Protein AF-0000000066908718 (afdb_homodimer)

pLDDT: mean 76.43, std 30.38, range [14.49, 98.94]

Secondary structure (DSSP, 8-state):
---------------------------TTGGGGGGGGGG-TTTHHHHHHHHHHTT--S-STT----HHHHHHHHHHHHHHH------SS-----SEEEEEEE---BHHHH-TTHHHHHB-TTS-B--SSTTS-S-----TT-GGGGGSSPPBPHHHHHHHHHHHHHHHHTT--EEEEEE-SSHHHHHHHHHHHTTSS-TTPPEEE-GGGSPPGGG-SS---PPPHHHHHHTT--B-TT---SS-HHHHHTTTT--HHHHHHHHHHHHHHHHHH--SSEEEEEEE-HHHHHHHHHHHTTPPP----HHHHHTHHHHS-TT-EEEEEE-TTS-EEEETTSS---EETTEE----HHHHT-/---------------------------TTSGGGGGGGGG-TTTTTTHHHHHHHTS--S-GGG----HHHHHHHHHHHHHHH------SS-----SEEEEEEE---BHHHH-TTHHHHHB-TTS-B--SSTTS-S-----TT-GGGGGSSPPBPHHHHHHHHHHHHHHHHTT--EEEEEE-SSHHHHHHHHHHHTTSS-TTPPEEE-GGGSPPGGG-SS---PPPHHHHHHTT--B-TT---SS-HHHHHTTTT--HHHHHHHHHHHHHHHHHH--SSEEEEEEE-HHHHHHHHHHHTTPPP----HHHHHTHHHHS-TT-EEEEEE-TTS-EEEETTSS---EETTEE----HHHHT-

InterPro domains:
  IPR013078 Histidine phosphatase superfamily, clade-1 [PF00300] (143-311)
  IPR029033 Histidine phosphatase superfamily [G3DSA:3.40.50.1240] (93-336)
  IPR029033 Histidine phosphatase superfamily [SSF53254] (96-311)
  IPR051710 Phosphatase and SH3 domain-containing protein [PTHR16469] (79-355)

Organism: Trichuris trichiura (NCBI:txid36087)

Sequence (716 aa):
MSKNPKSKAGSSANPKSLSQKSNVSSAGGGDAASLSAMTDPAGYSVMYSAAESQYYTGSVNQAGPSIAQNLEDQIVSKMSQAKIQPTQDKANLSGRRVFLMRNAERLDRIFPEWLDMSINEQGKFRPYDLNQPVSLPKRTGGYQCYRNDTPISELGNVTGMMIGRGMKMNRQEPYKIYVSPAFRCIQTCHSLQKTLEKQNIKMCVEPSFFEWMGWYENLPVWLTIDELLAFSYKVDSTYKPLLSADDVRQRRGETPVAFYQRCADAMKKILDKEIENGNMLFVVHSLTVDALSRFLQGKPAKDVPRHEMDQMGRQYPYCTVVGFEELTNKTWRLVPNALPPVTYLEFSNRPNTDFLTRMSKNPKSKAGSSANPKSLSQKSNVSSAGGGDAASLSAMTDPAGYSVMYSAAESQYYTGSVNQAGPSIAQNLEDQIVSKMSQAKIQPTQDKANLSGRRVFLMRNAERLDRIFPEWLDMSINEQGKFRPYDLNQPVSLPKRTGGYQCYRNDTPISELGNVTGMMIGRGMKMNRQEPYKIYVSPAFRCIQTCHSLQKTLEKQNIKMCVEPSFFEWMGWYENLPVWLTIDELLAFSYKVDSTYKPLLSADDVRQRRGETPVAFYQRCADAMKKILDKEIENGNMLFVVHSLTVDALSRFLQGKPAKDVPRHEMDQMGRQYPYCTVVGFEELTNKTWRLVPNALPPVTYLEFSNRPNTDFLTR

Radius of gyration: 35.01 Å; Cα contacts (8 Å, |Δi|>4): 1203; chains: 2; bounding box: 70×132×139 Å

Foldseek 3Di:
DDDPDDPPPDCPPPPDPPPPPPPPPPPVPDDPPPPVVVPPPVVVVPVVVVVLVPPPPDDQPVLDAWPLVVVLVVLQVVLQVPPLPPPVVPCCLVFAKEKEWEFFAFPCVVPVCQLVSQQDPVRHGHGPDPFAISHDDAAVVHSVLCNQLTAHTNVSLVVLCVVLLQCQNVVADFQAEEEELRNRLLSSPQSSLSNHNPNQHAYEHANLQADDLQVDPFDRDGGDPVRCVVVVRRHDPPHDYPDDPVRVRVCHNPAQLNSLVSLLVRVVVVCVVPRHGHYYYYYHHLSSSLSNLCSLQVHHRDRDDPVCSVCSCVQAPHGAMWMWTADPVRHIDTDPCPGPWDDDDPDIRYGNVVSSND/DDDDDDDDDDDDDCPVPCPVPVPPPPPPPDDPPPVVVPPPPVVVPPVCPPVLVPPPPDAQPPLDAWLLVVVLVVLLVVLVVPPLPDPVVPCVLVFAKEKEWEFFAFPCVVPVCQLVSQQDPVRHGHGPDSFATSHDDAADVGSVLCNQLTAHTSVSLVVLCVVLLQCQNLVADFQAEEEELRNRLLSSPQSSLSNHPPNQHAYEHANLQADDLQVDPFDRDGGDPVRCVVVVRRHDPPHDYPDDPVRVRVCHNPAQLNSLVSLLVRVVVVCVVPRHGHYYYYYHHLSSSLSNLCSLQVHHRDRDDPVCSVCSCVQAPHGAMWMWTADPVRHIDTDPCPGPWDDDDPDIRYGNVVSSND

Solvent-accessible surface area (backbone atoms only — not comparable to full-atom values): 39810 Å² total; per-residue (Å²): 141,80,84,82,74,79,80,77,80,77,81,75,75,71,79,75,74,78,66,78,72,76,78,75,78,78,75,77,70,68,82,71,63,72,69,64,64,75,69,45,77,76,58,61,58,57,63,56,46,61,70,56,58,67,63,72,72,65,82,47,76,72,57,36,64,28,63,63,56,11,26,35,52,11,31,28,52,37,49,69,63,32,67,68,71,74,62,77,75,55,69,66,64,76,37,39,32,43,35,36,26,24,27,34,43,49,37,51,78,67,34,76,59,43,70,73,68,19,37,46,97,85,70,31,69,44,62,76,37,59,28,42,49,56,58,76,84,88,48,93,80,42,77,70,36,36,74,69,32,37,48,41,19,44,60,16,34,49,53,21,25,43,50,19,37,47,25,43,78,65,74,53,58,55,79,45,37,39,24,15,50,47,43,24,19,46,48,20,49,52,29,15,42,41,30,33,82,71,69,78,66,41,32,32,61,27,46,51,40,42,78,65,38,57,81,38,95,63,74,56,64,62,78,48,72,67,53,38,48,73,69,70,44,61,58,41,84,80,59,77,50,90,35,49,69,66,60,57,51,70,35,59,70,39,47,55,35,56,45,27,42,45,32,33,53,48,50,50,54,47,54,71,65,58,76,65,66,38,32,32,34,36,31,27,35,38,60,45,45,51,30,42,49,34,41,50,63,72,42,74,66,50,79,60,54,67,72,56,60,75,46,26,51,76,42,30,20,56,52,12,69,47,29,32,36,48,46,94,88,72,46,48,40,79,38,81,76,69,54,66,43,47,55,53,86,94,46,52,18,60,55,40,61,71,67,68,70,102,142,75,91,80,94,88,74,92,74,88,88,76,90,75,73,77,72,76,73,73,72,76,72,75,75,78,73,79,72,68,79,70,66,67,70,62,67,75,69,50,76,76,60,63,58,58,66,56,47,63,72,55,63,71,45,82,76,62,80,41,78,64,49,35,62,26,69,45,58,8,29,32,51,6,32,34,51,32,52,70,64,30,66,71,70,74,63,76,75,53,70,65,63,76,38,40,31,43,35,36,26,24,26,34,43,49,36,53,80,68,34,74,61,42,70,72,69,19,38,47,96,86,70,32,64,43,62,76,36,60,29,40,49,48,62,74,84,89,46,92,81,41,77,69,38,36,74,69,32,38,48,42,19,34,60,17,26,47,53,21,24,42,50,20,36,47,26,43,77,65,74,53,57,56,80,44,37,38,24,15,50,47,44,25,19,46,48,19,49,51,29,16,43,41,32,33,82,71,68,78,65,41,32,32,60,26,46,50,41,41,75,64,39,57,82,38,93,62,73,56,64,61,79,47,72,66,54,38,48,74,69,70,43,60,58,39,86,81,60,76,51,90,34,49,69,66,59,57,50,70,36,59,69,38,47,55,36,56,44,26,41,45,33,31,53,49,50,52,55,48,55,70,67,56,76,66,66,39,31,33,34,35,30,27,36,38,60,45,44,51,30,43,50,35,40,52,63,72,43,75,68,51,78,62,54,66,73,56,62,74,46,26,50,78,42,30,20,58,52,12,69,47,30,32,35,48,45,95,87,72,44,47,41,80,38,79,76,70,53,67,44,47,56,53,84,96,48,53,18,60,56,40,61,72,67,68,69,102

Structure (mmCIF, N/CA/C/O backbone):
data_AF-0000000066908718-model_v1
#
loop_
_entity.id
_entity.type
_entity.pdbx_description
1 polymer 'His Phos 1 domain containing protein'
#
loop_
_atom_site.group_PDB
_atom_site.id
_atom_site.type_symbol
_atom_site.label_atom_id
_atom_site.label_alt_id
_atom_site.label_comp_id
_atom_site.label_asym_id
_atom_site.label_entity_id
_atom_site.label_seq_id
_atom_site.pdbx_PDB_ins_code
_atom_site.Cartn_x
_atom_site.Cartn_y
_atom_site.Cartn_z
_atom_site.occupancy
_atom_site.B_iso_or_equiv
_atom_site.auth_seq_id
_atom_site.auth_comp_id
_atom_site.auth_asym_id
_atom_site.auth_atom_id
_atom_site.pdbx_PDB_model_num
ATOM 1 N N . MET A 1 1 ? -18.828 -19.109 -111.438 1 23.53 1 MET A N 1
ATOM 2 C CA . MET A 1 1 ? -19.734 -20.172 -111 1 23.53 1 MET A CA 1
ATOM 3 C C . MET A 1 1 ? -19.562 -20.484 -109.5 1 23.53 1 MET A C 1
ATOM 5 O O . MET A 1 1 ? -20.172 -21.422 -109 1 23.53 1 MET A O 1
ATOM 9 N N . SER A 1 2 ? -18.484 -19.906 -108.875 1 20.02 2 SER A N 1
ATOM 10 C CA . SER A 1 2 ? -17.5 -20.312 -107.875 1 20.02 2 SER A CA 1
ATOM 11 C C . SER A 1 2 ? -18.125 -20.375 -106.5 1 20.02 2 SER A C 1
ATOM 13 O O . SER A 1 2 ? -19.141 -19.719 -106.25 1 20.02 2 SER A O 1
ATOM 15 N N . LYS A 1 3 ? -17.375 -20.781 -105.438 1 19.31 3 LYS A N 1
ATOM 16 C CA . LYS A 1 3 ? -17.047 -21.781 -104.375 1 19.31 3 LYS A CA 1
ATOM 17 C C . LYS A 1 3 ? -17.391 -21.266 -103 1 19.31 3 LYS A C 1
ATOM 19 O O . LYS A 1 3 ? -16.484 -20.922 -102.25 1 19.31 3 LYS A O 1
ATOM 24 N N . ASN A 1 4 ? -18.547 -20.391 -102.875 1 20.72 4 ASN A N 1
ATOM 25 C CA . ASN A 1 4 ? -18.75 -19.422 -101.75 1 20.72 4 ASN A CA 1
ATOM 26 C C . ASN A 1 4 ? -19.031 -20.094 -100.438 1 20.72 4 ASN A C 1
ATOM 28 O O . ASN A 1 4 ? -20.141 -20.609 -100.25 1 20.72 4 ASN A O 1
ATOM 32 N N . PRO A 1 5 ? -18.031 -20.672 -99.812 1 19.45 5 PRO A N 1
ATOM 33 C CA . PRO A 1 5 ? -18.109 -21.75 -98.812 1 19.45 5 PRO A CA 1
ATOM 34 C C . PRO A 1 5 ? -18.938 -21.391 -97.562 1 19.45 5 PRO A C 1
ATOM 36 O O . PRO A 1 5 ? -19.281 -20.219 -97.375 1 19.45 5 PRO A O 1
ATOM 39 N N . LYS A 1 6 ? -18.641 -21.922 -96.375 1 18.33 6 LYS A N 1
ATOM 40 C CA . LYS A 1 6 ? -19.156 -22.875 -95.375 1 18.33 6 LYS A CA 1
ATOM 41 C C . LYS A 1 6 ? -19.469 -22.203 -94.062 1 18.33 6 LYS A C 1
ATOM 43 O O . LYS A 1 6 ? -19.672 -22.859 -93.062 1 18.33 6 LYS A O 1
ATOM 48 N N . SER A 1 7 ? -19.609 -20.75 -94 1 19.84 7 SER A N 1
ATOM 49 C CA . SER A 1 7 ? -19.234 -20.125 -92.75 1 19.84 7 SER A CA 1
ATOM 50 C C . SER A 1 7 ? -20.172 -20.578 -91.625 1 19.84 7 SER A C 1
ATOM 52 O O . SER A 1 7 ? -21.391 -20.5 -91.75 1 19.84 7 SER A O 1
ATOM 54 N N . LYS A 1 8 ? -19.703 -21.391 -90.688 1 19.39 8 LYS A N 1
ATOM 55 C CA . LYS A 1 8 ? -20.172 -22.328 -89.688 1 19.39 8 LYS A CA 1
ATOM 56 C C . LYS A 1 8 ? -20.875 -21.609 -88.5 1 19.39 8 LYS A C 1
ATOM 58 O O . LYS A 1 8 ? -20.234 -20.984 -87.688 1 19.39 8 LYS A O 1
ATOM 63 N N . ALA A 1 9 ? -22 -20.859 -88.875 1 18.41 9 ALA A N 1
ATOM 64 C CA . ALA A 1 9 ? -22.672 -19.844 -88.062 1 18.41 9 ALA A CA 1
ATOM 65 C C . ALA A 1 9 ? -23.188 -20.438 -86.75 1 18.41 9 ALA A C 1
ATOM 67 O O . ALA A 1 9 ? -24.016 -21.359 -86.75 1 18.41 9 ALA A O 1
ATOM 68 N N . GLY A 1 10 ? -22.266 -20.453 -85.688 1 19.34 10 GLY A N 1
ATOM 69 C CA . GLY A 1 10 ? -22.203 -21.031 -84.375 1 19.34 10 GLY A CA 1
ATOM 70 C C . GLY A 1 10 ? -23.422 -20.703 -83.5 1 19.34 10 GLY A C 1
ATOM 71 O O . GLY A 1 10 ? -23.969 -19.609 -83.562 1 19.34 10 GLY A O 1
ATOM 72 N N . SER A 1 11 ? -24.25 -21.688 -83.188 1 18.16 11 SER A N 1
ATOM 73 C CA . SER A 1 11 ? -25.578 -21.953 -82.688 1 18.16 11 SER A CA 1
ATOM 74 C C . SER A 1 11 ? -25.766 -21.344 -81.312 1 18.16 11 SER A C 1
ATOM 76 O O . SER A 1 11 ? -24.984 -21.641 -80.375 1 18.16 11 SER A O 1
ATOM 78 N N . SER A 1 12 ? -26.25 -20.047 -81.25 1 20.03 12 SER A N 1
ATOM 79 C CA . SER A 1 12 ? -26.547 -19.062 -80.188 1 20.03 12 SER A CA 1
ATOM 80 C C . SER A 1 12 ? -27.547 -19.594 -79.188 1 20.03 12 SER A C 1
ATOM 82 O O . SER A 1 12 ? -28.422 -18.875 -78.688 1 20.03 12 SER A O 1
ATOM 84 N N . ALA A 1 13 ? -27.266 -20.922 -78.75 1 17.67 13 ALA A N 1
ATOM 85 C CA . ALA A 1 13 ? -28.328 -21.594 -78 1 17.67 13 ALA A CA 1
ATOM 86 C C . ALA A 1 13 ? -28.781 -20.719 -76.812 1 17.67 13 ALA A C 1
ATOM 88 O O . ALA A 1 13 ? -27.969 -20.078 -76.188 1 17.67 13 ALA A O 1
ATOM 89 N N . ASN A 1 14 ? -30.016 -20.312 -76.812 1 18.91 14 ASN A N 1
ATOM 90 C CA . ASN A 1 14 ? -30.969 -19.406 -76.188 1 18.91 14 ASN A CA 1
ATOM 91 C C . ASN A 1 14 ? -31.188 -19.734 -74.688 1 18.91 14 ASN A C 1
ATOM 93 O O . ASN A 1 14 ? -32.219 -19.422 -74.125 1 18.91 14 ASN A O 1
ATOM 97 N N . PRO A 1 15 ? -30.031 -20.25 -74 1 18.62 15 PRO A N 1
ATOM 98 C CA . PRO A 1 15 ? -30.531 -21 -72.875 1 18.62 15 PRO A CA 1
ATOM 99 C C . PRO A 1 15 ? -31.438 -20.156 -71.938 1 18.62 15 PRO A C 1
ATOM 101 O O . PRO A 1 15 ? -31.297 -18.938 -71.875 1 18.62 15 PRO A O 1
ATOM 104 N N . LYS A 1 16 ? -32.594 -20.625 -71.75 1 18.28 16 LYS A N 1
ATOM 105 C CA . LYS A 1 16 ? -33.844 -20.359 -71.062 1 18.28 16 LYS A CA 1
ATOM 106 C C . LYS A 1 16 ? -33.625 -19.875 -69.625 1 18.28 16 LYS A C 1
ATOM 108 O O . LYS A 1 16 ? -32.844 -20.453 -68.875 1 18.28 16 LYS A O 1
ATOM 113 N N . SER A 1 17 ? -33.844 -18.594 -69.312 1 18.94 17 SER A N 1
ATOM 114 C CA . SER A 1 17 ? -33.688 -17.641 -68.25 1 18.94 17 SER A CA 1
ATOM 115 C C . SER A 1 17 ? -34.469 -18.062 -67 1 18.94 17 SER A C 1
ATOM 117 O O . SER A 1 17 ? -34.781 -17.234 -66.125 1 18.94 17 SER A O 1
ATOM 119 N N . LEU A 1 18 ? -34.469 -19.391 -66.75 1 18.03 18 LEU A N 1
ATOM 120 C CA . LEU A 1 18 ? -35.469 -19.828 -65.75 1 18.03 18 LEU A CA 1
ATOM 121 C C . LEU A 1 18 ? -35.375 -19 -64.5 1 18.03 18 LEU A C 1
ATOM 123 O O . LEU A 1 18 ? -34.312 -18.922 -63.875 1 18.03 18 LEU A O 1
ATOM 127 N N . SER A 1 19 ? -36.156 -18.016 -64.375 1 18.61 19 SER A N 1
ATOM 128 C CA . SER A 1 19 ? -36.375 -16.922 -63.438 1 18.61 19 SER A CA 1
ATOM 129 C C . SER A 1 19 ? -36.656 -17.453 -62.031 1 18.61 19 SER A C 1
ATOM 131 O O . SER A 1 19 ? -36.969 -16.672 -61.125 1 18.61 19 SER A O 1
ATOM 133 N N . GLN A 1 20 ? -36.5 -18.781 -61.844 1 18.28 20 GLN A N 1
ATOM 134 C CA . GLN A 1 20 ? -37.344 -19.188 -60.719 1 18.28 20 GLN A CA 1
ATOM 135 C C . GLN A 1 20 ? -37 -18.391 -59.469 1 18.28 20 GLN A C 1
ATOM 137 O O . GLN A 1 20 ? -35.844 -18.297 -59.062 1 18.28 20 GLN A O 1
ATOM 142 N N . LYS A 1 21 ? -37.875 -17.484 -59.125 1 18.91 21 LYS A N 1
ATOM 143 C CA . LYS A 1 21 ? -38 -16.5 -58.062 1 18.91 21 LYS A CA 1
ATOM 144 C C . LYS A 1 21 ? -37.938 -17.156 -56.688 1 18.91 21 LYS A C 1
ATOM 146 O O . LYS A 1 21 ? -38.844 -17.859 -56.25 1 18.91 21 LYS A O 1
ATOM 151 N N . SER A 1 22 ? -37 -18.078 -56.406 1 18.38 22 SER A N 1
ATOM 152 C CA . SER A 1 22 ? -37.219 -18.781 -55.156 1 18.38 22 SER A CA 1
ATOM 153 C C . SER A 1 22 ? -37.375 -17.797 -54 1 18.38 22 SER A C 1
ATOM 155 O O . SER A 1 22 ? -36.594 -16.828 -53.906 1 18.38 22 SER A O 1
ATOM 157 N N . ASN A 1 23 ? -38.531 -17.625 -53.406 1 19.78 23 ASN A N 1
ATOM 158 C CA . ASN A 1 23 ? -39.125 -16.844 -52.344 1 19.78 23 ASN A CA 1
ATOM 159 C C . ASN A 1 23 ? -38.375 -17.016 -51.031 1 19.78 23 ASN A C 1
ATOM 161 O O . ASN A 1 23 ? -38.594 -17.969 -50.281 1 19.78 23 ASN A O 1
ATOM 165 N N . VAL A 1 24 ? -37.125 -17.078 -51.031 1 19.39 24 VAL A N 1
ATOM 166 C CA . VAL A 1 24 ? -36.5 -17.516 -49.781 1 19.39 24 VAL A CA 1
ATOM 167 C C . VAL A 1 24 ? -36.875 -16.562 -48.656 1 19.39 24 VAL A C 1
ATOM 169 O O . VAL A 1 24 ? -36.625 -15.352 -48.75 1 19.39 24 VAL A O 1
ATOM 172 N N . SER A 1 25 ? -37.938 -16.812 -47.875 1 20.14 25 SER A N 1
ATOM 173 C CA . SER A 1 25 ? -38.5 -16.125 -46.719 1 20.14 25 SER A CA 1
ATOM 174 C C . SER A 1 25 ? -37.406 -15.828 -45.688 1 20.14 25 SER A C 1
ATOM 176 O O . SER A 1 25 ? -36.625 -16.703 -45.344 1 20.14 25 SER A O 1
ATOM 178 N N . SER A 1 26 ? -36.875 -14.648 -45.594 1 19.59 26 SER A N 1
ATOM 179 C CA . SER A 1 26 ? -35.812 -14.094 -44.781 1 19.59 26 SER A CA 1
ATOM 180 C C . SER A 1 26 ? -36.156 -14.219 -43.281 1 19.59 26 SER A C 1
ATOM 182 O O . SER A 1 26 ? -36.75 -13.305 -42.719 1 19.59 26 SER A O 1
ATOM 184 N N . ALA A 1 27 ? -36.531 -15.352 -42.781 1 20.08 27 ALA A N 1
ATOM 185 C CA . ALA A 1 27 ? -37 -15.461 -41.375 1 20.08 27 ALA A CA 1
ATOM 186 C C . ALA A 1 27 ? -35.969 -14.922 -40.406 1 20.08 27 ALA A C 1
ATOM 188 O O . ALA A 1 27 ? -35.75 -15.484 -39.344 1 20.08 27 ALA A O 1
ATOM 189 N N . GLY A 1 28 ? -35.125 -14.125 -40.844 1 21 28 GLY A N 1
ATOM 190 C CA . GLY A 1 28 ? -33.938 -13.891 -40 1 21 28 GLY A CA 1
ATOM 191 C C . GLY A 1 28 ? -34.281 -13.219 -38.688 1 21 28 GLY A C 1
ATOM 192 O O . GLY A 1 28 ? -33.375 -12.703 -38 1 21 28 GLY A O 1
ATOM 193 N N . GLY A 1 29 ? -35.531 -12.891 -38.438 1 21.12 29 GLY A N 1
ATOM 194 C CA . GLY A 1 29 ? -35.812 -11.828 -37.469 1 21.12 29 GLY A CA 1
ATOM 195 C C . GLY A 1 29 ? -35.312 -12.141 -36.062 1 21.12 29 GLY A C 1
ATOM 196 O O . GLY A 1 29 ? -35.406 -11.297 -35.188 1 21.12 29 GLY A O 1
ATOM 197 N N . GLY A 1 30 ? -35.469 -13.344 -35.625 1 18.98 30 GLY A N 1
ATOM 198 C CA . GLY A 1 30 ? -35.875 -13.453 -34.25 1 18.98 30 GLY A CA 1
ATOM 199 C C . GLY A 1 30 ? -34.875 -12.906 -33.281 1 18.98 30 GLY A C 1
ATOM 200 O O . GLY A 1 30 ? -35.219 -12.141 -32.375 1 18.98 30 GLY A O 1
ATOM 201 N N . ASP A 1 31 ? -33.688 -13.586 -33.062 1 19.73 31 ASP A N 1
ATOM 202 C CA . ASP A 1 31 ? -33.188 -13.797 -31.703 1 19.73 31 ASP A CA 1
ATOM 203 C C . ASP A 1 31 ? -32.406 -12.594 -31.203 1 19.73 31 ASP A C 1
ATOM 205 O O . ASP A 1 31 ? -31.594 -12.703 -30.281 1 19.73 31 ASP A O 1
ATOM 209 N N . ALA A 1 32 ? -32.438 -11.531 -31.828 1 21.23 32 ALA A N 1
ATOM 210 C CA . ALA A 1 32 ? -31.688 -10.336 -31.453 1 21.23 32 ALA A CA 1
ATOM 211 C C . ALA A 1 32 ? -32.062 -9.875 -30.047 1 21.23 32 ALA A C 1
ATOM 213 O O . ALA A 1 32 ? -31.578 -8.844 -29.578 1 21.23 32 ALA A O 1
ATOM 214 N N . ALA A 1 33 ? -33.188 -10.18 -29.609 1 22.72 33 ALA A N 1
ATOM 215 C CA . ALA A 1 33 ? -33.812 -9.5 -28.484 1 22.72 33 ALA A CA 1
ATOM 216 C C . ALA A 1 33 ? -32.938 -9.586 -27.234 1 22.72 33 ALA A C 1
ATOM 218 O O . ALA A 1 33 ? -32.938 -8.68 -26.406 1 22.72 33 ALA A O 1
ATOM 219 N N . SER A 1 34 ? -32.438 -10.734 -27.016 1 20.66 34 SER A N 1
ATOM 220 C CA . SER A 1 34 ? -32.188 -10.969 -25.594 1 20.66 34 SER A CA 1
ATOM 221 C C . SER A 1 34 ? -30.953 -10.195 -25.141 1 20.66 34 SER A C 1
ATOM 223 O O . SER A 1 34 ? -30.656 -10.156 -23.938 1 20.66 34 SER A O 1
ATOM 225 N N . LEU A 1 35 ? -30.125 -9.867 -26.141 1 20.89 35 LEU A N 1
ATOM 226 C CA . LEU A 1 35 ? -28.828 -9.445 -25.609 1 20.89 35 LEU A CA 1
ATOM 227 C C . LEU A 1 35 ? -28.891 -8.008 -25.094 1 20.89 35 LEU A C 1
ATOM 229 O O . LEU A 1 35 ? -27.891 -7.477 -24.594 1 20.89 35 LEU A O 1
ATOM 233 N N . SER A 1 36 ? -29.922 -7.266 -25.547 1 22.53 36 SER A N 1
ATOM 234 C CA . SER A 1 36 ? -30.031 -5.84 -25.25 1 22.53 36 SER A CA 1
ATOM 235 C C . SER A 1 36 ? -30.125 -5.605 -23.734 1 22.53 36 SER A C 1
ATOM 237 O O . SER A 1 36 ? -30.188 -4.457 -23.297 1 22.53 36 SER A O 1
ATOM 239 N N . ALA A 1 37 ? -30.703 -6.535 -23.078 1 24.22 37 ALA A N 1
ATOM 240 C CA . ALA A 1 37 ? -31.047 -6.277 -21.672 1 24.22 37 ALA A CA 1
ATOM 241 C C . ALA A 1 37 ? -29.812 -5.93 -20.859 1 24.22 37 ALA A C 1
ATOM 243 O O . ALA A 1 37 ? -29.922 -5.457 -19.734 1 24.22 37 ALA A O 1
ATOM 244 N N . MET A 1 38 ? -28.656 -6.352 -21.328 1 24.23 38 MET A N 1
ATOM 245 C CA . MET A 1 38 ? -27.547 -6.328 -20.375 1 24.23 38 MET A CA 1
ATOM 246 C C . MET A 1 38 ? -27 -4.918 -20.203 1 24.23 38 MET A C 1
ATOM 248 O O . MET A 1 38 ? -26.031 -4.703 -19.484 1 24.23 38 MET A O 1
ATOM 252 N N . THR A 1 39 ? -27.359 -3.955 -21.172 1 23.12 39 THR A N 1
ATOM 253 C CA . THR A 1 39 ? -26.719 -2.639 -21.156 1 23.12 39 THR A CA 1
ATOM 254 C C . THR A 1 39 ? -27.406 -1.732 -20.125 1 23.12 39 THR A C 1
ATOM 256 O O . THR A 1 39 ? -27.141 -0.528 -20.094 1 23.12 39 THR A O 1
ATOM 259 N N . ASP A 1 40 ? -28.641 -2.059 -19.797 1 23.44 40 ASP A N 1
ATOM 260 C CA . ASP A 1 40 ? -29.328 -1.04 -19.016 1 23.44 40 ASP A CA 1
ATOM 261 C C . ASP A 1 40 ? -28.594 -0.78 -17.703 1 23.44 40 ASP A C 1
ATOM 263 O O . ASP A 1 40 ? -28.312 -1.714 -16.938 1 23.44 40 ASP A O 1
ATOM 267 N N . PRO A 1 41 ? -28.078 0.417 -17.5 1 25.36 41 PRO A N 1
ATOM 268 C CA . PRO A 1 41 ? -27.344 0.878 -16.312 1 25.36 41 PRO A CA 1
ATOM 269 C C . PRO A 1 41 ? -28.031 0.504 -15.008 1 25.36 41 PRO A C 1
ATOM 271 O O . PRO A 1 41 ? -27.391 0.475 -13.953 1 25.36 41 PRO A O 1
ATOM 274 N N . ALA A 1 42 ? -29.391 0.572 -14.922 1 27.69 42 ALA A N 1
ATOM 275 C CA . ALA A 1 42 ? -30.219 0.246 -13.766 1 27.69 42 ALA A CA 1
ATOM 276 C C . ALA A 1 42 ? -30.047 -1.217 -13.367 1 27.69 42 ALA A C 1
ATOM 278 O O . ALA A 1 42 ? -30.406 -1.607 -12.25 1 27.69 42 ALA A O 1
ATOM 279 N N . GLY A 1 43 ? -29.812 -2.096 -14.312 1 25.61 43 GLY A N 1
ATOM 280 C CA . GLY A 1 43 ? -29.703 -3.535 -14.141 1 25.61 43 GLY A CA 1
ATOM 281 C C . GLY A 1 43 ? -28.453 -3.947 -13.375 1 25.61 43 GLY A C 1
ATOM 282 O O . GLY A 1 43 ? -28.266 -5.125 -13.062 1 25.61 43 GLY A O 1
ATOM 283 N N . TYR A 1 44 ? -27.422 -3.18 -13.547 1 24.67 44 TYR A N 1
ATOM 284 C CA . TYR A 1 44 ? -26.219 -3.492 -12.805 1 24.67 44 TYR A CA 1
ATOM 285 C C . TYR A 1 44 ? -26.438 -3.393 -11.305 1 24.67 44 TYR A C 1
ATOM 287 O O . TYR A 1 44 ? -25.594 -3.812 -10.508 1 24.67 44 TYR A O 1
ATOM 295 N N . SER A 1 45 ? -27.469 -2.646 -10.828 1 25.75 45 SER A N 1
ATOM 296 C CA . SER A 1 45 ? -27.75 -2.426 -9.414 1 25.75 45 SER A CA 1
ATOM 297 C C . SER A 1 45 ? -28.219 -3.711 -8.742 1 25.75 45 SER A C 1
ATOM 299 O O . SER A 1 45 ? -27.922 -3.949 -7.57 1 25.75 45 SER A O 1
ATOM 301 N N . VAL A 1 46 ? -29.125 -4.461 -9.414 1 27.11 46 VAL A N 1
ATOM 302 C CA . VAL A 1 46 ? -29.828 -5.551 -8.75 1 27.11 46 VAL A CA 1
ATOM 303 C C . VAL A 1 46 ? -28.875 -6.715 -8.5 1 27.11 46 VAL A C 1
ATOM 305 O O . VAL A 1 46 ? -28.906 -7.332 -7.434 1 27.11 46 VAL A O 1
ATOM 308 N N . MET A 1 47 ? -28.141 -7.09 -9.609 1 26.11 47 MET A N 1
ATOM 309 C CA . MET A 1 47 ? -27.391 -8.336 -9.469 1 26.11 47 MET A CA 1
ATOM 310 C 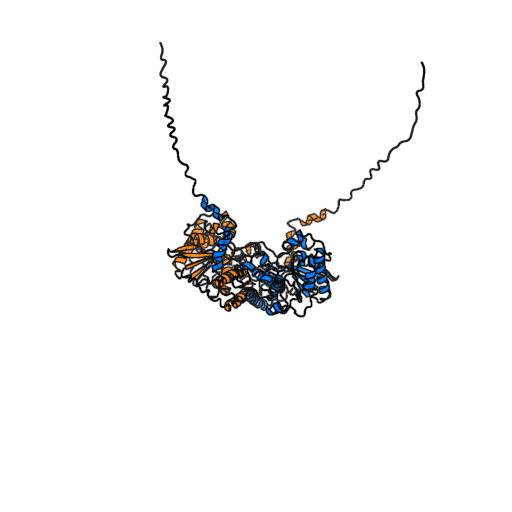C . MET A 1 47 ? -26.219 -8.156 -8.508 1 26.11 47 MET A C 1
ATOM 312 O O . MET A 1 47 ? -25.625 -9.141 -8.055 1 26.11 47 MET A O 1
ATOM 316 N N . TYR A 1 48 ? -25.672 -6.973 -8.383 1 26.17 48 TYR A N 1
ATOM 317 C CA . TYR A 1 48 ? -24.672 -6.758 -7.352 1 26.17 48 TYR A CA 1
ATOM 318 C C . TYR A 1 48 ? -25.25 -6.969 -5.961 1 26.17 48 TYR A C 1
ATOM 320 O O . TYR A 1 48 ? -24.516 -7.18 -4.992 1 26.17 48 TYR A O 1
ATOM 328 N N . SER A 1 49 ? -26.562 -6.781 -5.773 1 27.5 49 SER A N 1
ATOM 329 C CA . SER A 1 49 ? -27.203 -6.902 -4.465 1 27.5 49 SER A CA 1
ATOM 330 C C . SER A 1 49 ? -27.203 -8.352 -3.984 1 27.5 49 SER A C 1
ATOM 332 O O . SER A 1 49 ? -27.047 -8.609 -2.791 1 27.5 49 SER A O 1
ATOM 334 N N . ALA A 1 50 ? -27.609 -9.32 -4.852 1 27.38 50 ALA A N 1
ATOM 335 C CA . ALA A 1 50 ? -27.844 -10.68 -4.363 1 27.38 50 ALA A CA 1
ATOM 336 C C . ALA A 1 50 ? -26.547 -11.344 -3.926 1 27.38 50 ALA A C 1
ATOM 338 O O . ALA A 1 50 ? -26.516 -12.039 -2.908 1 27.38 50 ALA A O 1
ATOM 339 N N . ALA A 1 51 ? -25.516 -11.312 -4.781 1 26.86 51 ALA A N 1
ATOM 340 C CA . ALA A 1 51 ? -24.312 -12.023 -4.395 1 26.86 51 ALA A CA 1
ATOM 341 C C . ALA A 1 51 ? -23.609 -11.328 -3.234 1 26.86 51 ALA A C 1
ATOM 343 O O . ALA A 1 51 ? -22.953 -11.977 -2.414 1 26.86 51 ALA A O 1
ATOM 344 N N . GLU A 1 52 ? -23.734 -9.984 -3.057 1 28.12 52 GLU A N 1
ATOM 345 C CA . GLU A 1 52 ? -23.188 -9.227 -1.935 1 28.12 52 GLU A CA 1
ATOM 346 C C . GLU A 1 52 ? -23.844 -9.633 -0.621 1 28.12 52 GLU A C 1
ATOM 348 O O . GLU A 1 52 ? -23.234 -9.547 0.444 1 28.12 52 GLU A O 1
ATOM 353 N N . SER A 1 53 ? -25.141 -9.859 -0.652 1 27.61 53 SER A N 1
ATOM 354 C CA . SER A 1 53 ? -25.922 -10.062 0.561 1 27.61 53 SER A CA 1
ATOM 355 C C . SER A 1 53 ? -25.438 -11.297 1.321 1 27.61 53 SER A C 1
ATOM 357 O O . SER A 1 53 ? -25.781 -11.477 2.494 1 27.61 53 SER A O 1
ATOM 359 N N . GLN A 1 54 ? -25.062 -12.227 0.518 1 28.31 54 GLN A N 1
ATOM 360 C CA . GLN A 1 54 ? -24.844 -13.484 1.229 1 28.31 54 GLN A CA 1
ATOM 361 C C . GLN A 1 54 ? -23.578 -13.43 2.07 1 28.31 54 GLN A C 1
ATOM 363 O O . GLN A 1 54 ? -23.281 -14.359 2.816 1 28.31 54 GLN A O 1
ATOM 368 N N . TYR A 1 55 ? -22.812 -12.352 1.728 1 26.23 55 TYR A N 1
ATOM 369 C CA . TYR A 1 55 ? -21.594 -12.562 2.504 1 26.23 55 TYR A CA 1
ATOM 370 C C . TYR A 1 55 ? -21.859 -12.406 3.994 1 26.23 55 TYR A C 1
ATOM 372 O O . TYR A 1 55 ? -21.516 -13.273 4.793 1 26.23 55 TYR A O 1
ATOM 380 N N . TYR A 1 56 ? -21.906 -10.977 4.516 1 26.08 56 TYR A N 1
ATOM 381 C CA . TYR A 1 56 ? -21.547 -10.664 5.895 1 26.08 56 TYR A CA 1
ATOM 382 C C . TYR A 1 56 ? -22.766 -10.703 6.801 1 26.08 56 TYR A C 1
ATOM 384 O O . TYR A 1 56 ? -23.312 -9.656 7.16 1 26.08 56 TYR A O 1
ATOM 392 N N . THR A 1 57 ? -23.734 -11.477 6.555 1 25.72 57 THR A N 1
ATOM 393 C CA . THR A 1 57 ? -24.734 -11.297 7.605 1 25.72 57 THR A CA 1
ATOM 394 C C . THR A 1 57 ? -24.125 -11.539 8.977 1 25.72 57 THR A C 1
ATOM 396 O O . THR A 1 57 ? -24.828 -11.516 9.992 1 25.72 57 THR A O 1
ATOM 399 N N . GLY A 1 58 ? -22.953 -12.258 9.07 1 26.41 58 GLY A N 1
ATOM 400 C CA . GLY A 1 58 ? -22.688 -12.633 10.453 1 26.41 58 GLY A CA 1
ATOM 401 C C . GLY A 1 58 ? -22.297 -11.453 11.32 1 26.41 58 GLY A C 1
ATOM 402 O O . GLY A 1 58 ? -21.906 -10.398 10.805 1 26.41 58 GLY A O 1
ATOM 403 N N . SER A 1 59 ? -22.719 -11.469 12.648 1 24.64 59 SER A N 1
ATOM 404 C CA . SER A 1 59 ? -22.609 -10.469 13.703 1 24.64 59 SER A CA 1
ATOM 405 C C . SER A 1 59 ? -21.203 -9.859 13.75 1 24.64 59 SER A C 1
ATOM 407 O O . SER A 1 59 ? -20.203 -10.578 13.703 1 24.64 59 SER A O 1
ATOM 409 N N . VAL A 1 60 ? -21.047 -8.633 13.352 1 26.34 60 VAL A N 1
ATOM 410 C CA . VAL A 1 60 ? -20.047 -7.574 13.297 1 26.34 60 VAL A CA 1
ATOM 411 C C . VAL A 1 60 ? -19.297 -7.508 14.625 1 26.34 60 VAL A C 1
ATOM 413 O O . VAL A 1 60 ? -18.438 -6.637 14.812 1 26.34 60 VAL A O 1
ATOM 416 N N . ASN A 1 61 ? -19.859 -8.062 15.711 1 24.38 61 ASN A N 1
ATOM 417 C CA . ASN A 1 61 ? -19.281 -7.613 16.984 1 24.38 61 ASN A CA 1
ATOM 418 C C . ASN A 1 61 ? -17.781 -7.863 17.047 1 24.38 61 ASN A C 1
ATOM 420 O O . ASN A 1 61 ? -17.078 -7.215 17.828 1 24.38 61 ASN A O 1
ATOM 424 N N . GLN A 1 62 ? -17.422 -9.125 16.953 1 23.69 62 GLN A N 1
ATOM 425 C CA . GLN A 1 62 ? -16.078 -9.445 17.406 1 23.69 62 GLN A CA 1
ATOM 426 C C . GLN A 1 62 ? -15.039 -9.125 16.328 1 23.69 62 GLN A C 1
ATOM 428 O O . GLN A 1 62 ? -14.586 -10.016 15.609 1 23.69 62 GLN A O 1
ATOM 433 N N . ALA A 1 63 ? -15.25 -8.031 15.617 1 26.48 63 ALA A N 1
ATOM 434 C CA . ALA A 1 63 ? -14.383 -7.547 14.547 1 26.48 63 ALA A CA 1
ATOM 435 C C . ALA A 1 63 ? -12.93 -7.461 15.016 1 26.48 63 ALA A C 1
ATOM 437 O O . ALA A 1 63 ? -12.633 -6.824 16.031 1 26.48 63 ALA A O 1
ATOM 438 N N . GLY A 1 64 ? -12.188 -8.5 14.828 1 26.81 64 GLY A N 1
ATOM 439 C CA . GLY A 1 64 ? -10.773 -8.508 15.18 1 26.81 64 GLY A CA 1
ATOM 440 C C . GLY A 1 64 ? -10.055 -7.23 14.789 1 26.81 64 GLY A C 1
ATOM 441 O O . GLY A 1 64 ? -10.617 -6.383 14.094 1 26.81 64 GLY A O 1
ATOM 442 N N . PRO A 1 65 ? -9.008 -6.793 15.477 1 27.83 65 PRO A N 1
ATOM 443 C CA . PRO A 1 65 ? -8.352 -5.496 15.289 1 27.83 65 PRO A CA 1
ATOM 444 C C . PRO A 1 65 ? -8.016 -5.215 13.828 1 27.83 65 PRO A C 1
ATOM 446 O O . PRO A 1 65 ? -7.934 -6.145 13.016 1 27.83 6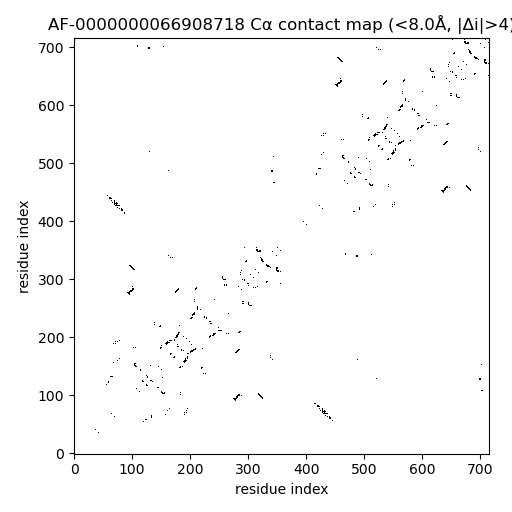5 PRO A O 1
ATOM 449 N N . SER A 1 66 ? -8.156 -4.105 13.5 1 31.03 66 SER A N 1
ATOM 450 C CA . SER A 1 66 ? -7.957 -3.535 12.172 1 31.03 66 SER A CA 1
ATOM 451 C C . SER A 1 66 ? -6.59 -3.912 11.617 1 31.03 66 SER A C 1
ATOM 453 O O . SER A 1 66 ? -5.66 -4.195 12.375 1 31.03 66 SER A O 1
ATOM 455 N N . ILE A 1 67 ? -6.469 -4.316 10.516 1 32.69 67 ILE A N 1
ATOM 456 C CA . ILE A 1 67 ? -5.242 -4.566 9.758 1 32.69 67 ILE A CA 1
ATOM 457 C C . ILE A 1 67 ? -4.195 -3.514 10.117 1 32.69 67 ILE A C 1
ATOM 459 O O . ILE A 1 67 ? -3.004 -3.822 10.203 1 32.69 67 ILE A O 1
ATOM 463 N N . ALA A 1 68 ? -4.664 -2.254 10.539 1 32.94 68 ALA A N 1
ATOM 464 C CA . ALA A 1 68 ? -3.793 -1.145 10.922 1 32.94 68 ALA A CA 1
ATOM 465 C C . ALA A 1 68 ? -3.014 -1.471 12.195 1 32.94 68 ALA A C 1
ATOM 467 O O . ALA A 1 68 ? -1.813 -1.202 12.281 1 32.94 68 ALA A O 1
ATOM 468 N N . GLN A 1 69 ? -3.705 -2.018 13.117 1 35.34 69 GLN A N 1
ATOM 469 C CA . GLN A 1 69 ? -3.061 -2.191 14.414 1 35.34 69 GLN A CA 1
ATOM 470 C C . GLN A 1 69 ? -2.025 -3.311 14.367 1 35.34 69 GLN A C 1
ATOM 472 O O . GLN A 1 69 ? -0.936 -3.18 14.93 1 35.34 69 GLN A O 1
ATOM 477 N N . ASN A 1 70 ? -2.314 -4.426 13.781 1 34.75 70 ASN A N 1
ATOM 478 C CA . ASN A 1 70 ? -1.371 -5.531 13.672 1 34.75 70 ASN A CA 1
ATOM 479 C C . ASN A 1 70 ? -0.191 -5.18 12.773 1 34.75 70 ASN A C 1
ATOM 481 O O . ASN A 1 70 ? 0.95 -5.543 13.07 1 34.75 70 ASN A O 1
ATOM 485 N N . LEU A 1 71 ? -0.308 -4.559 11.812 1 35.12 71 LEU A N 1
ATOM 486 C CA . LEU A 1 71 ? 0.703 -3.963 10.945 1 35.12 71 LEU A CA 1
ATOM 487 C C . LEU A 1 71 ? 1.57 -2.977 11.719 1 35.12 71 LEU A C 1
ATOM 489 O O . LEU A 1 71 ? 2.789 -2.941 11.539 1 35.12 71 LEU A O 1
ATOM 493 N N . GLU A 1 72 ? 0.95 -2.289 12.719 1 34.38 72 GLU A N 1
ATOM 494 C CA . GLU A 1 72 ? 1.616 -1.323 13.586 1 34.38 72 GLU A CA 1
ATOM 495 C C . GLU A 1 72 ? 2.688 -1.997 14.438 1 34.38 72 GLU A C 1
ATOM 497 O O . GLU A 1 72 ? 3.807 -1.494 14.547 1 34.38 72 GLU A O 1
ATOM 502 N N . ASP A 1 73 ? 2.309 -2.943 15.078 1 36.78 73 ASP A N 1
ATOM 503 C CA . ASP A 1 73 ? 3.244 -3.498 16.062 1 36.78 73 ASP A CA 1
ATOM 504 C C . ASP A 1 73 ? 4.469 -4.09 15.367 1 36.78 73 ASP A C 1
ATOM 506 O O . ASP A 1 73 ? 5.59 -3.965 15.867 1 36.78 73 ASP A O 1
ATOM 510 N N . GLN A 1 74 ? 4.328 -4.68 14.281 1 37.16 74 GLN A N 1
ATOM 511 C CA . GLN A 1 74 ? 5.43 -5.297 13.547 1 37.16 74 GLN A CA 1
ATOM 512 C C . GLN A 1 74 ? 6.344 -4.238 12.938 1 37.16 74 GLN A C 1
ATOM 514 O O . GLN A 1 74 ? 7.57 -4.379 12.977 1 37.16 74 GLN A O 1
ATOM 519 N N . ILE A 1 75 ? 5.867 -3.25 12.531 1 34.16 75 ILE A N 1
ATOM 520 C CA . ILE A 1 75 ? 6.594 -2.084 12.039 1 34.16 75 ILE A CA 1
ATOM 521 C C . ILE A 1 75 ? 7.406 -1.472 13.18 1 34.16 75 ILE A C 1
ATOM 523 O O . ILE A 1 75 ? 8.594 -1.17 13.008 1 34.16 75 ILE A O 1
ATOM 527 N N . VAL A 1 76 ? 6.75 -1.4 14.352 1 35.44 76 VAL A N 1
ATOM 528 C CA . VAL A 1 76 ? 7.391 -0.739 15.484 1 35.44 76 VAL A CA 1
ATOM 529 C C . VAL A 1 76 ? 8.516 -1.613 16.031 1 35.44 76 VAL A C 1
ATOM 531 O O . VAL A 1 76 ? 9.594 -1.11 16.375 1 35.44 76 VAL A O 1
ATOM 534 N N . SER A 1 77 ? 8.227 -2.801 16.125 1 33.12 77 SER A N 1
ATOM 535 C CA . SER A 1 77 ? 9.258 -3.604 16.766 1 33.12 77 SER A CA 1
ATOM 536 C C . SER A 1 77 ? 10.516 -3.676 15.906 1 33.12 77 SER A C 1
ATOM 538 O O . SER A 1 77 ? 11.633 -3.523 16.406 1 33.12 77 SER A O 1
ATOM 540 N N . LYS A 1 78 ? 10.391 -3.932 14.648 1 33.56 78 LYS A N 1
ATOM 541 C CA . LYS A 1 78 ? 11.578 -4.02 13.797 1 33.56 78 LYS A CA 1
ATOM 542 C C . LYS A 1 78 ? 12.258 -2.66 13.664 1 33.56 78 LYS A C 1
ATOM 544 O O . LYS A 1 78 ? 13.484 -2.582 13.547 1 33.56 78 LYS A O 1
ATOM 549 N N . MET A 1 79 ? 11.508 -1.655 13.766 1 30.86 79 MET A N 1
ATOM 550 C CA . MET A 1 79 ? 12.078 -0.309 13.773 1 30.86 79 MET A CA 1
ATOM 551 C C . MET A 1 79 ? 12.867 -0.054 15.047 1 30.86 79 MET A C 1
ATOM 553 O O . MET A 1 79 ? 13.852 0.685 15.039 1 30.86 79 MET A O 1
ATOM 557 N N . SER A 1 80 ? 12.375 -0.575 16.25 1 30.72 80 SER A N 1
ATOM 558 C CA . SER A 1 80 ? 13.117 -0.258 17.453 1 30.72 80 SER A CA 1
ATOM 559 C C . SER A 1 80 ? 14.508 -0.89 17.438 1 30.72 80 SER A C 1
ATOM 561 O O . SER A 1 80 ? 15.391 -0.482 18.188 1 30.72 80 SER A O 1
ATOM 563 N N . GLN A 1 81 ? 14.547 -1.969 16.797 1 31.45 81 GLN A N 1
ATOM 564 C CA . GLN A 1 81 ? 15.859 -2.598 16.938 1 31.45 81 GLN A CA 1
ATOM 565 C C . GLN A 1 81 ? 16.844 -2.053 15.914 1 31.45 81 GLN A C 1
ATOM 567 O O . GLN A 1 81 ? 18.031 -2.398 15.938 1 31.45 81 GLN A O 1
ATOM 572 N N . ALA A 1 82 ? 16.406 -1.442 14.906 1 32.12 82 ALA A N 1
ATOM 573 C CA . ALA A 1 82 ? 17.406 -0.938 13.977 1 32.12 82 ALA A CA 1
ATOM 574 C C . ALA A 1 82 ? 18.219 0.196 14.602 1 32.12 82 ALA A C 1
ATOM 576 O O . ALA A 1 82 ? 17.672 1.242 14.945 1 32.12 82 ALA A O 1
ATOM 577 N N . LYS A 1 83 ? 19.219 -0.224 15.258 1 29.27 83 LYS A N 1
ATOM 578 C CA . LYS A 1 83 ? 20.188 0.783 15.695 1 29.27 83 LYS A CA 1
ATOM 579 C C . LYS A 1 83 ? 20.719 1.581 14.508 1 29.27 83 LYS A C 1
ATOM 581 O O . LYS A 1 83 ? 21.469 1.057 13.688 1 29.27 83 LYS A O 1
ATOM 586 N N . ILE A 1 84 ? 19.938 2.34 13.898 1 30.33 84 ILE A N 1
ATOM 587 C CA . ILE A 1 84 ? 20.453 3.256 12.891 1 30.33 84 ILE A CA 1
ATOM 588 C C . ILE A 1 84 ? 21.625 4.062 13.477 1 30.33 84 ILE A C 1
ATOM 590 O O . ILE A 1 84 ? 21.469 4.715 14.516 1 30.33 84 ILE A O 1
ATOM 594 N N . GLN A 1 85 ? 22.781 3.682 13.273 1 29.03 85 GLN A N 1
ATOM 595 C CA . GLN A 1 85 ? 23.859 4.562 13.711 1 29.03 85 GLN A CA 1
ATOM 596 C C . GLN A 1 85 ? 23.641 5.988 13.211 1 29.03 85 GLN A C 1
ATOM 598 O O . GLN A 1 85 ? 23.297 6.195 12.047 1 29.03 85 GLN A O 1
ATOM 603 N N . PRO A 1 86 ? 23.656 6.91 13.984 1 30.58 86 PRO A N 1
ATOM 604 C CA . PRO A 1 86 ? 23.594 8.344 13.711 1 30.58 86 PRO A CA 1
ATOM 605 C C . PRO A 1 86 ? 24.562 8.773 12.609 1 30.58 86 PRO A C 1
ATOM 607 O O . PRO A 1 86 ? 25.719 8.32 12.578 1 30.58 86 PRO A O 1
ATOM 610 N N . THR A 1 87 ? 24.156 8.719 11.242 1 31.84 87 THR A N 1
ATOM 611 C CA . THR A 1 87 ? 25.062 9.43 10.352 1 31.84 87 THR A CA 1
ATOM 612 C C . THR A 1 87 ? 25.797 10.547 11.094 1 31.84 87 THR A C 1
ATOM 614 O O . THR A 1 87 ? 25.219 11.172 11.984 1 31.84 87 THR A O 1
ATOM 617 N N . GLN A 1 88 ? 27.031 10.391 11.07 1 32.34 88 GLN A N 1
ATOM 618 C CA . GLN A 1 88 ? 27.891 11.375 11.734 1 32.34 88 GLN A CA 1
ATOM 619 C C . GLN A 1 88 ? 27.438 12.797 11.414 1 32.34 88 GLN A C 1
ATOM 621 O O . GLN A 1 88 ? 27.828 13.75 12.086 1 32.34 88 GLN A O 1
ATOM 626 N N . ASP A 1 89 ? 27.266 13.062 10.023 1 32.06 89 ASP A N 1
ATOM 627 C CA . ASP A 1 89 ? 26.969 14.492 10.047 1 32.06 89 ASP A CA 1
ATOM 628 C C . ASP A 1 89 ? 25.672 14.766 10.812 1 32.06 89 ASP A C 1
ATOM 630 O O . ASP A 1 89 ? 24.578 14.469 10.328 1 32.06 89 ASP A O 1
ATOM 634 N N . LYS A 1 90 ? 25.594 14.453 11.883 1 36.53 90 LYS A N 1
ATOM 635 C CA . LYS A 1 90 ? 24.625 15.117 12.742 1 36.53 90 LYS A CA 1
ATOM 636 C C . LYS A 1 90 ? 24.188 16.453 12.148 1 36.53 90 LYS A C 1
ATOM 638 O O . LYS A 1 90 ? 24.969 17.422 12.148 1 36.53 90 LYS A O 1
ATOM 643 N N . ALA A 1 91 ? 23.609 16.297 10.852 1 35.56 91 ALA A N 1
ATOM 644 C CA . ALA A 1 91 ? 23.031 17.625 10.633 1 35.56 91 ALA A CA 1
ATOM 645 C C . ALA A 1 91 ? 22.703 18.312 11.953 1 35.56 91 ALA A C 1
ATOM 647 O O . ALA A 1 91 ? 21.844 17.844 12.703 1 35.56 91 ALA A O 1
ATOM 648 N N . ASN A 1 92 ? 23.562 18.516 12.586 1 42.75 92 ASN A N 1
ATOM 649 C CA . ASN A 1 92 ? 23.344 19.531 13.609 1 42.75 92 ASN A CA 1
ATOM 650 C C . ASN A 1 92 ? 22.219 20.484 13.211 1 42.75 92 ASN A C 1
ATOM 652 O O . ASN A 1 92 ? 22.484 21.547 12.641 1 42.75 92 ASN A O 1
ATOM 656 N N . LEU A 1 93 ? 21.203 19.844 12.523 1 52.09 93 LEU A N 1
ATOM 657 C CA . LEU A 1 93 ? 20.109 20.734 12.133 1 52.09 93 LEU A CA 1
ATOM 658 C C . LEU A 1 93 ? 19.75 21.672 13.273 1 52.09 93 LEU A C 1
ATOM 660 O O . LEU A 1 93 ? 18.953 21.312 14.148 1 52.09 93 LEU A O 1
ATOM 664 N N . SER A 1 94 ? 20.688 22.344 13.672 1 61.44 94 SER A N 1
ATOM 665 C CA . SER A 1 94 ? 20.688 23.281 14.781 1 61.44 94 SER A CA 1
ATOM 666 C C . SER A 1 94 ? 19.594 24.344 14.617 1 61.44 94 SER A C 1
ATOM 668 O O . SER A 1 94 ? 19.406 25.188 15.484 1 61.44 94 SER A O 1
ATOM 670 N N . GLY A 1 95 ? 18.625 24.109 13.672 1 85.94 95 GLY A N 1
ATOM 671 C CA . GLY A 1 95 ? 17.625 25.156 13.578 1 85.94 95 GLY A CA 1
ATOM 672 C C . GLY A 1 95 ? 16.203 24.625 13.633 1 85.94 95 GLY A C 1
ATOM 673 O O . GLY A 1 95 ? 15.977 23.484 14.031 1 85.94 95 GLY A O 1
ATOM 674 N N . ARG A 1 96 ? 15.289 25.547 13.562 1 94.56 96 ARG A N 1
ATOM 675 C CA . ARG A 1 96 ? 13.867 25.219 13.539 1 94.56 96 ARG A CA 1
ATOM 676 C C . ARG A 1 96 ? 13.438 24.75 12.148 1 94.56 96 ARG A C 1
ATOM 678 O O . ARG A 1 96 ? 13.758 25.406 11.148 1 94.56 96 ARG A O 1
ATOM 685 N N . ARG A 1 97 ? 12.758 23.578 12.109 1 95.75 97 ARG A N 1
ATOM 686 C CA . ARG A 1 97 ? 12.219 23.078 10.852 1 95.75 97 ARG A CA 1
ATOM 687 C C . ARG A 1 97 ? 10.727 22.781 10.977 1 95.75 97 ARG A C 1
ATOM 689 O O . ARG A 1 97 ? 10.234 22.453 12.062 1 95.75 97 ARG A O 1
ATOM 696 N N . VAL A 1 98 ? 10.125 22.969 9.867 1 97.75 98 VAL A N 1
ATOM 697 C CA . VAL A 1 98 ? 8.703 22.688 9.758 1 97.75 98 VAL A CA 1
ATOM 698 C C . VAL A 1 98 ? 8.461 21.688 8.625 1 97.75 98 VAL A C 1
ATOM 700 O O . VAL A 1 98 ? 8.945 21.875 7.508 1 97.75 98 VAL A O 1
ATOM 703 N N . PHE A 1 99 ? 7.805 20.625 8.961 1 98.44 99 PHE A N 1
ATOM 704 C CA . PHE A 1 99 ? 7.352 19.656 7.961 1 98.44 99 PHE A CA 1
ATOM 705 C C . PHE A 1 99 ? 5.836 19.719 7.805 1 98.44 99 PHE A C 1
ATOM 707 O O . PHE A 1 99 ? 5.102 19.547 8.781 1 98.44 99 PHE A O 1
ATOM 714 N N . LEU A 1 100 ? 5.379 20 6.609 1 98.75 100 LEU A N 1
ATOM 715 C CA . LEU A 1 100 ? 3.961 19.984 6.258 1 98.75 100 LEU A CA 1
ATOM 716 C C . LEU A 1 100 ? 3.604 18.703 5.516 1 98.75 100 LEU A C 1
ATOM 718 O O . LEU A 1 100 ? 4.211 18.375 4.492 1 98.75 100 LEU A O 1
ATOM 722 N N . MET A 1 101 ? 2.635 17.938 6.047 1 98.81 101 MET A N 1
ATOM 723 C CA . MET A 1 101 ? 2.26 16.656 5.457 1 98.81 101 MET A CA 1
ATOM 724 C C . MET A 1 101 ? 0.768 16.609 5.148 1 98.81 101 MET A C 1
ATOM 726 O O . MET A 1 101 ? -0.058 16.922 6.008 1 98.81 101 MET A O 1
ATOM 730 N N . ARG A 1 102 ? 0.442 16.281 3.957 1 98.81 102 ARG A N 1
ATOM 731 C CA . ARG A 1 102 ? -0.954 16.031 3.617 1 98.81 102 ARG A CA 1
ATOM 732 C C . ARG A 1 102 ? -1.406 14.664 4.133 1 98.81 102 ARG A C 1
ATOM 734 O O . ARG A 1 102 ? -0.614 13.727 4.188 1 98.81 102 ARG A O 1
ATOM 741 N N . ASN A 1 103 ? -2.639 14.547 4.414 1 98.81 103 ASN A N 1
ATOM 742 C CA . ASN A 1 103 ? -3.24 13.289 4.863 1 98.81 103 ASN A CA 1
ATOM 743 C C . ASN A 1 103 ? -3.07 12.188 3.824 1 98.81 103 ASN A C 1
ATOM 745 O O . ASN A 1 103 ? -2.826 12.461 2.648 1 98.81 103 ASN A O 1
ATOM 749 N N . ALA A 1 104 ? -3.215 10.969 4.289 1 98.69 104 ALA A N 1
ATOM 750 C CA . ALA A 1 104 ? -3.125 9.781 3.447 1 98.69 104 ALA A CA 1
ATOM 751 C C . ALA A 1 104 ? -4.422 9.547 2.68 1 98.69 104 ALA A C 1
ATOM 753 O O . ALA A 1 104 ? -5.336 10.383 2.725 1 98.69 104 ALA A O 1
ATOM 754 N N . GLU A 1 105 ? -4.508 8.484 1.921 1 97.81 105 GLU A N 1
ATOM 755 C CA . GLU A 1 105 ? -5.598 8.18 1.004 1 97.81 105 GLU A CA 1
ATOM 756 C C . GLU A 1 105 ? -6.934 8.102 1.74 1 97.81 105 GLU A C 1
ATOM 758 O O . GLU A 1 105 ? -7.074 7.344 2.705 1 97.81 105 GLU A O 1
ATOM 763 N N . ARG A 1 106 ? -7.871 8.875 1.232 1 96.88 106 ARG A N 1
ATOM 764 C CA . ARG A 1 106 ? -9.203 8.953 1.818 1 96.88 106 ARG A CA 1
ATOM 765 C C . ARG A 1 106 ? -10.086 7.809 1.324 1 96.88 106 ARG A C 1
ATOM 767 O O . ARG A 1 106 ? -10.086 7.488 0.133 1 96.88 106 ARG A O 1
ATOM 774 N N . LEU A 1 107 ? -10.836 7.281 2.207 1 96.44 107 LEU A N 1
ATOM 775 C CA . LEU A 1 107 ? -11.711 6.168 1.867 1 96.44 107 LEU A CA 1
ATOM 776 C C . LEU A 1 107 ? -12.82 6.625 0.922 1 96.44 107 LEU A C 1
ATOM 778 O O . LEU A 1 107 ? -13.172 5.91 -0.022 1 96.44 107 LEU A O 1
ATOM 782 N N . ASP A 1 108 ? -13.422 7.82 1.134 1 95.19 108 ASP A N 1
ATOM 783 C CA . ASP A 1 108 ? -14.594 8.281 0.399 1 95.19 108 ASP A CA 1
ATOM 784 C C . ASP A 1 108 ? -14.234 8.625 -1.044 1 95.19 108 ASP A C 1
ATOM 786 O O . ASP A 1 108 ? -15.109 8.672 -1.911 1 95.19 108 ASP A O 1
ATOM 790 N N . ARG A 1 109 ? -12.977 8.93 -1.285 1 93.81 109 ARG A N 1
ATOM 791 C CA . ARG A 1 109 ? -12.555 9.219 -2.65 1 93.81 109 ARG A CA 1
ATOM 792 C C . ARG A 1 109 ? -12.406 7.938 -3.465 1 93.81 109 ARG A C 1
ATOM 794 O O . ARG A 1 109 ? -12.695 7.918 -4.664 1 93.81 109 ARG A O 1
ATOM 801 N N . ILE A 1 110 ? -11.961 6.871 -2.822 1 94 110 ILE A N 1
ATOM 802 C CA . ILE A 1 110 ? -11.82 5.578 -3.484 1 94 110 ILE A CA 1
ATOM 803 C C . ILE A 1 110 ? -13.195 4.934 -3.654 1 94 110 ILE A C 1
ATOM 805 O O . ILE A 1 110 ? -13.492 4.359 -4.703 1 94 110 ILE A O 1
ATOM 809 N N . PHE A 1 111 ? -13.977 5.039 -2.529 1 93.12 111 PHE A N 1
ATOM 810 C CA . PHE A 1 111 ? -15.297 4.418 -2.469 1 93.12 111 PHE A CA 1
ATOM 811 C C . PHE A 1 111 ? -16.359 5.441 -2.104 1 93.12 111 PHE A C 1
ATOM 813 O O . PHE A 1 111 ? -16.75 5.555 -0.939 1 93.12 111 PHE A O 1
ATOM 820 N N . PRO A 1 112 ? -16.922 6.152 -2.992 1 91.5 112 PRO A N 1
ATOM 821 C CA . PRO A 1 112 ? -17.859 7.23 -2.682 1 91.5 112 PRO A CA 1
ATOM 822 C C . PRO A 1 112 ? -19.078 6.742 -1.903 1 91.5 112 PRO A C 1
ATOM 824 O O . PRO A 1 112 ? -19.641 7.484 -1.097 1 91.5 112 PRO A O 1
ATOM 827 N N . GLU A 1 113 ? -19.516 5.461 -2.074 1 91.88 113 GLU A N 1
ATOM 828 C CA . GLU A 1 113 ? -20.719 4.941 -1.41 1 91.88 113 GLU A CA 1
ATOM 829 C C . GLU A 1 113 ? -20.344 3.953 -0.307 1 91.88 113 GLU A C 1
ATOM 831 O O . GLU A 1 113 ? -21.156 3.105 0.071 1 91.88 113 GLU A O 1
ATOM 836 N N . TRP A 1 114 ? -19.125 4.113 0.202 1 93.19 114 TRP A N 1
ATOM 837 C CA . TRP A 1 114 ? -18.594 3.086 1.082 1 93.19 114 TRP A CA 1
ATOM 838 C C . TRP A 1 114 ? -19.438 2.943 2.342 1 93.19 114 TRP A C 1
ATOM 840 O O . TRP A 1 114 ? -19.656 1.833 2.828 1 93.19 114 TRP A O 1
ATOM 850 N N . LEU A 1 115 ? -19.859 4.086 2.928 1 92.19 115 LEU A N 1
ATOM 851 C CA . LEU A 1 115 ? -20.531 4.039 4.219 1 92.19 115 LEU A CA 1
ATOM 852 C C . LEU A 1 115 ? -21.859 3.291 4.113 1 92.19 115 LEU A C 1
ATOM 854 O O . LEU A 1 115 ? -22.141 2.404 4.922 1 92.19 115 LEU A O 1
ATOM 858 N N . ASP A 1 116 ? -22.625 3.564 3.127 1 90.69 116 ASP A N 1
ATOM 859 C CA . ASP A 1 116 ? -23.922 2.914 2.924 1 90.69 116 ASP A CA 1
ATOM 860 C C . ASP A 1 116 ? -23.75 1.438 2.57 1 90.69 116 ASP A C 1
ATOM 862 O O . ASP A 1 116 ? -24.531 0.594 2.988 1 90.69 116 ASP A O 1
ATOM 866 N N . MET A 1 117 ? -22.688 1.183 1.869 1 92.12 117 MET A N 1
ATOM 867 C CA . MET A 1 117 ? -22.469 -0.175 1.379 1 92.12 117 MET A CA 1
ATOM 868 C C . MET A 1 117 ? -21.812 -1.041 2.451 1 92.12 117 MET A C 1
ATOM 870 O O . MET A 1 117 ? -21.906 -2.27 2.408 1 92.12 117 MET A O 1
ATOM 874 N N . SER A 1 118 ? -21.172 -0.406 3.396 1 91.38 118 SER A N 1
ATOM 875 C CA . SER A 1 118 ? -20.375 -1.175 4.344 1 91.38 118 SER A CA 1
ATOM 876 C C . SER A 1 118 ? -21.109 -1.383 5.656 1 91.38 118 SER A C 1
ATOM 878 O O . SER A 1 118 ? -20.656 -2.131 6.527 1 91.38 118 SER A O 1
ATOM 880 N N . ILE A 1 119 ? -22.172 -0.672 5.848 1 88.12 119 ILE A N 1
ATOM 881 C CA . ILE A 1 119 ? -23 -0.894 7.035 1 88.12 119 ILE A CA 1
ATOM 882 C C . ILE A 1 119 ? -24.141 -1.847 6.703 1 88.12 119 ILE A C 1
ATOM 884 O O . ILE A 1 119 ? -24.969 -1.548 5.844 1 88.12 119 ILE A O 1
ATOM 888 N N . ASN A 1 120 ? -24.172 -2.92 7.371 1 83.44 120 ASN A N 1
ATOM 889 C CA . ASN A 1 120 ? -25.188 -3.918 7.051 1 83.44 120 ASN A CA 1
ATOM 890 C C . ASN A 1 120 ? -26.516 -3.592 7.723 1 83.44 120 ASN A C 1
ATOM 892 O O . ASN A 1 120 ? -26.641 -2.568 8.398 1 83.44 120 ASN A O 1
ATOM 896 N N . GLU A 1 121 ? -27.469 -4.43 7.629 1 81.88 121 GLU A N 1
ATOM 897 C CA . GLU A 1 121 ? -28.828 -4.219 8.133 1 81.88 121 GLU A CA 1
ATOM 898 C C . GLU A 1 121 ? -28.844 -4.176 9.656 1 81.88 121 GLU A C 1
ATOM 900 O O . GLU A 1 121 ? -29.703 -3.529 10.258 1 81.88 121 GLU A O 1
ATOM 905 N N . GLN A 1 122 ? -27.828 -4.758 10.273 1 85.25 122 GLN A N 1
ATOM 906 C CA . GLN A 1 122 ? -27.75 -4.82 11.734 1 85.25 122 GLN A CA 1
ATOM 907 C C . GLN A 1 122 ? -26.984 -3.625 12.289 1 85.25 122 GLN A C 1
ATOM 909 O O . GLN A 1 122 ? -26.766 -3.529 13.5 1 85.25 122 GLN A O 1
ATOM 914 N N . GLY A 1 123 ? -26.562 -2.816 11.398 1 84 123 GLY A N 1
ATOM 915 C CA . GLY A 1 123 ? -25.859 -1.622 11.82 1 84 123 GLY A CA 1
ATOM 916 C C . GLY A 1 123 ? -24.391 -1.873 12.109 1 84 123 GLY A C 1
ATOM 917 O O . GLY A 1 123 ? -23.75 -1.108 12.836 1 84 123 GLY A O 1
ATOM 918 N N . LYS A 1 124 ? -23.922 -2.973 11.555 1 87.38 124 LYS A N 1
ATOM 919 C CA . LYS A 1 124 ? -22.516 -3.324 11.773 1 87.38 124 LYS A CA 1
ATOM 920 C C . LYS A 1 124 ? -21.672 -3.004 10.539 1 87.38 124 LYS A C 1
ATOM 922 O O . LYS A 1 124 ? -22.109 -3.199 9.406 1 87.38 124 LYS A O 1
ATOM 927 N N . PHE A 1 125 ? -20.5 -2.57 10.797 1 91.38 125 PHE A N 1
ATOM 928 C CA . PHE A 1 125 ? -19.562 -2.25 9.719 1 91.38 125 PHE A CA 1
ATOM 929 C C . PHE A 1 125 ? -18.984 -3.52 9.109 1 91.38 125 PHE A C 1
ATOM 931 O O . PHE A 1 125 ? -18.453 -4.371 9.82 1 91.38 125 PHE A O 1
ATOM 938 N N . ARG A 1 126 ? -19.141 -3.709 7.801 1 87.38 126 ARG A N 1
ATOM 939 C CA . ARG A 1 126 ? -18.609 -4.832 7.035 1 87.38 126 ARG A CA 1
ATOM 940 C C . ARG A 1 126 ? -17.906 -4.352 5.77 1 87.38 126 ARG A C 1
ATOM 942 O O . ARG A 1 126 ? -18.562 -4.02 4.777 1 87.38 126 ARG A O 1
ATOM 949 N N . PRO A 1 127 ? -16.625 -4.41 5.785 1 91.19 127 PRO A N 1
ATOM 950 C CA . PRO A 1 127 ? -15.914 -3.967 4.582 1 91.19 127 PRO A CA 1
ATOM 951 C C . PRO A 1 127 ? -16.141 -4.891 3.387 1 91.19 127 PRO A C 1
ATOM 953 O O . PRO A 1 127 ? -16.312 -6.098 3.561 1 91.19 127 PRO A O 1
ATOM 956 N N . TYR A 1 128 ? -16.125 -4.352 2.139 1 90.31 128 TYR A N 1
ATOM 957 C CA . TYR A 1 128 ? -16.328 -5.137 0.926 1 90.31 128 TYR A CA 1
ATOM 958 C C . TYR A 1 128 ? -15.102 -5.07 0.02 1 90.31 128 TYR A C 1
ATOM 960 O O . TYR A 1 128 ? -15.117 -5.605 -1.092 1 90.31 128 TYR A O 1
ATOM 968 N N . ASP A 1 129 ? -14.109 -4.414 0.438 1 94.25 129 ASP A N 1
ATOM 969 C CA . ASP A 1 129 ? -12.812 -4.305 -0.224 1 94.25 129 ASP A CA 1
ATOM 970 C C . ASP A 1 129 ? -11.672 -4.465 0.776 1 94.25 129 ASP A C 1
ATOM 972 O O . ASP A 1 129 ? -11.758 -3.98 1.907 1 94.25 129 ASP A O 1
ATOM 976 N N . LEU A 1 130 ? -10.562 -5.051 0.373 1 94.56 130 LEU A N 1
ATOM 977 C CA . LEU A 1 130 ? -9.484 -5.391 1.295 1 94.56 130 LEU A CA 1
ATOM 978 C C . LEU A 1 130 ? -8.695 -4.148 1.698 1 94.56 130 LEU A C 1
ATOM 980 O O . LEU A 1 130 ? -7.91 -4.188 2.648 1 94.56 130 LEU A O 1
ATOM 984 N N . ASN A 1 131 ? -8.891 -3.023 0.985 1 95.56 131 ASN A N 1
ATOM 985 C CA . ASN A 1 131 ? -8.242 -1.762 1.325 1 95.56 131 ASN A CA 1
ATOM 986 C C . ASN A 1 131 ? -9.133 -0.896 2.213 1 95.56 131 ASN A C 1
ATOM 988 O O . ASN A 1 131 ? -8.812 0.263 2.479 1 95.56 131 ASN A O 1
ATOM 992 N N . GLN A 1 132 ? -10.289 -1.378 2.615 1 94.75 132 GLN A N 1
ATOM 993 C CA . GLN A 1 132 ? -11.117 -0.721 3.617 1 94.75 132 GLN A CA 1
ATOM 994 C C . GLN A 1 132 ? -10.68 -1.097 5.031 1 94.75 132 GLN A C 1
ATOM 996 O O . GLN A 1 132 ? -10.094 -2.162 5.242 1 94.75 132 GLN A O 1
ATOM 1001 N N . PRO A 1 133 ? -10.938 -0.166 5.961 1 92.31 133 PRO A N 1
ATOM 1002 C CA . PRO A 1 133 ? -10.625 -0.555 7.336 1 92.31 133 PRO A CA 1
ATOM 1003 C C . PRO A 1 133 ? -11.367 -1.816 7.773 1 92.31 133 PRO A C 1
ATOM 1005 O O . PRO A 1 133 ? -12.516 -2.031 7.375 1 92.31 133 PRO A O 1
ATOM 1008 N N . VAL A 1 134 ? -10.695 -2.572 8.602 1 85.25 134 VAL A N 1
ATOM 1009 C CA . VAL A 1 134 ? -11.281 -3.818 9.086 1 85.25 134 VAL A CA 1
ATOM 1010 C C . VAL A 1 134 ? -12.383 -3.514 10.102 1 85.25 134 VAL A C 1
ATOM 1012 O O . VAL A 1 134 ? -13.32 -4.297 10.258 1 85.25 134 VAL A O 1
ATOM 1015 N N . SER A 1 135 ? -12.172 -2.402 10.797 1 88.12 135 SER A N 1
ATOM 1016 C CA . SER A 1 135 ? -13.156 -1.947 11.773 1 88.12 135 SER A CA 1
ATOM 1017 C C . SER A 1 135 ? -13.172 -0.426 11.867 1 88.12 135 SER A C 1
ATOM 1019 O O . SER A 1 135 ? -12.211 0.238 11.492 1 88.12 135 SER A O 1
ATOM 1021 N N . LEU A 1 136 ? -14.289 0.075 12.289 1 90.88 136 LEU A N 1
ATOM 1022 C CA . LEU A 1 136 ? -14.461 1.491 12.586 1 90.88 136 LEU A CA 1
ATOM 1023 C C . LEU A 1 136 ? -14.93 1.686 14.031 1 90.88 136 LEU A C 1
ATOM 1025 O O . LEU A 1 136 ? -15.844 1.004 14.484 1 90.88 136 LEU A O 1
ATOM 1029 N N . PRO A 1 137 ? -14.258 2.564 14.719 1 91.31 137 PRO A N 1
ATOM 1030 C CA . PRO A 1 137 ? -14.719 2.803 16.078 1 91.31 137 PRO A CA 1
ATOM 1031 C C . PRO A 1 137 ? -16.141 3.367 16.141 1 91.31 137 PRO A C 1
ATOM 1033 O O . PRO A 1 137 ? -16.516 4.164 15.273 1 91.31 137 PRO A O 1
ATOM 1036 N N . LYS A 1 138 ? -16.859 2.91 17.156 1 90.19 138 LYS A N 1
ATOM 1037 C CA . LYS A 1 138 ? -18.172 3.504 17.391 1 90.19 138 LYS A CA 1
ATOM 1038 C C . LYS A 1 138 ? -18.031 4.875 18.047 1 90.19 138 LYS A C 1
ATOM 1040 O O . LYS A 1 138 ? -17.391 5.016 19.094 1 90.19 138 LYS A O 1
ATOM 1045 N N . ARG A 1 139 ? -18.562 5.832 17.438 1 93.31 139 ARG A N 1
ATOM 1046 C CA . ARG A 1 139 ? -18.391 7.199 17.922 1 93.31 139 ARG A CA 1
ATOM 1047 C C . ARG A 1 139 ? -19.75 7.82 18.266 1 93.31 139 ARG A C 1
ATOM 1049 O O . ARG A 1 139 ? -20.797 7.305 17.875 1 93.31 139 ARG A O 1
ATOM 1056 N N . THR A 1 140 ? -19.625 8.922 19.031 1 90.62 140 THR A N 1
ATOM 1057 C CA . THR A 1 140 ? -20.828 9.688 19.297 1 90.62 140 THR A CA 1
ATOM 1058 C C . THR A 1 140 ? -21.453 10.203 18.016 1 90.62 140 THR A C 1
ATOM 1060 O O . THR A 1 140 ? -20.75 10.75 17.156 1 90.62 140 THR A O 1
ATOM 1063 N N . GLY A 1 141 ? -22.672 9.953 17.719 1 90.06 141 GLY A N 1
ATOM 1064 C CA . GLY A 1 141 ? -23.359 10.336 16.484 1 90.06 141 GLY A CA 1
ATOM 1065 C C . GLY A 1 141 ? -23.516 9.18 15.508 1 90.06 141 GLY A C 1
ATOM 1066 O O . GLY A 1 141 ? -24.203 9.312 14.5 1 90.06 141 GLY A O 1
ATOM 1067 N N . GLY A 1 142 ? -22.688 8.078 15.789 1 91.06 142 GLY A N 1
ATOM 1068 C CA . GLY A 1 142 ? -22.859 6.875 14.984 1 91.06 142 GLY A CA 1
ATOM 1069 C C . GLY A 1 142 ? -21.984 6.848 13.758 1 91.06 142 GLY A C 1
ATOM 1070 O O . GLY A 1 142 ? -21.156 7.746 13.555 1 91.06 142 GLY A O 1
ATOM 1071 N N . TYR A 1 143 ? -22.172 5.855 12.898 1 92.44 143 TYR A N 1
ATOM 1072 C CA . TYR A 1 143 ? -21.344 5.645 11.711 1 92.44 143 TYR A CA 1
ATOM 1073 C C . TYR A 1 143 ? -21.578 6.734 10.68 1 92.44 143 TYR A C 1
ATOM 1075 O O . TYR A 1 143 ? -20.703 7.039 9.867 1 92.44 143 TYR A O 1
ATOM 1083 N N . GLN A 1 144 ? -22.75 7.367 10.766 1 91.5 144 GLN A N 1
ATOM 1084 C CA . GLN A 1 144 ? -23.109 8.375 9.781 1 91.5 144 GLN A CA 1
ATOM 1085 C C . GLN A 1 144 ? -22.172 9.578 9.844 1 91.5 144 GLN A C 1
ATOM 1087 O O . GLN A 1 144 ? -21.969 10.266 8.844 1 91.5 144 GLN A O 1
ATOM 1092 N N . CYS A 1 145 ? -21.562 9.797 11.031 1 94.5 145 CYS A N 1
ATOM 1093 C CA . CYS A 1 145 ? -20.672 10.938 11.211 1 94.5 145 CYS A CA 1
ATOM 1094 C C . CYS A 1 145 ? -19.391 10.773 10.398 1 94.5 145 CYS A C 1
ATOM 1096 O O . CYS A 1 145 ? -18.688 11.75 10.141 1 94.5 145 CYS A O 1
ATOM 1098 N N . TYR A 1 146 ? -19.125 9.523 9.883 1 95.69 146 TYR A N 1
ATOM 1099 C CA . TYR A 1 146 ? -17.938 9.273 9.07 1 95.69 146 TYR A CA 1
ATOM 1100 C C . TYR A 1 146 ? -18.141 9.758 7.641 1 95.69 146 TYR A C 1
ATOM 1102 O O . TYR A 1 146 ? -17.188 9.852 6.867 1 95.69 146 TYR A O 1
ATOM 1110 N N . ARG A 1 147 ? -19.328 10.086 7.27 1 92.81 147 ARG A N 1
ATOM 1111 C CA . ARG A 1 147 ? -19.641 10.523 5.91 1 92.81 147 ARG A CA 1
ATOM 1112 C C . ARG A 1 147 ? -18.859 11.797 5.562 1 92.81 147 ARG A C 1
ATOM 1114 O O . ARG A 1 147 ? -18.312 11.914 4.473 1 92.81 147 ARG A O 1
ATOM 1121 N N . ASN A 1 148 ? -18.797 12.727 6.512 1 93 148 ASN A N 1
ATOM 1122 C CA . ASN A 1 148 ? -18.109 13.984 6.277 1 93 148 ASN A CA 1
ATOM 1123 C C . ASN A 1 148 ? -16.781 14.039 7.043 1 93 148 ASN A C 1
ATOM 1125 O O . ASN A 1 148 ? -16.094 15.055 7.012 1 93 148 ASN A O 1
ATOM 1129 N N . ASP A 1 149 ? -16.438 13.047 7.734 1 96.94 149 ASP A N 1
ATOM 1130 C CA . ASP A 1 149 ? -15.188 12.867 8.453 1 96.94 149 ASP A CA 1
ATOM 1131 C C . ASP A 1 149 ? -14.594 11.484 8.188 1 96.94 149 ASP A C 1
ATOM 1133 O O . ASP A 1 149 ? -14.359 10.711 9.125 1 96.94 149 ASP A O 1
ATOM 1137 N N . THR A 1 150 ? -14.336 11.258 6.953 1 97.25 150 THR A N 1
ATOM 1138 C CA . THR A 1 150 ? -14.008 9.945 6.414 1 97.25 150 THR A CA 1
ATOM 1139 C C . THR A 1 150 ? -12.664 9.461 6.957 1 97.25 150 THR A C 1
ATOM 1141 O O . THR A 1 150 ? -11.742 10.258 7.152 1 97.25 150 THR A O 1
ATOM 1144 N N . PRO A 1 151 ? -12.516 8.172 7.23 1 97.62 151 PRO A N 1
ATOM 1145 C CA . PRO A 1 151 ? -11.211 7.594 7.582 1 97.62 151 PRO A CA 1
ATOM 1146 C C . PRO A 1 151 ? -10.289 7.441 6.371 1 97.62 151 PRO A C 1
ATOM 1148 O O . PRO A 1 151 ? -10.68 7.773 5.25 1 97.62 151 PRO A O 1
ATOM 1151 N N . ILE A 1 152 ? -9.086 7.078 6.617 1 98 152 ILE A N 1
ATOM 1152 C CA . ILE A 1 152 ? -8.156 6.723 5.547 1 98 152 ILE A CA 1
ATOM 1153 C C . ILE A 1 152 ? -8.242 5.223 5.27 1 98 152 ILE A C 1
ATOM 1155 O O . ILE A 1 152 ? -8.82 4.473 6.051 1 98 152 ILE A O 1
ATOM 1159 N N . SER A 1 153 ? -7.766 4.801 4.09 1 96.25 153 SER A N 1
ATOM 1160 C CA . SER A 1 153 ? -7.75 3.398 3.695 1 96.25 153 SER A CA 1
ATOM 1161 C C . SER A 1 153 ? -6.652 2.629 4.426 1 96.25 153 SER A C 1
ATOM 1163 O O . SER A 1 153 ? -5.82 3.227 5.113 1 96.25 153 SER A O 1
ATOM 1165 N N . GLU A 1 154 ? -6.664 1.289 4.324 1 94.88 154 GLU A N 1
ATOM 1166 C CA . GLU A 1 154 ? -5.59 0.466 4.871 1 94.88 154 GLU A CA 1
ATOM 1167 C C . GLU A 1 154 ? -4.242 0.84 4.262 1 94.88 154 GLU A C 1
ATOM 1169 O O . GLU A 1 154 ? -3.242 0.953 4.977 1 94.88 154 GLU A O 1
ATOM 1174 N N . LEU A 1 155 ? -4.25 1.01 3.033 1 95.25 155 LEU A N 1
ATOM 1175 C CA . LEU A 1 155 ? -3.014 1.419 2.373 1 95.25 155 LEU A CA 1
ATOM 1176 C C . LEU A 1 155 ? -2.613 2.828 2.797 1 95.25 155 LEU A C 1
ATOM 1178 O O . LEU A 1 155 ? -1.423 3.145 2.869 1 95.25 155 LEU A O 1
ATOM 1182 N N . GLY A 1 156 ? -3.609 3.678 3.043 1 96.81 156 GLY A N 1
ATOM 1183 C CA . GLY A 1 156 ? -3.305 4.973 3.627 1 96.81 156 GLY A CA 1
ATOM 1184 C C . GLY A 1 156 ? -2.541 4.875 4.934 1 96.81 156 GLY A C 1
ATOM 1185 O O . GLY A 1 156 ? -1.587 5.621 5.16 1 96.81 156 GLY A O 1
ATOM 1186 N N . ASN A 1 157 ? -2.99 3.986 5.77 1 96.31 157 ASN A N 1
ATOM 1187 C CA . ASN A 1 157 ? -2.264 3.73 7.008 1 96.31 157 ASN A CA 1
ATOM 1188 C C . ASN A 1 157 ? -0.819 3.32 6.738 1 96.31 157 ASN A C 1
ATOM 1190 O O . ASN A 1 157 ? 0.104 3.82 7.383 1 96.31 157 ASN A O 1
ATOM 1194 N N . VAL A 1 158 ? -0.639 2.494 5.773 1 94.5 158 VAL A N 1
ATOM 1195 C CA . VAL A 1 158 ? 0.678 1.958 5.441 1 94.5 158 VAL A CA 1
ATOM 1196 C C . VAL A 1 158 ? 1.58 3.078 4.934 1 94.5 158 VAL A C 1
ATOM 1198 O O . VAL A 1 158 ? 2.744 3.174 5.328 1 94.5 158 VAL A O 1
ATOM 1201 N N . THR A 1 159 ? 1.082 3.883 4.059 1 96.56 159 THR A N 1
ATOM 1202 C CA . THR A 1 159 ? 1.889 4.98 3.533 1 96.56 159 THR A CA 1
ATOM 1203 C C . THR A 1 159 ? 2.248 5.965 4.645 1 96.56 159 THR A C 1
ATOM 1205 O O . THR A 1 159 ? 3.35 6.516 4.656 1 96.56 159 THR A O 1
ATOM 1208 N N . GLY A 1 160 ? 1.301 6.207 5.578 1 97.44 160 GLY A N 1
ATOM 1209 C CA . GLY A 1 160 ? 1.643 6.988 6.754 1 97.44 160 GLY A CA 1
ATOM 1210 C C . GLY A 1 160 ? 2.816 6.418 7.527 1 97.44 160 GLY A C 1
ATOM 1211 O O . GLY A 1 160 ? 3.713 7.156 7.938 1 97.44 160 GLY A O 1
ATOM 1212 N N . MET A 1 161 ? 2.826 5.156 7.656 1 95.25 161 MET A N 1
ATOM 1213 C CA . MET A 1 161 ? 3.916 4.473 8.344 1 95.25 161 MET A CA 1
ATOM 1214 C C . MET A 1 161 ? 5.227 4.625 7.582 1 95.25 161 MET A C 1
ATOM 1216 O O . MET A 1 161 ? 6.285 4.809 8.188 1 95.25 161 MET A O 1
ATOM 1220 N N . MET A 1 162 ? 5.117 4.504 6.297 1 94.81 162 MET A N 1
ATOM 1221 C CA . MET A 1 162 ? 6.309 4.648 5.465 1 94.81 162 MET A CA 1
ATOM 1222 C C . MET A 1 162 ? 6.938 6.023 5.656 1 94.81 162 MET A C 1
ATOM 1224 O O . MET A 1 162 ? 8.164 6.145 5.727 1 94.81 162 MET A O 1
ATOM 1228 N N . ILE A 1 163 ? 6.105 7.039 5.77 1 96.94 163 ILE A N 1
ATOM 1229 C CA . ILE A 1 163 ? 6.613 8.391 5.984 1 96.94 163 ILE A CA 1
ATOM 1230 C C . ILE A 1 163 ? 7.293 8.477 7.348 1 96.94 163 ILE A C 1
ATOM 1232 O O . ILE A 1 163 ? 8.375 9.055 7.473 1 96.94 163 ILE A O 1
ATOM 1236 N N . GLY A 1 164 ? 6.633 7.914 8.406 1 96.25 164 GLY A N 1
ATOM 1237 C CA . GLY A 1 164 ? 7.258 7.879 9.719 1 96.25 164 GLY A CA 1
ATOM 1238 C C . GLY A 1 164 ? 8.609 7.195 9.719 1 96.25 164 GLY A C 1
ATOM 1239 O O . GLY A 1 164 ? 9.57 7.703 10.305 1 96.25 164 GLY A O 1
ATOM 1240 N N . ARG A 1 165 ? 8.711 6.078 9.055 1 92.25 165 ARG A N 1
ATOM 1241 C CA . ARG A 1 165 ? 9.977 5.363 8.914 1 92.25 165 ARG A CA 1
ATOM 1242 C C . ARG A 1 165 ? 11.016 6.223 8.195 1 92.25 165 ARG A C 1
ATOM 1244 O O . ARG A 1 165 ? 12.18 6.25 8.586 1 92.25 165 ARG A O 1
ATOM 1251 N N . GLY A 1 166 ? 10.539 6.891 7.145 1 92 166 GLY A N 1
ATOM 1252 C CA . GLY A 1 166 ? 11.422 7.812 6.445 1 92 166 GLY A CA 1
ATOM 1253 C C . GLY A 1 166 ? 11.992 8.891 7.348 1 92 166 GLY A C 1
ATOM 1254 O O . GLY A 1 166 ? 13.18 9.203 7.273 1 92 166 GLY A O 1
ATOM 1255 N N . MET A 1 167 ? 11.141 9.445 8.203 1 93.88 167 MET A N 1
ATOM 1256 C CA . MET A 1 167 ? 11.586 10.477 9.141 1 93.88 167 MET A CA 1
ATOM 1257 C C . MET A 1 167 ? 12.609 9.914 10.117 1 93.88 167 MET A C 1
ATOM 1259 O O . MET A 1 167 ? 13.625 10.555 10.406 1 93.88 167 MET A O 1
ATOM 1263 N N . LYS A 1 168 ? 12.312 8.727 10.594 1 92.38 168 LYS A N 1
ATOM 1264 C CA . LYS A 1 168 ? 13.211 8.07 11.539 1 92.38 168 LYS A CA 1
ATOM 1265 C C . LYS A 1 168 ? 14.562 7.781 10.898 1 92.38 168 LYS A C 1
ATOM 1267 O O . LYS A 1 168 ? 15.602 8.164 11.438 1 92.38 168 LYS A O 1
ATOM 1272 N N . MET A 1 169 ? 14.547 7.215 9.727 1 86.56 169 MET A N 1
ATOM 1273 C CA . MET A 1 169 ? 15.766 6.781 9.039 1 86.56 169 MET A CA 1
ATOM 1274 C C . MET A 1 169 ? 16.609 7.977 8.625 1 86.56 169 MET A C 1
ATOM 1276 O O . MET A 1 169 ? 17.844 7.867 8.508 1 86.56 169 MET A O 1
ATOM 1280 N N . ASN A 1 170 ? 15.961 9.086 8.438 1 87 170 ASN A N 1
ATOM 1281 C CA . ASN A 1 170 ? 16.688 10.273 8.008 1 87 170 ASN A CA 1
ATOM 1282 C C . ASN A 1 170 ? 16.906 11.25 9.164 1 87 170 ASN A C 1
ATOM 1284 O O . ASN A 1 170 ? 17.234 12.414 8.938 1 87 170 ASN A O 1
ATOM 1288 N N . ARG A 1 171 ? 16.625 10.844 10.445 1 88.44 171 ARG A N 1
ATOM 1289 C CA . ARG A 1 171 ? 16.859 11.609 11.664 1 88.44 171 ARG A CA 1
ATOM 1290 C C . ARG A 1 171 ? 16.094 12.93 11.641 1 88.44 171 ARG A C 1
ATOM 1292 O O . ARG A 1 171 ? 16.656 13.977 11.969 1 88.44 171 ARG A O 1
ATOM 1299 N N . GLN A 1 172 ? 14.898 12.852 11.18 1 91.69 172 GLN A N 1
ATOM 1300 C CA . GLN A 1 172 ? 14.062 14.039 11.062 1 91.69 172 GLN A CA 1
ATOM 1301 C C . GLN A 1 172 ? 12.781 13.898 11.883 1 91.69 172 GLN A C 1
ATOM 1303 O O . GLN A 1 172 ? 11.734 14.406 11.492 1 91.69 172 GLN A O 1
ATOM 1308 N N . GLU A 1 173 ? 12.867 13.18 12.898 1 94.44 173 GLU A N 1
ATOM 1309 C CA . GLU A 1 173 ? 11.68 12.969 13.727 1 94.44 173 GLU A CA 1
ATOM 1310 C C . GLU A 1 173 ? 11.234 14.273 14.391 1 94.44 173 GLU A C 1
ATOM 1312 O O . GLU A 1 173 ? 12.062 15.07 14.836 1 94.44 173 GLU A O 1
ATOM 1317 N N . PRO A 1 174 ? 9.992 14.461 14.484 1 96.12 174 PRO A N 1
ATOM 1318 C CA . PRO A 1 174 ? 9.484 15.695 15.102 1 96.12 174 PRO A CA 1
ATOM 1319 C C . PRO A 1 174 ? 9.469 15.625 16.625 1 96.12 174 PRO A C 1
ATOM 1321 O O . PRO A 1 174 ? 9.312 14.547 17.203 1 96.12 174 PRO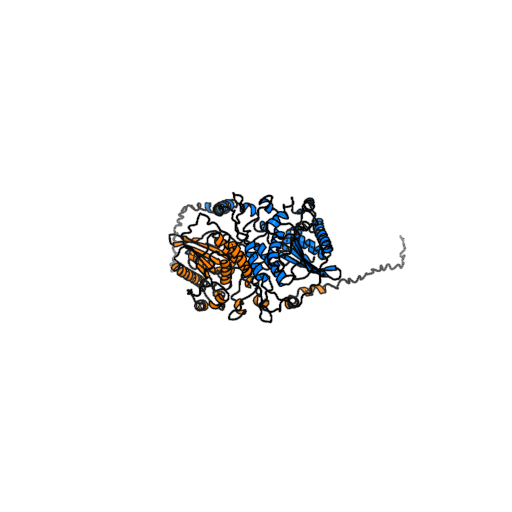 A O 1
ATOM 1324 N N . TYR A 1 175 ? 9.633 16.766 17.297 1 94.69 175 TYR A N 1
ATOM 1325 C CA . TYR A 1 175 ? 9.438 16.859 18.734 1 94.69 175 TYR A CA 1
ATOM 1326 C C . TYR A 1 175 ? 8.039 17.359 19.062 1 94.69 175 TYR A C 1
ATOM 1328 O O . TYR A 1 175 ? 7.582 17.234 20.203 1 94.69 175 TYR A O 1
ATOM 1336 N N . LYS A 1 176 ? 7.395 17.984 18.062 1 96.88 176 LYS A N 1
ATOM 1337 C CA . LYS A 1 176 ? 6.039 18.516 18.188 1 96.88 176 LYS A CA 1
ATOM 1338 C C . LYS A 1 176 ? 5.207 18.203 16.953 1 96.88 176 LYS A C 1
ATOM 1340 O O . LYS A 1 176 ? 5.703 18.312 15.828 1 96.88 176 LYS A O 1
ATOM 1345 N N . ILE A 1 177 ? 3.941 17.828 17.203 1 98.44 177 ILE A N 1
ATOM 1346 C CA . ILE A 1 177 ? 3.061 17.484 16.078 1 98.44 177 ILE A CA 1
ATOM 1347 C C . ILE A 1 177 ? 1.747 18.25 16.203 1 98.44 177 ILE A C 1
ATOM 1349 O O . ILE A 1 177 ? 1.122 18.266 17.281 1 98.44 177 ILE A O 1
ATOM 1353 N N . TYR A 1 178 ? 1.372 18.938 15.227 1 98.88 178 TYR A N 1
ATOM 1354 C CA . TYR A 1 178 ? 0.057 19.562 15.078 1 98.88 178 TYR A CA 1
ATOM 1355 C C . TYR A 1 178 ? -0.749 18.875 13.984 1 98.88 178 TYR A C 1
ATOM 1357 O O . TYR A 1 178 ? -0.211 18.531 12.922 1 98.88 178 TYR A O 1
ATOM 1365 N N . VAL A 1 179 ? -2.012 18.625 14.266 1 98.88 179 VAL A N 1
ATOM 1366 C CA . VAL A 1 179 ? -2.805 17.859 13.305 1 98.88 179 VAL A CA 1
ATOM 1367 C C . VAL A 1 179 ? -4.18 18.5 13.141 1 98.88 179 VAL A C 1
ATOM 1369 O O . VAL A 1 179 ? -4.754 19 14.109 1 98.88 179 VAL A O 1
ATOM 1372 N N . SER A 1 180 ? -4.688 18.516 11.922 1 98.88 180 SER A N 1
ATOM 1373 C CA . SER A 1 180 ? -6.086 18.859 11.688 1 98.88 180 SER A CA 1
ATOM 1374 C C . SER A 1 180 ? -7.02 17.906 12.445 1 98.88 180 SER A C 1
ATOM 1376 O O . SER A 1 180 ? -6.719 16.719 12.602 1 98.88 180 SER A O 1
ATOM 1378 N N . PRO A 1 181 ? -8.188 18.359 12.898 1 98.69 181 PRO A N 1
ATOM 1379 C CA . PRO A 1 181 ? -9.125 17.5 13.617 1 98.69 181 PRO A CA 1
ATOM 1380 C C . PRO A 1 181 ? -9.781 16.438 12.719 1 98.69 181 PRO A C 1
ATOM 1382 O O . PRO A 1 181 ? -10.438 15.523 13.219 1 98.69 181 PRO A O 1
ATOM 1385 N N . ALA A 1 182 ? -9.688 16.641 11.414 1 98.56 182 ALA A N 1
ATOM 1386 C CA . ALA A 1 182 ? -10.258 15.648 10.516 1 98.56 182 ALA A CA 1
ATOM 1387 C C . ALA A 1 182 ? -9.719 14.258 10.836 1 98.56 182 ALA A C 1
ATOM 1389 O O . ALA A 1 182 ? -8.508 14.078 11.031 1 98.56 182 ALA A O 1
ATOM 1390 N N . PHE A 1 183 ? -10.578 13.266 10.898 1 98.5 183 PHE A N 1
ATOM 1391 C CA . PHE A 1 183 ? -10.203 11.914 11.312 1 98.5 183 PHE A CA 1
ATOM 1392 C C . PHE A 1 183 ? -9.109 11.359 10.422 1 98.5 183 PHE A C 1
ATOM 1394 O O . PHE A 1 183 ? -8.203 10.672 10.898 1 98.5 183 PHE A O 1
ATOM 1401 N N . ARG A 1 184 ? -9.195 11.641 9.141 1 98.56 184 ARG A N 1
ATOM 1402 C CA . ARG A 1 184 ? -8.195 11.156 8.188 1 98.56 184 ARG A CA 1
ATOM 1403 C C . ARG A 1 184 ? -6.809 11.688 8.539 1 98.56 184 ARG A C 1
ATOM 1405 O O . ARG A 1 184 ? -5.805 11 8.336 1 98.56 184 ARG A O 1
ATOM 1412 N N . CYS A 1 185 ? -6.688 12.891 9.047 1 98.88 185 CYS A N 1
ATOM 1413 C CA . CYS A 1 185 ? -5.402 13.453 9.453 1 98.88 185 CYS A CA 1
ATOM 1414 C C . CYS A 1 185 ? -4.926 12.82 10.758 1 98.88 185 CYS A C 1
ATOM 1416 O O . CYS A 1 185 ? -3.738 12.523 10.906 1 98.88 185 CYS A O 1
ATOM 1418 N N . ILE A 1 186 ? -5.852 12.641 11.656 1 98.75 186 ILE A N 1
ATOM 1419 C CA . ILE A 1 186 ? -5.539 11.992 12.93 1 98.75 186 ILE A CA 1
ATOM 1420 C C . ILE A 1 186 ? -5.004 10.586 12.68 1 98.75 186 ILE A C 1
ATOM 1422 O O . ILE A 1 186 ? -3.963 10.203 13.211 1 98.75 186 ILE A O 1
ATOM 1426 N N . GLN A 1 187 ? -5.664 9.859 11.812 1 98.44 187 GLN A N 1
ATOM 1427 C CA . GLN A 1 187 ? -5.25 8.492 11.492 1 98.44 187 GLN A CA 1
ATOM 1428 C C . GLN A 1 187 ? -3.898 8.484 10.781 1 98.44 187 GLN A C 1
ATOM 1430 O O . GLN A 1 187 ? -3.061 7.617 11.047 1 98.44 187 GLN A O 1
ATOM 1435 N N . THR A 1 188 ? -3.74 9.414 9.859 1 98.69 188 THR A N 1
ATOM 1436 C CA . THR A 1 188 ? -2.469 9.523 9.148 1 98.69 188 THR A CA 1
ATOM 1437 C C . THR A 1 188 ? -1.319 9.727 10.133 1 98.69 188 THR A C 1
ATOM 1439 O O . THR A 1 188 ? -0.302 9.039 10.055 1 98.69 188 THR A O 1
ATOM 1442 N N . CYS A 1 189 ? -1.524 10.625 11.023 1 98.62 189 CYS A N 1
ATOM 1443 C CA . CYS A 1 189 ? -0.492 10.914 12.016 1 98.62 189 CYS A CA 1
ATOM 1444 C C . CYS A 1 189 ? -0.268 9.727 12.938 1 98.62 189 CYS A C 1
ATOM 1446 O O . CYS A 1 189 ? 0.872 9.406 13.281 1 98.62 189 CYS A O 1
ATOM 1448 N N . HIS A 1 190 ? -1.339 9.148 13.336 1 97.5 190 HIS A N 1
ATOM 1449 C CA . HIS A 1 190 ? -1.254 7.977 14.195 1 97.5 190 HIS A CA 1
ATOM 1450 C C . HIS A 1 190 ? -0.406 6.883 13.547 1 97.5 190 HIS A C 1
ATOM 1452 O O . HIS A 1 190 ? 0.448 6.285 14.211 1 97.5 190 HIS A O 1
ATOM 1458 N N . SER A 1 191 ? -0.669 6.613 12.312 1 96 191 SER A N 1
ATOM 1459 C CA . SER A 1 191 ? 0.092 5.621 11.562 1 96 191 SER A CA 1
ATOM 1460 C C . SER A 1 191 ? 1.568 6 11.484 1 96 191 SER A C 1
ATOM 1462 O O . SER A 1 191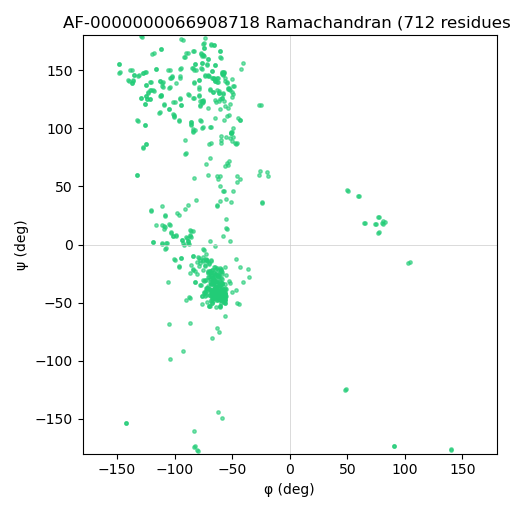 ? 2.441 5.152 11.68 1 96 191 SER A O 1
ATOM 1464 N N . LEU A 1 192 ? 1.79 7.238 11.188 1 97.19 192 LEU A N 1
ATOM 1465 C CA . LEU A 1 192 ? 3.152 7.758 11.125 1 97.19 192 LEU A CA 1
ATOM 1466 C C . LEU A 1 192 ? 3.867 7.566 12.461 1 97.19 192 LEU A C 1
ATOM 1468 O O . LEU A 1 192 ? 5.02 7.121 12.492 1 97.19 192 LEU A O 1
ATOM 1472 N N . GLN A 1 193 ? 3.221 7.812 13.57 1 96.12 193 GLN A N 1
ATOM 1473 C CA . GLN A 1 193 ? 3.803 7.762 14.906 1 96.12 193 GLN A CA 1
ATOM 1474 C C . GLN A 1 193 ? 4.242 6.348 15.266 1 96.12 193 GLN A C 1
ATOM 1476 O O . GLN A 1 193 ? 5.191 6.16 16.031 1 96.12 193 GLN A O 1
ATOM 1481 N N . LYS A 1 194 ? 3.604 5.387 14.695 1 92.25 194 LYS A N 1
ATOM 1482 C CA . LYS A 1 194 ? 3.887 3.988 15 1 92.25 194 LYS A CA 1
ATOM 1483 C C . LYS A 1 194 ? 5.309 3.613 14.594 1 92.25 194 LYS A C 1
ATOM 1485 O O . LYS A 1 194 ? 5.871 2.645 15.102 1 92.25 194 LYS A O 1
ATOM 1490 N N . THR A 1 195 ? 5.848 4.395 13.695 1 91.25 195 THR A N 1
ATOM 1491 C CA . THR A 1 195 ? 7.141 3.996 13.156 1 91.25 195 THR A CA 1
ATOM 1492 C C . THR A 1 195 ? 8.242 4.949 13.617 1 91.25 195 THR A C 1
ATOM 1494 O O . THR A 1 195 ? 9.398 4.816 13.211 1 91.25 195 THR A O 1
ATOM 1497 N N . LEU A 1 196 ? 7.863 5.91 14.414 1 92.25 196 LEU A N 1
ATOM 1498 C CA . LEU A 1 196 ? 8.859 6.793 15.016 1 92.25 196 LEU A CA 1
ATOM 1499 C C . LEU A 1 196 ? 9.586 6.094 16.156 1 92.25 196 LEU A C 1
ATOM 1501 O O . LEU A 1 196 ? 9.078 5.117 16.719 1 92.25 196 LEU A O 1
ATOM 1505 N N . GLU A 1 197 ? 10.742 6.531 16.438 1 84 197 GLU A N 1
ATOM 1506 C CA . GLU A 1 197 ? 11.469 6.051 17.609 1 84 197 GLU A CA 1
ATOM 1507 C C . GLU A 1 197 ? 10.82 6.535 18.891 1 84 197 GLU A C 1
ATOM 1509 O O . GLU A 1 197 ? 10.609 5.75 19.828 1 84 197 GLU A O 1
ATOM 1514 N N . LYS A 1 198 ? 10.625 7.871 18.953 1 80.88 198 LYS A N 1
ATOM 1515 C CA . LYS A 1 198 ? 9.93 8.461 20.094 1 80.88 198 LYS A CA 1
ATOM 1516 C C . LYS A 1 198 ? 8.422 8.219 20 1 80.88 198 LYS A C 1
ATOM 1518 O O . LYS A 1 198 ? 7.715 8.93 19.281 1 80.88 198 LYS A O 1
ATOM 1523 N N . GLN A 1 199 ? 7.984 7.273 20.719 1 75.44 199 GLN A N 1
ATOM 1524 C CA . GLN A 1 199 ? 6.594 6.859 20.547 1 75.44 199 GLN A CA 1
ATOM 1525 C C . GLN A 1 199 ? 5.664 7.672 21.438 1 75.44 199 GLN A C 1
ATOM 1527 O O . GLN A 1 199 ? 4.441 7.574 21.328 1 75.44 199 GLN A O 1
ATOM 1532 N N . ASN A 1 200 ? 6.211 8.609 22.141 1 85.62 200 ASN A N 1
ATOM 1533 C CA . ASN A 1 200 ? 5.34 9.266 23.109 1 85.62 200 ASN A CA 1
ATOM 1534 C C . ASN A 1 200 ? 5.016 10.703 22.688 1 85.62 200 ASN A C 1
ATOM 1536 O O . ASN A 1 200 ? 4.512 11.484 23.5 1 85.62 200 ASN A O 1
ATOM 1540 N N . ILE A 1 201 ? 5.246 11.023 21.516 1 94.56 201 ILE A N 1
ATOM 1541 C CA . ILE A 1 201 ? 4.871 12.359 21.047 1 94.56 201 ILE A CA 1
ATOM 1542 C C . ILE A 1 201 ? 3.365 12.414 20.812 1 94.56 201 ILE A C 1
ATOM 1544 O O . ILE A 1 201 ? 2.814 11.578 20.078 1 94.56 201 ILE A O 1
ATOM 1548 N N . LYS A 1 202 ? 2.734 13.336 21.453 1 97.94 202 LYS A N 1
ATOM 1549 C CA . LYS A 1 202 ? 1.282 13.453 21.344 1 97.94 202 LYS A CA 1
ATOM 1550 C C . LYS A 1 202 ? 0.892 14.469 20.266 1 97.94 202 LYS A C 1
ATOM 1552 O O . LYS A 1 202 ? 1.614 15.438 20.031 1 97.94 202 LYS A O 1
ATOM 1557 N N . MET A 1 203 ? -0.249 14.266 19.688 1 98.56 203 MET A N 1
ATOM 1558 C CA . MET A 1 203 ? -0.777 15.156 18.656 1 98.56 203 MET A CA 1
ATOM 1559 C C . MET A 1 203 ? -1.488 16.344 19.266 1 98.56 203 MET A C 1
ATOM 1561 O O . MET A 1 203 ? -2.375 16.188 20.109 1 98.56 203 MET A O 1
ATOM 1565 N N . CYS A 1 204 ? -1.121 17.516 18.906 1 98.81 204 CYS A N 1
ATOM 1566 C CA . CYS A 1 204 ? -1.911 18.703 19.203 1 98.81 204 CYS A CA 1
ATOM 1567 C C . CYS A 1 204 ? -2.975 18.922 18.125 1 98.81 204 CYS A C 1
ATOM 1569 O O . CYS A 1 204 ? -2.666 19.375 17.016 1 98.81 204 CYS A O 1
ATOM 1571 N N . VAL A 1 205 ? -4.207 18.641 18.422 1 98.88 205 VAL A N 1
ATOM 1572 C CA . VAL A 1 205 ? -5.293 18.781 17.453 1 98.88 205 VAL A CA 1
ATOM 1573 C C . VAL A 1 205 ? -5.672 20.266 17.328 1 98.88 205 VAL A C 1
ATOM 1575 O O . VAL A 1 205 ? -6.074 20.891 18.297 1 98.88 205 VAL A O 1
ATOM 1578 N N . GLU A 1 206 ? -5.555 20.828 16.172 1 98.81 206 GLU A N 1
ATOM 1579 C CA . GLU A 1 206 ? -5.742 22.25 15.945 1 98.81 206 GLU A CA 1
ATOM 1580 C C . GLU A 1 206 ? -6.773 22.516 14.852 1 98.81 206 GLU A C 1
ATOM 1582 O O . GLU A 1 206 ? -6.453 22.453 13.664 1 98.81 206 GLU A O 1
ATOM 1587 N N . PRO A 1 207 ? -7.996 22.891 15.188 1 98.69 207 PRO A N 1
ATOM 1588 C CA . PRO A 1 207 ? -9.086 23.109 14.234 1 98.69 207 PRO A CA 1
ATOM 1589 C C . PRO A 1 207 ? -8.766 24.203 13.211 1 98.69 207 PRO A C 1
ATOM 1591 O O . PRO A 1 207 ? -9.352 24.234 12.125 1 98.69 207 PRO A O 1
ATOM 1594 N N . SER A 1 208 ? -7.824 25.094 13.477 1 98.62 208 SER A N 1
ATOM 1595 C CA . SER A 1 208 ? -7.453 26.156 12.555 1 98.62 208 SER A CA 1
ATOM 1596 C C . SER A 1 208 ? -6.965 25.594 11.227 1 98.62 208 SER A C 1
ATOM 1598 O O . SER A 1 208 ? -7.008 26.266 10.195 1 98.62 208 SER A O 1
ATOM 1600 N N . PHE A 1 209 ? -6.508 24.312 11.273 1 98.75 209 PHE A N 1
ATOM 1601 C CA . PHE A 1 209 ? -5.871 23.734 10.102 1 98.75 209 PHE A CA 1
ATOM 1602 C C . PHE A 1 209 ? -6.859 22.875 9.32 1 98.75 209 PHE A C 1
ATOM 1604 O O . PHE A 1 209 ? -6.477 22.203 8.359 1 98.75 209 PHE A O 1
ATOM 1611 N N . PHE A 1 210 ? -8.109 22.922 9.695 1 98.56 210 PHE A N 1
ATOM 1612 C CA . PHE A 1 210 ? -9.117 22.188 8.945 1 98.56 210 PHE A CA 1
ATOM 1613 C C . PHE A 1 210 ? -9.273 22.766 7.543 1 98.56 210 PHE A C 1
ATOM 1615 O O . PHE A 1 210 ? -8.727 23.812 7.234 1 98.56 210 PHE A O 1
ATOM 1622 N N . GLU A 1 211 ? -9.992 22.125 6.723 1 97.25 211 GLU A N 1
ATOM 1623 C CA . GLU A 1 211 ? -10.18 22.453 5.309 1 97.25 211 GLU A CA 1
ATOM 1624 C C . GLU A 1 211 ? -10.977 23.75 5.137 1 97.25 211 GLU A C 1
ATOM 1626 O O . GLU A 1 211 ? -11.438 24.328 6.121 1 97.25 211 GLU A O 1
ATOM 1631 N N . TRP A 1 212 ? -11.039 24.188 3.887 1 96.56 212 TRP A N 1
ATOM 1632 C CA . TRP A 1 212 ? -11.781 25.391 3.529 1 96.56 212 TRP A CA 1
ATOM 1633 C C . TRP A 1 212 ? -13.273 25.203 3.789 1 96.56 212 TRP A C 1
ATOM 1635 O O . TRP A 1 212 ? -13.898 24.297 3.227 1 96.56 212 TRP A O 1
ATOM 1645 N N . MET A 1 213 ? -13.836 26.031 4.566 1 95.94 213 MET A N 1
ATOM 1646 C CA . MET A 1 213 ? -15.227 25.891 4.996 1 95.94 213 MET A CA 1
ATOM 1647 C C . MET A 1 213 ? -16.188 26.219 3.859 1 95.94 213 MET A C 1
ATOM 1649 O O . MET A 1 213 ? -17.375 25.906 3.945 1 95.94 213 MET A O 1
ATOM 1653 N N . GLY A 1 214 ? -15.672 26.812 2.789 1 93 214 GLY A N 1
ATOM 1654 C CA . GLY A 1 214 ? -16.5 27.016 1.611 1 93 214 GLY A CA 1
ATOM 1655 C C . GLY A 1 214 ? -16.938 25.719 0.957 1 93 214 GLY A C 1
ATOM 1656 O O . GLY A 1 214 ? -17.906 25.703 0.196 1 93 214 GLY A O 1
ATOM 1657 N N . TRP A 1 215 ? -16.266 24.609 1.227 1 93.19 215 TRP A N 1
ATOM 1658 C CA . TRP A 1 215 ? -16.594 23.312 0.656 1 93.19 215 TRP A CA 1
ATOM 1659 C C . TRP A 1 215 ? -17.703 22.625 1.459 1 93.19 215 TRP A C 1
ATOM 1661 O O . TRP A 1 215 ? -18.25 21.609 1.027 1 93.19 215 TRP A O 1
ATOM 1671 N N . TYR A 1 216 ? -18.016 23.234 2.656 1 92.31 216 TYR A N 1
ATOM 1672 C CA . TYR A 1 216 ? -18.906 22.531 3.582 1 92.31 216 TYR A CA 1
ATOM 1673 C C . TYR A 1 216 ? -20.156 23.359 3.877 1 92.31 216 TYR A C 1
ATOM 1675 O O . TYR A 1 216 ? -20.062 24.562 4.141 1 92.31 216 TYR A O 1
ATOM 1683 N N . GLU A 1 217 ? -21.297 22.656 3.781 1 90 217 GLU A N 1
ATOM 1684 C CA . GLU A 1 217 ? -22.516 23.281 4.281 1 90 217 GLU A CA 1
ATOM 1685 C C . GLU A 1 217 ? -22.547 23.297 5.805 1 90 217 GLU A C 1
ATOM 1687 O O . GLU A 1 217 ? -22.969 24.281 6.41 1 90 217 GLU A O 1
ATOM 1692 N N . ASN A 1 218 ? -22.125 22.234 6.406 1 90.25 218 ASN A N 1
ATOM 1693 C CA . ASN A 1 218 ? -21.984 22.078 7.852 1 90.25 218 ASN A CA 1
ATOM 1694 C C . ASN A 1 218 ? -20.625 21.516 8.219 1 90.25 218 ASN A C 1
ATOM 1696 O O . ASN A 1 218 ? -20.031 20.719 7.469 1 90.25 218 ASN A O 1
ATOM 1700 N N . LEU A 1 219 ? -20.172 21.984 9.344 1 94.06 219 LEU A N 1
ATOM 1701 C CA . LEU A 1 219 ? -18.922 21.438 9.859 1 94.06 219 LEU A CA 1
ATOM 1702 C C . LEU A 1 219 ? -19.078 19.938 10.164 1 94.06 219 LEU A C 1
ATOM 1704 O O . LEU A 1 219 ? -20.062 19.531 10.781 1 94.06 219 LEU A O 1
ATOM 1708 N N . PRO A 1 220 ? -18.125 19.156 9.711 1 94.69 220 PRO A N 1
ATOM 1709 C CA . PRO A 1 220 ? -18.188 17.75 10.102 1 94.69 220 PRO A CA 1
ATOM 1710 C C . PRO A 1 220 ? -18.156 17.547 11.609 1 94.69 220 PRO A C 1
ATOM 1712 O O . PRO A 1 220 ? -17.547 18.359 12.328 1 94.69 220 PRO A O 1
ATOM 1715 N N . VAL A 1 221 ? -18.812 16.547 12.055 1 95.44 221 VAL A N 1
ATOM 1716 C CA . VAL A 1 221 ? -18.703 16.172 13.461 1 95.44 221 VAL A CA 1
ATOM 1717 C C . VAL A 1 221 ? -17.406 15.422 13.703 1 95.44 221 VAL A C 1
ATOM 1719 O O . VAL A 1 221 ? -17.266 14.258 13.32 1 95.44 221 VAL A O 1
ATOM 1722 N N . TRP A 1 222 ? -16.516 16.094 14.336 1 97.38 222 TRP A N 1
ATOM 1723 C CA . TRP A 1 222 ? -15.219 15.484 14.617 1 97.38 222 TRP A CA 1
ATOM 1724 C C . TRP A 1 222 ? -15.289 14.609 15.859 1 97.38 222 TRP A C 1
ATOM 1726 O O . TRP A 1 222 ? -16.156 14.805 16.719 1 97.38 222 TRP A O 1
ATOM 1736 N N . LEU A 1 223 ? -14.383 13.656 15.914 1 97.56 223 LEU A N 1
ATOM 1737 C CA . LEU A 1 223 ? -14.203 12.938 17.172 1 97.56 223 LEU A CA 1
ATOM 1738 C C . LEU A 1 223 ? -13.719 13.875 18.266 1 97.56 223 LEU A C 1
ATOM 1740 O O . LEU A 1 223 ? -12.883 14.742 18.031 1 97.56 223 LEU A O 1
ATOM 1744 N N . THR A 1 224 ? -14.258 13.68 19.484 1 96.81 224 THR A N 1
ATOM 1745 C CA . THR A 1 224 ? -13.789 14.453 20.641 1 96.81 224 THR A CA 1
ATOM 1746 C C . THR A 1 224 ? -12.43 13.945 21.109 1 96.81 224 THR A C 1
ATOM 1748 O O . THR A 1 224 ? -12.023 12.836 20.766 1 96.81 224 THR A O 1
ATOM 1751 N N . ILE A 1 225 ? -11.781 14.766 21.891 1 97.88 225 ILE A N 1
ATOM 1752 C CA . ILE A 1 225 ? -10.5 14.367 22.469 1 97.88 225 ILE A CA 1
ATOM 1753 C C . ILE A 1 225 ? -10.695 13.109 23.312 1 97.88 225 ILE A C 1
ATOM 1755 O O . ILE A 1 225 ? -9.875 12.188 23.266 1 97.88 225 ILE A O 1
ATOM 1759 N N . ASP A 1 226 ? -11.805 13.023 24.031 1 97.44 226 ASP A N 1
ATOM 1760 C CA . ASP A 1 226 ? -12.102 11.867 24.859 1 97.44 226 ASP A CA 1
ATOM 1761 C C . ASP A 1 226 ? -12.266 10.609 24.016 1 97.44 226 ASP A C 1
ATOM 1763 O O . ASP A 1 226 ? -11.766 9.539 24.375 1 97.44 226 ASP A O 1
ATOM 1767 N N . GLU A 1 227 ? -12.953 10.719 22.953 1 97.62 227 GLU A N 1
ATOM 1768 C CA . GLU A 1 227 ? -13.133 9.594 22.047 1 97.62 227 GLU A CA 1
ATOM 1769 C C . GLU A 1 227 ? -11.805 9.141 21.438 1 97.62 227 GLU A C 1
ATOM 1771 O O . GLU A 1 227 ? -11.531 7.941 21.375 1 97.62 227 GLU A O 1
ATOM 1776 N N . LEU A 1 228 ? -11.039 10.133 21 1 98.19 228 LEU A N 1
ATOM 1777 C CA . LEU A 1 228 ? -9.742 9.812 20.406 1 98.19 228 LEU A CA 1
ATOM 1778 C C . LEU A 1 228 ? -8.867 9.055 21.406 1 98.19 228 LEU A C 1
ATOM 1780 O O . LEU A 1 228 ? -8.234 8.062 21.047 1 98.19 228 LEU A O 1
ATOM 1784 N N . LEU A 1 229 ? -8.875 9.508 22.656 1 97.69 229 LEU A N 1
ATOM 1785 C CA . LEU A 1 229 ? -8.109 8.836 23.688 1 97.69 229 LEU A CA 1
ATOM 1786 C C . LEU A 1 229 ? -8.648 7.43 23.938 1 97.69 229 LEU A C 1
ATOM 1788 O O . LEU A 1 229 ? -7.875 6.477 24.078 1 97.69 229 LEU A O 1
ATOM 1792 N N . ALA A 1 230 ? -9.93 7.27 23.922 1 96.62 230 ALA A N 1
ATOM 1793 C CA . ALA A 1 230 ? -10.562 5.973 24.141 1 96.62 230 ALA A CA 1
ATOM 1794 C C . ALA A 1 230 ? -10.203 4.996 23.016 1 96.62 230 ALA A C 1
ATOM 1796 O O . ALA A 1 230 ? -10.117 3.787 23.25 1 96.62 230 ALA A O 1
ATOM 1797 N N . PHE A 1 231 ? -10.016 5.609 21.859 1 95.62 231 PHE A N 1
ATOM 1798 C CA . PHE A 1 231 ? -9.68 4.785 20.703 1 95.62 231 PHE A CA 1
ATOM 1799 C C . PHE A 1 231 ? -8.172 4.621 20.578 1 95.62 231 PHE A C 1
ATOM 1801 O O . PHE A 1 231 ? -7.676 4.16 19.547 1 95.62 231 PHE A O 1
ATOM 1808 N N . SER A 1 232 ? -7.34 5.078 21.516 1 94.38 232 SER A N 1
ATOM 1809 C CA . SER A 1 232 ? -5.906 4.875 21.672 1 94.38 232 SER A CA 1
ATOM 1810 C C . SER A 1 232 ? -5.117 5.738 20.688 1 94.38 232 SER A C 1
ATOM 1812 O O . SER A 1 232 ? -4.039 5.352 20.234 1 94.38 232 SER A O 1
ATOM 1814 N N . TYR A 1 233 ? -5.754 6.828 20.25 1 96.81 233 TYR A N 1
ATOM 1815 C CA . TYR A 1 233 ? -4.984 7.844 19.531 1 96.81 233 TYR A CA 1
ATOM 1816 C C . TYR A 1 233 ? -4.195 8.711 20.516 1 96.81 233 TYR A C 1
ATOM 1818 O O . TYR A 1 233 ? -4.695 9.062 21.578 1 96.81 233 TYR A O 1
ATOM 1826 N N . LYS A 1 234 ? -2.99 9.086 20.172 1 97.12 234 LYS A N 1
ATOM 1827 C CA . LYS A 1 234 ? -2.096 9.82 21.078 1 97.12 234 LYS A CA 1
ATOM 1828 C C . LYS A 1 234 ? -2.268 11.328 20.906 1 97.12 234 LYS A C 1
ATOM 1830 O O . LYS A 1 234 ? -1.399 12 20.344 1 97.12 234 LYS A O 1
ATOM 1835 N N . VAL A 1 235 ? -3.301 11.828 21.469 1 98.31 235 VAL A N 1
ATOM 1836 C CA . VAL A 1 235 ? -3.57 13.258 21.391 1 98.31 235 VAL A CA 1
ATOM 1837 C C . VAL A 1 235 ? -3.227 13.922 22.719 1 98.31 235 VAL A C 1
ATOM 1839 O O . VAL A 1 235 ? -3.293 13.281 23.781 1 98.31 235 VAL A O 1
ATOM 1842 N N . ASP A 1 236 ? -2.842 15.156 22.703 1 98.31 236 ASP A N 1
ATOM 1843 C CA . ASP A 1 236 ? -2.545 15.961 23.891 1 98.31 236 ASP A CA 1
ATOM 1844 C C . ASP A 1 236 ? -3.812 16.594 24.453 1 98.31 236 ASP A C 1
ATOM 1846 O O . ASP A 1 236 ? -4.266 17.625 23.953 1 98.31 236 ASP A O 1
ATOM 1850 N N . SER A 1 237 ? -4.297 16.078 25.484 1 97.56 237 SER A N 1
ATOM 1851 C CA . SER A 1 237 ? -5.547 16.547 26.078 1 97.56 237 SER A CA 1
ATOM 1852 C C . SER A 1 237 ? -5.359 17.906 26.75 1 97.56 237 SER A C 1
ATOM 1854 O O . SER A 1 237 ? -6.332 18.578 27.078 1 97.56 237 SER A O 1
ATOM 1856 N N . THR A 1 238 ? -4.148 18.297 26.953 1 97.69 238 THR A N 1
ATOM 1857 C CA . THR A 1 238 ? -3.883 19.547 27.641 1 97.69 238 THR A CA 1
ATOM 1858 C C . THR A 1 238 ? -3.682 20.688 26.641 1 97.69 238 THR A C 1
ATOM 1860 O O . THR A 1 238 ? -3.623 21.859 27.031 1 97.69 238 THR A O 1
ATOM 1863 N N . TYR A 1 239 ? -3.555 20.328 25.422 1 97.94 239 TYR A N 1
ATOM 1864 C CA . TYR A 1 239 ? -3.365 21.344 24.391 1 97.94 239 TYR A CA 1
ATOM 1865 C C . TYR A 1 239 ? -4.617 22.203 24.234 1 97.94 239 TYR A C 1
ATOM 1867 O O . TYR A 1 239 ? -5.727 21.688 24.156 1 97.94 239 TYR A O 1
ATOM 1875 N N . LYS A 1 240 ? -4.395 23.516 24.234 1 97.62 240 LYS A N 1
ATOM 1876 C CA . LYS A 1 240 ? -5.477 24.469 23.969 1 97.62 240 LYS A CA 1
ATOM 1877 C C . LYS A 1 240 ? -5.422 24.969 22.531 1 97.62 240 LYS A C 1
ATOM 1879 O O . LYS A 1 240 ? -4.539 25.75 22.172 1 97.62 240 LYS A O 1
ATOM 1884 N N . PRO A 1 241 ? -6.375 24.594 21.75 1 98.19 241 PRO A N 1
ATOM 1885 C CA . PRO A 1 241 ? -6.359 25 20.344 1 98.19 241 PRO A CA 1
ATOM 1886 C C . PRO A 1 241 ? -6.496 26.516 20.156 1 98.19 241 PRO A C 1
ATOM 1888 O O . PRO A 1 241 ? -7.078 27.188 21 1 98.19 241 PRO A O 1
ATOM 1891 N N . LEU A 1 242 ? -6.031 27.016 19.125 1 98.44 242 LEU A N 1
ATOM 1892 C CA . LEU A 1 242 ? -6.145 28.438 18.797 1 98.44 242 LEU A CA 1
ATOM 1893 C C . LEU A 1 242 ? -7.574 28.781 18.391 1 98.44 242 LEU A C 1
ATOM 1895 O O . LEU A 1 242 ? -8.062 29.875 18.719 1 98.44 242 LEU A O 1
ATOM 1899 N N . LEU A 1 243 ? -8.188 27.906 17.672 1 97.88 243 LEU A N 1
ATOM 1900 C CA . LEU A 1 243 ? -9.602 28.016 17.328 1 97.88 243 LEU A CA 1
ATOM 1901 C C . LEU A 1 243 ? -10.375 26.797 17.828 1 97.88 243 LEU A C 1
ATOM 1903 O O . LEU A 1 243 ? -9.891 25.672 17.734 1 97.88 243 LEU A O 1
ATOM 1907 N N . SER A 1 244 ? -11.57 27.031 18.344 1 96.94 244 SER A N 1
ATOM 1908 C CA . SER A 1 244 ? -12.477 25.938 18.719 1 96.94 244 SER A CA 1
ATOM 1909 C C . SER A 1 244 ? -13.266 25.453 17.516 1 96.94 244 SER A C 1
ATOM 1911 O O . SER A 1 244 ? -13.242 26.078 16.453 1 96.94 244 SER A O 1
ATOM 1913 N N . ALA A 1 245 ? -13.867 24.328 17.703 1 95.81 245 ALA A N 1
ATOM 1914 C CA . ALA A 1 245 ? -14.773 23.828 16.672 1 95.81 245 ALA A CA 1
ATOM 1915 C C . ALA A 1 245 ? -15.852 24.859 16.344 1 95.81 245 ALA A C 1
ATOM 1917 O O . ALA A 1 245 ? -16.219 25.047 15.18 1 95.81 245 ALA A O 1
ATOM 1918 N N . ASP A 1 246 ? -16.328 25.547 17.359 1 95.62 246 ASP A N 1
ATOM 1919 C CA . ASP A 1 246 ? -17.359 26.562 17.172 1 95.62 246 ASP A CA 1
ATOM 1920 C C . ASP A 1 246 ? -16.828 27.75 16.359 1 95.62 246 ASP A C 1
ATOM 1922 O O . ASP A 1 246 ? -17.562 28.312 15.539 1 95.62 246 ASP A O 1
ATOM 1926 N N . ASP A 1 247 ? -15.617 28.141 16.641 1 96.56 247 ASP A N 1
ATOM 1927 C CA . ASP A 1 247 ? -14.992 29.203 15.859 1 96.56 247 ASP A CA 1
ATOM 1928 C C . ASP A 1 247 ? -14.961 28.859 14.375 1 96.56 247 ASP A C 1
ATOM 1930 O O . ASP A 1 247 ? -15.242 29.703 13.523 1 96.56 247 ASP A O 1
ATOM 1934 N N . VAL A 1 248 ? -14.617 27.594 14.055 1 97 248 VAL A N 1
ATOM 1935 C CA . VAL A 1 248 ? -14.516 27.141 12.672 1 97 248 VAL A CA 1
ATOM 1936 C C . VAL A 1 248 ? -15.906 27.047 12.055 1 97 248 VAL A C 1
ATOM 1938 O O . VAL A 1 248 ? -16.109 27.438 10.898 1 97 248 VAL A O 1
ATOM 1941 N N . ARG A 1 249 ? -16.859 26.625 12.828 1 94.62 249 ARG A N 1
ATOM 1942 C CA . ARG A 1 249 ? -18.234 26.5 12.367 1 94.62 249 ARG A CA 1
ATOM 1943 C C . ARG A 1 249 ? -18.797 27.844 11.914 1 94.62 249 ARG A C 1
ATOM 1945 O O . ARG A 1 249 ? -19.562 27.906 10.953 1 94.62 249 ARG A O 1
ATOM 1952 N N . GLN A 1 250 ? -18.422 28.875 12.539 1 93.94 250 GLN A N 1
ATOM 1953 C CA . GLN A 1 250 ? -18.922 30.219 12.258 1 93.94 250 GLN A CA 1
ATOM 1954 C C . GLN A 1 250 ? -18.328 30.766 10.961 1 93.94 250 GLN A C 1
ATOM 1956 O O . GLN A 1 250 ? -18.75 31.812 10.469 1 93.94 250 GLN A O 1
ATOM 1961 N N . ARG A 1 251 ? -17.453 30.031 10.406 1 93 251 ARG A N 1
ATOM 1962 C CA . ARG A 1 251 ? -16.797 30.484 9.188 1 93 251 ARG A CA 1
ATOM 1963 C C . ARG A 1 251 ? -17.484 29.906 7.949 1 93 251 ARG A C 1
ATOM 1965 O O . ARG A 1 251 ? -16.844 29.719 6.91 1 93 251 ARG A O 1
ATOM 1972 N N . ARG A 1 252 ? -18.672 29.609 8.109 1 89.19 252 ARG A N 1
ATOM 1973 C CA . ARG A 1 252 ? -19.469 29.188 6.953 1 89.19 252 ARG A CA 1
ATOM 1974 C C . ARG A 1 252 ? -19.375 30.219 5.828 1 89.19 252 ARG A C 1
ATOM 1976 O O . ARG A 1 252 ? -19.469 31.422 6.07 1 89.19 252 ARG A O 1
ATOM 1983 N N . GLY A 1 253 ? -19.172 29.828 4.602 1 88.38 253 GLY A N 1
ATOM 1984 C CA . GLY A 1 253 ? -19.016 30.734 3.479 1 88.38 253 GLY A CA 1
ATOM 1985 C C . GLY A 1 253 ? -17.672 31.438 3.449 1 88.38 253 GLY A C 1
ATOM 1986 O O . GLY A 1 253 ? -17.516 32.469 2.799 1 88.38 253 GLY A O 1
ATOM 1987 N N . GLU A 1 254 ? -16.75 30.906 4.16 1 94.12 254 GLU A N 1
ATOM 1988 C CA . GLU A 1 254 ? -15.391 31.438 4.188 1 94.12 254 GLU A CA 1
ATOM 1989 C C . GLU A 1 254 ? -14.852 31.641 2.773 1 94.12 254 GLU A C 1
ATOM 1991 O O . GLU A 1 254 ? -15.023 30.781 1.905 1 94.12 254 GLU A O 1
ATOM 1996 N N . THR A 1 255 ? -14.297 32.812 2.539 1 94.75 255 THR A N 1
ATOM 1997 C CA . THR A 1 255 ? -13.648 33.062 1.256 1 94.75 255 THR A CA 1
ATOM 1998 C C . THR A 1 255 ? -12.281 32.375 1.197 1 94.75 255 THR A C 1
ATOM 2000 O O . THR A 1 255 ? -11.711 32.031 2.232 1 94.75 255 THR A O 1
ATOM 2003 N N . PRO A 1 256 ? -11.789 32.219 0.006 1 95.25 256 PRO A N 1
ATOM 2004 C CA . PRO A 1 256 ? -10.453 31.625 -0.106 1 95.25 256 PRO A CA 1
ATOM 2005 C C . PRO A 1 256 ? -9.391 32.406 0.651 1 95.25 256 PRO A C 1
ATOM 2007 O O . PRO A 1 256 ? -8.57 31.828 1.363 1 95.25 256 PRO A O 1
ATOM 2010 N N . VAL A 1 257 ? -9.422 33.719 0.534 1 96.12 257 VAL A N 1
ATOM 2011 C CA . VAL A 1 257 ? -8.414 34.531 1.189 1 96.12 257 VAL A CA 1
ATOM 2012 C C . VAL A 1 257 ? -8.531 34.406 2.705 1 96.12 257 VAL A C 1
ATOM 2014 O O . VAL A 1 257 ? -7.523 34.344 3.414 1 96.12 257 VAL A O 1
ATOM 2017 N N . ALA A 1 258 ? -9.703 34.344 3.223 1 96.12 258 ALA A N 1
ATOM 2018 C CA . ALA A 1 258 ? -9.93 34.188 4.656 1 96.12 258 ALA A CA 1
ATOM 2019 C C . ALA A 1 258 ? -9.383 32.844 5.152 1 96.12 258 ALA A C 1
ATOM 2021 O O . ALA A 1 258 ? -8.859 32.75 6.262 1 96.12 258 ALA A O 1
ATOM 2022 N N . PHE A 1 259 ? -9.578 31.859 4.328 1 96.88 259 PHE A N 1
ATOM 2023 C CA . PHE A 1 259 ? -9.031 30.547 4.652 1 96.88 259 PHE A CA 1
ATOM 2024 C C . PHE A 1 259 ? -7.516 30.625 4.777 1 96.88 259 PHE A C 1
ATOM 2026 O O . PHE A 1 259 ? -6.945 30.125 5.754 1 96.88 259 PHE A O 1
ATOM 2033 N N . TYR A 1 260 ? -6.844 31.141 3.771 1 97.31 260 TYR A N 1
ATOM 2034 C CA . TYR A 1 260 ? -5.391 31.266 3.793 1 97.31 260 TYR A CA 1
ATOM 2035 C C . TYR A 1 260 ? -4.93 32.062 5 1 97.31 260 TYR A C 1
ATOM 2037 O O . TYR A 1 260 ? -3.928 31.734 5.637 1 97.31 260 TYR A O 1
ATOM 2045 N N . GLN A 1 261 ? -5.688 33.125 5.336 1 97.19 261 GLN A N 1
ATOM 2046 C CA . GLN A 1 261 ? -5.348 33.969 6.477 1 97.19 261 GLN A CA 1
ATOM 2047 C C . GLN A 1 261 ? -5.488 33.188 7.789 1 97.19 261 GLN A C 1
ATOM 2049 O O . GLN A 1 261 ? -4.652 33.344 8.688 1 97.19 261 GLN A O 1
ATOM 2054 N N . ARG A 1 262 ? -6.57 32.438 7.883 1 97.25 262 ARG A N 1
ATOM 2055 C CA . ARG A 1 262 ? -6.785 31.609 9.078 1 97.25 262 ARG A CA 1
ATOM 2056 C C . ARG A 1 262 ? -5.613 30.672 9.312 1 97.25 262 ARG A C 1
ATOM 2058 O O . ARG A 1 262 ? -5.125 30.547 10.438 1 97.25 262 ARG A O 1
ATOM 2065 N N . CYS A 1 263 ? -5.156 30 8.266 1 98 263 CYS A N 1
ATOM 2066 C CA . CYS A 1 263 ? -4.027 29.094 8.344 1 98 263 CYS A CA 1
ATOM 2067 C C . CYS A 1 263 ? -2.744 29.828 8.703 1 98 263 CYS A C 1
ATOM 2069 O O . CYS A 1 263 ? -1.992 29.391 9.57 1 98 263 CYS A O 1
ATOM 2071 N N . ALA A 1 264 ? -2.506 30.969 8.07 1 97.62 264 ALA A N 1
ATOM 2072 C CA . ALA A 1 264 ? -1.307 31.766 8.305 1 97.62 264 ALA A CA 1
ATOM 2073 C C . ALA A 1 264 ? -1.255 32.281 9.742 1 97.62 264 ALA A C 1
ATOM 2075 O O . ALA A 1 264 ? -0.211 32.188 10.398 1 97.62 264 ALA A O 1
ATOM 2076 N N . ASP A 1 265 ? -2.396 32.75 10.203 1 97.94 265 ASP A N 1
ATOM 2077 C CA . ASP A 1 265 ? -2.473 33.281 11.562 1 97.94 265 ASP A CA 1
ATOM 2078 C C . ASP A 1 265 ? -2.15 32.188 12.586 1 97.94 265 ASP A C 1
ATOM 2080 O O . ASP A 1 265 ? -1.428 32.438 13.555 1 97.94 265 ASP A O 1
ATOM 2084 N N . ALA A 1 266 ? -2.709 31.031 12.352 1 98.62 266 ALA A N 1
ATOM 2085 C CA . ALA A 1 266 ? -2.471 29.906 13.266 1 98.62 266 ALA A CA 1
ATOM 2086 C C . ALA A 1 266 ? -0.997 29.516 13.273 1 98.62 266 ALA A C 1
ATOM 2088 O O . ALA A 1 266 ? -0.402 29.328 14.336 1 98.62 266 ALA A O 1
ATOM 2089 N N . MET A 1 267 ? -0.415 29.406 12.102 1 98.19 267 MET A N 1
ATOM 2090 C CA . MET A 1 267 ? 0.998 29.047 11.992 1 98.19 267 MET A CA 1
ATOM 2091 C C . MET A 1 267 ? 1.872 30.094 12.68 1 98.19 267 MET A C 1
ATOM 2093 O O . MET A 1 267 ? 2.797 29.75 13.414 1 98.19 267 MET A O 1
ATOM 2097 N N . LYS A 1 268 ? 1.588 31.344 12.461 1 97.62 268 LYS A N 1
ATOM 2098 C CA . LYS A 1 268 ? 2.344 32.406 13.094 1 97.62 268 LYS A CA 1
ATOM 2099 C C . LYS A 1 268 ? 2.316 32.281 14.609 1 97.62 268 LYS A C 1
ATOM 2101 O O . LYS A 1 268 ? 3.357 32.406 15.266 1 97.62 268 LYS A O 1
ATOM 2106 N N . LYS A 1 269 ? 1.151 32.094 15.141 1 98.5 269 LYS A N 1
ATOM 2107 C CA . LYS A 1 269 ? 0.995 32 16.594 1 98.5 269 LYS A CA 1
ATOM 2108 C C . LYS A 1 269 ? 1.76 30.797 17.141 1 98.5 269 LYS A C 1
ATOM 2110 O O . LYS A 1 269 ? 2.377 30.875 18.203 1 98.5 269 LYS A O 1
ATOM 2115 N N . ILE A 1 270 ? 1.72 29.656 16.422 1 98.38 270 ILE A N 1
ATOM 2116 C CA . ILE A 1 270 ? 2.416 28.453 16.844 1 98.38 270 ILE A CA 1
ATOM 2117 C C . ILE A 1 270 ? 3.926 28.688 16.812 1 98.38 270 ILE A C 1
ATOM 2119 O O . ILE A 1 270 ? 4.633 28.344 17.766 1 98.38 270 ILE A O 1
ATOM 2123 N N . LEU A 1 271 ? 4.402 29.312 15.75 1 97.25 271 LEU A N 1
ATOM 2124 C CA . LEU A 1 271 ? 5.836 29.547 15.602 1 97.25 271 LEU A CA 1
ATOM 2125 C C . LEU A 1 271 ? 6.332 30.531 16.656 1 97.25 271 LEU A C 1
ATOM 2127 O O . LEU A 1 271 ? 7.48 30.453 17.094 1 97.25 271 LEU A O 1
ATOM 2131 N N . ASP A 1 272 ? 5.473 31.469 17.062 1 96.38 272 ASP A N 1
ATOM 2132 C CA . ASP A 1 272 ? 5.828 32.406 18.109 1 96.38 272 ASP A CA 1
ATOM 2133 C C . ASP A 1 272 ? 5.949 31.719 19.469 1 96.38 272 ASP A C 1
ATOM 2135 O O . ASP A 1 272 ? 6.75 32.125 20.312 1 96.38 272 ASP A O 1
ATOM 2139 N N . LYS A 1 273 ? 5.199 30.688 19.609 1 95.62 273 LYS A N 1
ATOM 2140 C CA . LYS A 1 273 ? 5.18 29.969 20.875 1 95.62 273 LYS A CA 1
ATOM 2141 C C . LYS A 1 273 ? 6.289 28.922 20.922 1 95.62 273 LYS A C 1
ATOM 2143 O O . LYS A 1 273 ? 6.941 28.734 21.953 1 95.62 273 LYS A O 1
ATOM 2148 N N . GLU A 1 274 ? 6.406 28.172 19.844 1 94.5 274 GLU A N 1
ATOM 2149 C CA . GLU A 1 274 ? 7.402 27.109 19.766 1 94.5 274 GLU A CA 1
ATOM 2150 C C . GLU A 1 274 ? 8.758 27.656 19.328 1 94.5 274 GLU A C 1
ATOM 2152 O O . GLU A 1 274 ? 9.086 27.672 18.141 1 94.5 274 GLU A O 1
ATOM 2157 N N . ILE A 1 275 ? 9.711 27.906 20.297 1 90 275 ILE A N 1
ATOM 2158 C CA . ILE A 1 275 ? 10.961 28.594 19.984 1 90 275 ILE A CA 1
ATOM 2159 C C . ILE A 1 275 ? 12.117 27.594 20.031 1 90 275 ILE A C 1
ATOM 2161 O O . ILE A 1 275 ? 13.25 27.938 19.672 1 90 275 ILE A O 1
ATOM 2165 N N . GLU A 1 276 ? 11.82 26.391 20.406 1 89.38 276 GLU A N 1
ATOM 2166 C CA . GLU A 1 276 ? 12.867 25.375 20.5 1 89.38 276 GLU A CA 1
ATOM 2167 C C . GLU A 1 276 ? 13.312 24.922 19.125 1 89.38 276 GLU A C 1
ATOM 2169 O O . GLU A 1 276 ? 12.508 24.844 18.188 1 89.38 276 GLU A O 1
ATOM 2174 N N . ASN A 1 277 ? 14.594 24.625 19.078 1 91 277 ASN A N 1
ATOM 2175 C CA . ASN A 1 277 ? 15.102 24.031 17.844 1 91 277 ASN A CA 1
ATOM 2176 C C . ASN A 1 277 ? 14.609 22.594 17.672 1 91 277 ASN A C 1
ATOM 2178 O O . ASN A 1 277 ? 14.445 21.875 18.656 1 91 277 ASN A O 1
ATOM 2182 N N . GLY A 1 278 ? 14.375 22.219 16.422 1 93.75 278 GLY A N 1
ATOM 2183 C CA . GLY A 1 278 ? 13.898 20.875 16.109 1 93.75 278 GLY A CA 1
ATOM 2184 C C . GLY A 1 278 ? 12.852 20.859 15.016 1 93.75 278 GLY A C 1
ATOM 2185 O O . GLY A 1 278 ? 12.578 21.875 14.391 1 93.75 278 GLY A O 1
ATOM 2186 N N . ASN A 1 279 ? 12.367 19.688 14.781 1 95.5 279 ASN A N 1
ATOM 2187 C CA . ASN A 1 279 ? 11.398 19.484 13.703 1 95.5 279 ASN A CA 1
ATOM 2188 C C . ASN A 1 279 ? 9.961 19.531 14.227 1 95.5 279 ASN A C 1
ATOM 2190 O O . ASN A 1 279 ? 9.633 18.859 15.203 1 95.5 279 ASN A O 1
ATOM 2194 N N . MET A 1 280 ? 9.172 20.359 13.664 1 97.62 280 MET A N 1
ATOM 2195 C CA . MET A 1 280 ? 7.727 20.344 13.898 1 97.62 280 MET A CA 1
ATOM 2196 C C . MET A 1 280 ? 6.996 19.734 12.711 1 97.62 280 MET A C 1
ATOM 2198 O O . MET A 1 280 ? 7.328 20.016 11.555 1 97.62 280 MET A O 1
ATOM 2202 N N . LEU A 1 281 ? 6.066 18.891 13.016 1 98.44 281 LEU A N 1
ATOM 2203 C CA . LEU A 1 281 ? 5.293 18.234 11.969 1 98.44 281 LEU A CA 1
ATOM 2204 C C . LEU A 1 281 ? 3.842 18.703 11.992 1 98.44 281 LEU A C 1
ATOM 2206 O O . LEU A 1 281 ? 3.219 18.734 13.055 1 98.44 281 LEU A O 1
ATOM 2210 N N . PHE A 1 282 ? 3.369 19.125 10.883 1 98.88 282 PHE A N 1
ATOM 2211 C CA . PHE A 1 282 ? 1.97 19.484 10.688 1 98.88 282 PHE A CA 1
ATOM 2212 C C . PHE A 1 282 ? 1.287 18.516 9.734 1 98.88 282 PHE A C 1
ATOM 2214 O O . PHE A 1 282 ? 1.66 18.422 8.562 1 98.88 282 PHE A O 1
ATOM 2221 N N . VAL A 1 283 ? 0.334 17.734 10.188 1 98.94 283 VAL A N 1
ATOM 2222 C CA . VAL A 1 283 ? -0.431 16.812 9.352 1 98.94 283 VAL A CA 1
ATOM 2223 C C . VAL A 1 283 ? -1.787 17.438 9.016 1 98.94 283 VAL A C 1
ATOM 2225 O O . VAL A 1 283 ? -2.662 17.531 9.883 1 98.94 283 VAL A O 1
ATOM 2228 N N . VAL A 1 284 ? -1.952 17.797 7.797 1 98.88 284 VAL A N 1
ATOM 2229 C CA . VAL A 1 284 ? -3.078 18.625 7.395 1 98.88 284 VAL A CA 1
ATOM 2230 C C . VAL A 1 284 ? -3.598 18.172 6.035 1 98.88 284 VAL A C 1
ATOM 2232 O O . VAL A 1 284 ? -3.594 16.984 5.727 1 98.88 284 VAL A O 1
ATOM 2235 N N . HIS A 1 285 ? -4.223 19.094 5.281 1 98.62 285 HIS A N 1
ATOM 2236 C CA . HIS A 1 285 ? -4.844 18.797 3.992 1 98.62 285 HIS A CA 1
ATOM 2237 C C . HIS A 1 285 ? -4.078 19.469 2.852 1 98.62 285 HIS A C 1
ATOM 2239 O O . HIS A 1 285 ? -3.168 20.266 3.088 1 98.62 285 HIS A O 1
ATOM 2245 N N . SER A 1 286 ? -4.402 19.078 1.575 1 98 286 SER A N 1
ATOM 2246 C CA . SER A 1 286 ? -3.68 19.594 0.42 1 98 286 SER A CA 1
ATOM 2247 C C . SER A 1 286 ? -3.727 21.125 0.381 1 98 286 SER A C 1
ATOM 2249 O O . SER A 1 286 ? -2.688 21.781 0.275 1 98 286 SER A O 1
ATOM 2251 N N . LEU A 1 287 ? -4.926 21.672 0.513 1 97.25 287 LEU A N 1
ATOM 2252 C CA . LEU A 1 287 ? -5.066 23.125 0.457 1 97.25 287 LEU A CA 1
ATOM 2253 C C . LEU A 1 287 ? -4.367 23.781 1.641 1 97.25 287 LEU A C 1
ATOM 2255 O O . LEU A 1 287 ? -3.801 24.859 1.504 1 97.25 287 LEU A O 1
ATOM 2259 N N . THR A 1 288 ? -4.465 23.156 2.82 1 98.44 288 THR A N 1
ATOM 2260 C CA . THR A 1 288 ? -3.811 23.688 4.012 1 98.44 288 THR A CA 1
ATOM 2261 C C . THR A 1 288 ? -2.293 23.672 3.848 1 98.44 288 THR A C 1
ATOM 2263 O O . THR A 1 288 ? -1.609 24.609 4.277 1 98.44 288 THR A O 1
ATOM 2266 N N . VAL A 1 289 ? -1.746 22.609 3.215 1 98.38 289 VAL A N 1
ATOM 2267 C CA . VAL A 1 289 ? -0.321 22.562 2.906 1 98.38 289 VAL A CA 1
ATOM 2268 C C . VAL A 1 289 ? 0.052 23.781 2.047 1 98.38 289 VAL A C 1
ATOM 2270 O O . VAL A 1 289 ? 1.061 24.438 2.301 1 98.38 289 VAL A O 1
ATOM 2273 N N . ASP A 1 290 ? -0.75 24.031 1.082 1 97.31 290 ASP A N 1
ATOM 2274 C CA . ASP A 1 290 ? -0.495 25.172 0.193 1 97.31 290 ASP A CA 1
ATOM 2275 C C . ASP A 1 290 ? -0.501 26.484 0.964 1 97.31 290 ASP A C 1
ATOM 2277 O O . ASP A 1 290 ? 0.394 27.312 0.793 1 97.31 290 ASP A O 1
ATOM 2281 N N . ALA A 1 291 ? -1.48 26.703 1.8 1 97.62 291 ALA A N 1
ATOM 2282 C CA . ALA A 1 291 ? -1.626 27.922 2.572 1 97.62 291 ALA A CA 1
ATOM 2283 C C . ALA A 1 291 ? -0.435 28.141 3.504 1 97.62 291 ALA A C 1
ATOM 2285 O O . ALA A 1 291 ? 0.132 29.234 3.564 1 97.62 291 ALA A O 1
ATOM 2286 N N . LEU A 1 292 ? -0.078 27.094 4.199 1 98.25 292 LEU A N 1
ATOM 2287 C CA . LEU A 1 292 ? 1.023 27.188 5.152 1 98.25 292 LEU A CA 1
ATOM 2288 C C . LEU A 1 292 ? 2.352 27.391 4.434 1 98.25 292 LEU A C 1
ATOM 2290 O O . LEU A 1 292 ? 3.213 28.141 4.91 1 98.25 292 LEU A O 1
ATOM 2294 N N . SER A 1 293 ? 2.5 26.703 3.311 1 97.12 293 SER A N 1
ATOM 2295 C CA . SER A 1 293 ? 3.709 26.891 2.514 1 97.12 293 SER A CA 1
ATOM 2296 C C . SER A 1 293 ? 3.844 28.328 2.043 1 97.12 293 SER A C 1
ATOM 2298 O O . SER A 1 293 ? 4.938 28.906 2.074 1 97.12 293 SER A O 1
ATOM 2300 N N . ARG A 1 294 ? 2.773 28.891 1.603 1 95.81 294 ARG A N 1
ATOM 2301 C CA . ARG A 1 294 ? 2.775 30.281 1.153 1 95.81 294 ARG A CA 1
ATOM 2302 C C . ARG A 1 294 ? 3.184 31.219 2.281 1 95.81 294 ARG A C 1
ATOM 2304 O O . ARG A 1 294 ? 4.004 32.125 2.08 1 95.81 294 ARG A O 1
ATOM 2311 N N . PHE A 1 295 ? 2.625 31 3.398 1 97.12 295 PHE A N 1
ATOM 2312 C CA . PHE A 1 295 ? 2.959 31.812 4.566 1 97.12 295 PHE A CA 1
ATOM 2313 C C . PHE A 1 295 ? 4.445 31.719 4.887 1 97.12 295 PHE A C 1
ATOM 2315 O O . PHE A 1 295 ? 5.105 32.719 5.102 1 97.12 295 PHE A O 1
ATOM 2322 N N . LEU A 1 296 ? 4.969 30.5 4.906 1 97.5 296 LEU A N 1
ATOM 2323 C CA . LEU A 1 296 ? 6.359 30.266 5.273 1 97.5 296 LEU A CA 1
ATOM 2324 C C . LEU A 1 296 ? 7.305 30.891 4.246 1 97.5 296 LEU A C 1
ATOM 2326 O O . LEU A 1 296 ? 8.43 31.266 4.578 1 97.5 296 LEU A O 1
ATOM 2330 N N . GLN A 1 297 ? 6.809 31.047 3.08 1 95.5 297 GLN A N 1
ATOM 2331 C CA . GLN A 1 297 ? 7.625 31.641 2.027 1 95.5 297 GLN A CA 1
ATOM 2332 C C . GLN A 1 297 ? 7.496 33.156 2.031 1 95.5 297 GLN A C 1
ATOM 2334 O O . GLN A 1 297 ? 8.023 33.844 1.143 1 95.5 297 GLN A O 1
ATOM 2339 N N . GLY A 1 298 ? 6.719 33.719 2.965 1 94.81 298 GLY A N 1
ATOM 2340 C CA . GLY A 1 298 ? 6.582 35.188 3.109 1 94.81 298 GLY A CA 1
ATOM 2341 C C . GLY A 1 298 ? 5.617 35.781 2.111 1 94.81 298 GLY A C 1
ATOM 2342 O O . GLY A 1 298 ? 5.676 37 1.84 1 94.81 298 GLY A O 1
ATOM 2343 N N . LYS A 1 299 ? 4.805 34.969 1.559 1 92.5 299 LYS A N 1
ATOM 2344 C CA . LYS A 1 299 ? 3.84 35.438 0.573 1 92.5 299 LYS A CA 1
ATOM 2345 C C . LYS A 1 299 ? 2.488 35.719 1.221 1 92.5 299 LYS A C 1
ATOM 2347 O O . LYS A 1 299 ? 2.08 35.031 2.152 1 92.5 299 LYS A O 1
ATOM 2352 N N . PRO A 1 300 ? 1.856 36.719 0.76 1 89.19 300 PRO A N 1
ATOM 2353 C CA . PRO A 1 300 ? 0.556 37.031 1.349 1 89.19 300 PRO A CA 1
ATOM 2354 C C . PRO A 1 300 ? -0.523 36.031 1.002 1 89.19 300 PRO A C 1
ATOM 2356 O O . PRO A 1 300 ? -0.387 35.281 0.023 1 89.19 300 PRO A O 1
ATOM 2359 N N . ALA A 1 301 ? -1.509 36.062 1.812 1 85.94 301 ALA A N 1
ATOM 2360 C CA . ALA A 1 301 ? -2.691 35.281 1.5 1 85.94 301 ALA A CA 1
ATOM 2361 C C . ALA A 1 301 ? -3.283 35.656 0.152 1 85.94 301 ALA A C 1
ATOM 2363 O O . ALA A 1 301 ? -3.309 36.844 -0.197 1 85.94 301 ALA A O 1
ATOM 2364 N N . LYS A 1 302 ? -3.537 34.719 -0.667 1 76.62 302 LYS A N 1
ATOM 2365 C CA . LYS A 1 302 ? -3.996 35 -2.025 1 76.62 302 LYS A CA 1
ATOM 2366 C C . LYS A 1 302 ? -5.414 34.469 -2.242 1 76.62 302 LYS A C 1
ATOM 2368 O O . LYS A 1 302 ? -5.855 33.562 -1.548 1 76.62 302 LYS A O 1
ATOM 2373 N N . ASP A 1 303 ? -5.984 35.188 -3.094 1 83 303 ASP A N 1
ATOM 2374 C CA . ASP A 1 303 ? -7.262 34.688 -3.592 1 83 303 ASP A CA 1
ATOM 2375 C C . ASP A 1 303 ? -7.055 33.656 -4.703 1 83 303 ASP A C 1
ATOM 2377 O O . ASP A 1 303 ? -6.766 34.031 -5.844 1 83 303 ASP A O 1
ATOM 2381 N N . VAL A 1 304 ? -7.137 32.438 -4.281 1 87.19 304 VAL A N 1
ATOM 2382 C CA . VAL A 1 304 ? -6.957 31.359 -5.246 1 87.19 304 VAL A CA 1
ATOM 2383 C C . VAL A 1 304 ? -8.305 31.016 -5.879 1 87.19 304 VAL A C 1
ATOM 2385 O O . VAL A 1 304 ? -9.305 30.844 -5.176 1 87.19 304 VAL A O 1
ATOM 2388 N N . PRO A 1 305 ? -8.32 30.969 -7.195 1 89.5 305 PRO A N 1
ATOM 2389 C CA . PRO A 1 305 ? -9.578 30.594 -7.848 1 89.5 305 PRO A CA 1
ATOM 2390 C C . PRO A 1 305 ? -10.086 29.219 -7.395 1 89.5 305 PRO A C 1
ATOM 2392 O O . PRO A 1 305 ? -9.289 28.312 -7.137 1 89.5 305 PRO A O 1
ATOM 2395 N N . ARG A 1 306 ? -11.375 29.141 -7.395 1 87.88 306 ARG A N 1
ATOM 2396 C CA . ARG A 1 306 ? -12.047 27.953 -6.898 1 87.88 306 ARG A CA 1
ATOM 2397 C C . ARG A 1 306 ? -11.594 26.703 -7.66 1 87.88 306 ARG A C 1
ATOM 2399 O O . ARG A 1 306 ? -11.375 25.656 -7.062 1 87.88 306 ARG A O 1
ATOM 2406 N N . HIS A 1 307 ? -11.43 26.859 -8.922 1 88 307 HIS A N 1
ATOM 2407 C CA . HIS A 1 307 ? -11.055 25.703 -9.742 1 88 307 HIS A CA 1
ATOM 2408 C C . HIS A 1 307 ? -9.68 25.188 -9.344 1 88 307 HIS A C 1
ATOM 2410 O O . HIS A 1 307 ? -9.438 23.969 -9.391 1 88 307 HIS A O 1
ATOM 2416 N N . GLU A 1 308 ? -8.781 26.016 -8.945 1 89.5 308 GLU A N 1
ATOM 2417 C CA . GLU A 1 308 ? -7.465 25.609 -8.469 1 89.5 308 GLU A CA 1
ATOM 2418 C C . GLU A 1 308 ? -7.551 24.953 -7.09 1 89.5 308 GLU A C 1
ATOM 2420 O O . GLU A 1 308 ? -6.859 23.969 -6.82 1 89.5 308 GLU A O 1
ATOM 2425 N N . MET A 1 309 ? -8.414 25.484 -6.301 1 92.31 309 MET A N 1
ATOM 2426 C CA . MET A 1 309 ? -8.594 24.938 -4.961 1 92.31 309 MET A CA 1
ATOM 2427 C C . MET A 1 309 ? -9.094 23.5 -5.031 1 92.31 309 MET A C 1
ATOM 2429 O O . MET A 1 309 ? -8.641 22.641 -4.27 1 92.31 309 MET A O 1
ATOM 2433 N N . ASP A 1 310 ? -9.93 23.266 -6.012 1 90.62 310 ASP A N 1
ATOM 2434 C CA . ASP A 1 310 ? -10.531 21.938 -6.164 1 90.62 310 ASP A CA 1
ATOM 2435 C C . ASP A 1 310 ? -9.516 20.922 -6.688 1 90.62 310 ASP A C 1
ATOM 2437 O O . ASP A 1 310 ? -9.719 19.719 -6.566 1 90.62 310 ASP A O 1
ATOM 2441 N N . GLN A 1 311 ? -8.438 21.391 -7.246 1 91.12 311 GLN A N 1
ATOM 2442 C CA . GLN A 1 311 ? -7.445 20.516 -7.852 1 91.12 311 GLN A CA 1
ATOM 2443 C C . GLN A 1 311 ? -6.164 20.469 -7.023 1 91.12 311 GLN A C 1
ATOM 2445 O O . GLN A 1 311 ? -5.121 20.031 -7.5 1 91.12 311 GLN A O 1
ATOM 2450 N N . MET A 1 312 ? -6.25 20.953 -5.832 1 94.19 312 MET A N 1
ATOM 2451 C CA . MET A 1 312 ? -5.055 21.078 -5 1 94.19 312 MET A CA 1
ATOM 2452 C C . MET A 1 312 ? -4.43 19.719 -4.738 1 94.19 312 MET A C 1
ATOM 2454 O O . MET A 1 312 ? -3.213 19.609 -4.566 1 94.19 312 MET A O 1
ATOM 2458 N N . GLY A 1 313 ? -5.27 18.688 -4.754 1 94.38 313 GLY A N 1
ATOM 2459 C CA . GLY A 1 313 ? -4.777 17.328 -4.543 1 94.38 313 GLY A CA 1
ATOM 2460 C C . GLY A 1 313 ? -3.789 16.891 -5.602 1 94.38 313 GLY A C 1
ATOM 2461 O O . GLY A 1 313 ? -2.943 16.031 -5.348 1 94.38 313 GLY A O 1
ATOM 2462 N N . ARG A 1 314 ? -3.863 17.453 -6.766 1 93.75 314 ARG A N 1
ATOM 2463 C CA . ARG A 1 314 ? -2.936 17.125 -7.84 1 93.75 314 ARG A CA 1
ATOM 2464 C C . ARG A 1 314 ? -1.57 17.75 -7.602 1 93.75 314 ARG A C 1
ATOM 2466 O O . ARG A 1 314 ? -0.546 17.219 -8.031 1 93.75 314 ARG A O 1
ATOM 2473 N N . GLN A 1 315 ? -1.604 18.938 -6.922 1 95.06 315 GLN A N 1
ATOM 2474 C CA . GLN A 1 315 ? -0.371 19.672 -6.66 1 95.06 315 GLN A CA 1
ATOM 2475 C C . GLN A 1 315 ? 0.349 19.109 -5.434 1 95.06 315 GLN A C 1
ATOM 2477 O O . GLN A 1 315 ? 1.577 19.172 -5.348 1 95.06 315 GLN A O 1
ATOM 2482 N N . TYR A 1 316 ? -0.419 18.641 -4.523 1 97.56 316 TYR A N 1
ATOM 2483 C CA . TYR A 1 316 ? 0.053 18.016 -3.293 1 97.56 316 TYR A CA 1
ATOM 2484 C C . TYR A 1 316 ? -0.584 16.656 -3.098 1 97.56 316 TYR A C 1
ATOM 2486 O O . TYR A 1 316 ? -1.557 16.516 -2.35 1 97.56 316 TYR A O 1
ATOM 2494 N N . PRO A 1 317 ? -0.017 15.609 -3.73 1 97.5 317 PRO A N 1
ATOM 2495 C CA . PRO A 1 317 ? -0.598 14.266 -3.629 1 97.5 317 PRO A CA 1
ATOM 2496 C C . PRO A 1 317 ? -0.651 13.75 -2.191 1 97.5 317 PRO A C 1
ATOM 2498 O O . PRO A 1 317 ? -0.105 14.383 -1.285 1 97.5 317 PRO A O 1
ATOM 2501 N N . TYR A 1 318 ? -1.41 12.664 -1.967 1 98.38 318 TYR A N 1
ATOM 2502 C CA . TYR A 1 318 ? -1.508 12.055 -0.647 1 98.38 318 TYR A CA 1
ATOM 2503 C C . TYR A 1 318 ? -0.126 11.836 -0.042 1 98.38 318 TYR A C 1
ATOM 2505 O O . TYR A 1 318 ? 0.809 11.438 -0.738 1 98.38 318 TYR A O 1
ATOM 2513 N N . CYS A 1 319 ? 0.023 12.156 1.219 1 98.25 319 CYS A N 1
ATOM 2514 C CA . CYS A 1 319 ? 1.219 11.945 2.027 1 98.25 319 CYS A CA 1
ATOM 2515 C C . CYS A 1 319 ? 2.377 12.789 1.515 1 98.25 319 CYS A C 1
ATOM 2517 O O . CYS A 1 319 ? 3.541 12.477 1.767 1 98.25 319 CYS A O 1
ATOM 2519 N N . THR A 1 320 ? 2.076 13.805 0.745 1 97.75 320 THR A N 1
ATOM 2520 C CA . THR A 1 320 ? 3.107 14.781 0.417 1 97.75 320 THR A CA 1
ATOM 2521 C C . THR A 1 320 ? 3.742 15.344 1.685 1 97.75 320 THR A C 1
ATOM 2523 O O . THR A 1 320 ? 3.041 15.641 2.656 1 97.75 320 THR A O 1
ATOM 2526 N N . VAL A 1 321 ? 5.047 15.516 1.676 1 97.88 321 VAL A N 1
ATOM 2527 C CA . VAL A 1 321 ? 5.766 16.156 2.77 1 97.88 321 VAL A CA 1
ATOM 2528 C C . VAL A 1 321 ? 6.602 17.312 2.227 1 97.88 321 VAL A C 1
ATOM 2530 O O . VAL A 1 321 ? 7.441 17.125 1.345 1 97.88 321 VAL A O 1
ATOM 2533 N N . VAL A 1 322 ? 6.336 18.484 2.715 1 97.31 322 VAL A N 1
ATOM 2534 C CA . VAL A 1 322 ? 7.105 19.688 2.373 1 97.31 322 VAL A CA 1
ATOM 2535 C C . VAL A 1 322 ? 7.891 20.156 3.594 1 97.31 322 VAL A C 1
ATOM 2537 O O . VAL A 1 322 ? 7.32 20.328 4.676 1 97.31 322 VAL A O 1
ATOM 2540 N N . GLY A 1 323 ? 9.172 20.359 3.41 1 96.56 323 GLY A N 1
ATOM 2541 C CA . GLY A 1 323 ? 10.023 20.797 4.512 1 96.56 323 GLY A CA 1
ATOM 2542 C C . GLY A 1 323 ? 10.516 22.219 4.363 1 96.56 323 GLY A C 1
ATOM 2543 O O . GLY A 1 323 ? 10.859 22.656 3.26 1 96.56 323 GLY A O 1
ATOM 2544 N N . PHE A 1 324 ? 10.531 22.953 5.477 1 96.25 324 PHE A N 1
ATOM 2545 C CA . PHE A 1 324 ? 11.109 24.281 5.559 1 96.25 324 PHE A CA 1
ATOM 2546 C C . PHE A 1 324 ? 12.094 24.375 6.715 1 96.25 324 PHE A C 1
ATOM 2548 O O . PHE A 1 324 ? 11.914 23.719 7.746 1 96.25 324 PHE A O 1
ATOM 2555 N N . GLU A 1 325 ? 13.039 25.141 6.52 1 94.75 325 GLU A N 1
ATOM 2556 C CA . GLU A 1 325 ? 14 25.438 7.574 1 94.75 325 GLU A CA 1
ATOM 2557 C C . GLU A 1 325 ? 14.109 26.938 7.816 1 94.75 325 GLU A C 1
ATOM 2559 O O . GLU A 1 325 ? 14.094 27.734 6.871 1 94.75 325 GLU A O 1
ATOM 2564 N N . GLU A 1 326 ? 14.148 27.266 9.086 1 95.5 326 GLU A N 1
ATOM 2565 C CA . GLU A 1 326 ? 14.289 28.688 9.43 1 95.5 326 GLU A CA 1
ATOM 2566 C C . GLU A 1 326 ? 15.734 29.141 9.289 1 95.5 326 GLU A C 1
ATOM 2568 O O . GLU A 1 326 ? 16.656 28.484 9.766 1 95.5 326 GLU A O 1
ATOM 2573 N N . LEU A 1 327 ? 15.906 30.281 8.688 1 91.88 327 LEU A N 1
ATOM 2574 C CA . LEU A 1 327 ? 17.234 30.859 8.5 1 91.88 327 LEU A CA 1
ATOM 2575 C C . LEU A 1 327 ? 17.562 31.844 9.625 1 91.88 327 LEU A C 1
ATOM 2577 O O . LEU A 1 327 ? 16.703 32.156 10.461 1 91.88 327 LEU A O 1
ATOM 2581 N N . THR A 1 328 ? 18.734 32.375 9.609 1 89.5 328 THR A N 1
ATOM 2582 C CA . THR A 1 328 ? 19.219 33.25 10.656 1 89.5 328 THR A CA 1
ATOM 2583 C C . THR A 1 328 ? 18.438 34.562 10.68 1 89.5 328 THR A C 1
ATOM 2585 O O . THR A 1 328 ? 18.25 35.156 11.734 1 89.5 328 THR A O 1
ATOM 2588 N N . ASN A 1 329 ? 17.922 35 9.539 1 91.12 329 ASN A N 1
ATOM 2589 C CA . ASN A 1 329 ? 17.141 36.219 9.461 1 91.12 329 ASN A CA 1
ATOM 2590 C C . ASN A 1 329 ? 15.672 35.969 9.773 1 91.12 329 ASN A C 1
ATOM 2592 O O . ASN A 1 329 ? 14.828 36.844 9.5 1 91.12 329 ASN A O 1
ATOM 2596 N N . LYS A 1 330 ? 15.359 34.75 10.188 1 90.38 330 LYS A N 1
ATOM 2597 C CA . LYS A 1 330 ? 14.039 34.344 10.656 1 90.38 330 LYS A CA 1
ATOM 2598 C C . LYS A 1 330 ? 13.086 34.125 9.492 1 90.38 330 LYS A C 1
ATOM 2600 O O . LYS A 1 330 ? 11.867 34.031 9.688 1 90.38 330 LYS A O 1
ATOM 2605 N N . THR A 1 331 ? 13.695 34.125 8.32 1 93.56 331 THR A N 1
ATOM 2606 C CA . THR A 1 331 ? 12.906 33.688 7.168 1 93.56 331 THR A CA 1
ATOM 2607 C C . THR A 1 331 ? 13.039 32.188 6.961 1 93.56 331 THR A C 1
ATOM 2609 O O . THR A 1 331 ? 13.875 31.547 7.594 1 93.56 331 THR A O 1
ATOM 2612 N N . TRP A 1 332 ? 12.125 31.672 6.164 1 96.12 332 TRP A N 1
ATOM 2613 C CA . TRP A 1 332 ? 12.086 30.219 5.977 1 96.12 332 TRP A CA 1
ATOM 2614 C C . TRP A 1 332 ? 12.477 29.844 4.551 1 96.12 332 TRP A C 1
ATOM 2616 O O . TRP A 1 332 ? 12.086 30.531 3.596 1 96.12 332 TRP A O 1
ATOM 2626 N N . ARG A 1 333 ? 13.227 28.766 4.445 1 94.06 333 ARG A N 1
ATOM 2627 C CA . ARG A 1 333 ? 13.68 28.25 3.16 1 94.06 333 ARG A CA 1
ATOM 2628 C C . ARG A 1 333 ? 13.141 26.859 2.912 1 94.06 333 ARG A C 1
ATOM 2630 O O . ARG A 1 333 ? 13.172 26 3.807 1 94.06 333 ARG A O 1
ATOM 2637 N N . LEU A 1 334 ? 12.617 26.703 1.714 1 93.69 334 LEU A N 1
ATOM 2638 C CA . LEU A 1 334 ? 12.18 25.375 1.299 1 93.69 334 LEU A CA 1
ATOM 2639 C C . LEU A 1 334 ? 13.344 24.391 1.271 1 93.69 334 LEU A C 1
ATOM 2641 O O . LEU A 1 334 ? 14.422 24.719 0.76 1 93.69 334 LEU A O 1
ATOM 2645 N N . VAL A 1 335 ? 13.125 23.25 1.9 1 89.94 335 VAL A N 1
ATOM 2646 C CA . VAL A 1 335 ? 14.109 22.172 1.867 1 89.94 335 VAL A CA 1
ATOM 2647 C C . VAL A 1 335 ? 13.75 21.172 0.776 1 89.94 335 VAL A C 1
ATOM 2649 O O . VAL A 1 335 ? 12.805 20.391 0.929 1 89.94 335 VAL A O 1
ATOM 2652 N N . PRO A 1 336 ? 14.492 21.188 -0.285 1 82.75 336 PRO A N 1
ATOM 2653 C CA . PRO A 1 336 ? 14.172 20.219 -1.336 1 82.75 336 PRO A CA 1
ATOM 2654 C C . PRO A 1 336 ? 14.375 18.766 -0.891 1 82.75 336 PRO A C 1
ATOM 2656 O O . PRO A 1 336 ? 15.312 18.469 -0.15 1 82.75 336 PRO A O 1
ATOM 2659 N N . ASN A 1 337 ? 13.547 17.875 -1.253 1 78.94 337 ASN A N 1
ATOM 2660 C CA . ASN A 1 337 ? 13.641 16.438 -0.982 1 78.94 337 ASN A CA 1
ATOM 2661 C C . ASN A 1 337 ? 13.914 16.156 0.494 1 78.94 337 ASN A C 1
ATOM 2663 O O . ASN A 1 337 ? 14.836 15.422 0.832 1 78.94 337 ASN A O 1
ATOM 2667 N N . ALA A 1 338 ? 13.133 16.859 1.375 1 84.94 338 ALA A N 1
ATOM 2668 C CA . ALA A 1 338 ? 13.273 16.703 2.82 1 84.94 338 ALA A CA 1
ATOM 2669 C C . ALA A 1 338 ? 13.203 15.234 3.229 1 84.94 338 ALA A C 1
ATOM 2671 O O . ALA A 1 338 ? 13.859 14.812 4.184 1 84.94 338 ALA A O 1
ATOM 2672 N N . LEU A 1 339 ? 12.43 14.469 2.527 1 91.94 339 LEU A N 1
ATOM 2673 C CA . LEU A 1 339 ? 12.312 13.023 2.682 1 91.94 339 LEU A CA 1
ATOM 2674 C C . LEU A 1 339 ? 12.281 12.328 1.324 1 91.94 339 LEU A C 1
ATOM 2676 O O . LEU A 1 339 ? 11.859 12.922 0.331 1 91.94 339 LEU A O 1
ATOM 2680 N N . PRO A 1 340 ? 12.805 11.062 1.33 1 91.81 340 PRO A N 1
ATOM 2681 C CA . PRO A 1 340 ? 12.57 10.305 0.095 1 91.81 340 PRO A CA 1
ATOM 2682 C C . PRO A 1 340 ? 11.086 10.164 -0.238 1 91.81 340 PRO A C 1
ATOM 2684 O O . PRO A 1 340 ? 10.25 10.117 0.666 1 91.81 340 PRO A O 1
ATOM 2687 N N . PRO A 1 341 ? 10.828 10.125 -1.484 1 95.12 341 PRO A N 1
ATOM 2688 C CA . PRO A 1 341 ? 9.422 10 -1.866 1 95.12 341 PRO A CA 1
ATOM 2689 C C . PRO A 1 341 ? 8.891 8.578 -1.7 1 95.12 341 PRO A C 1
ATOM 2691 O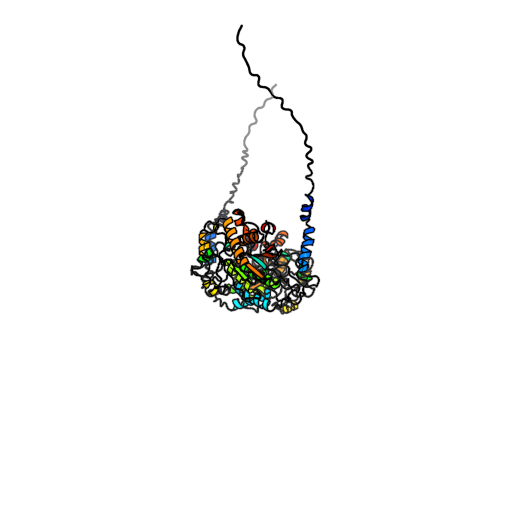 O . PRO A 1 341 ? 9.664 7.652 -1.434 1 95.12 341 PRO A O 1
ATOM 2694 N N . VAL A 1 342 ? 7.652 8.438 -1.709 1 96.25 342 VAL A N 1
ATOM 2695 C CA . VAL A 1 342 ? 6.961 7.164 -1.883 1 96.25 342 VAL A CA 1
ATOM 2696 C C . VAL A 1 342 ? 6.379 7.078 -3.293 1 96.25 342 VAL A C 1
ATOM 2698 O O . VAL A 1 342 ? 5.535 7.891 -3.672 1 96.25 342 VAL A O 1
ATOM 2701 N N . THR A 1 343 ? 6.855 6.121 -4.082 1 95.94 343 THR A N 1
ATOM 2702 C CA . THR A 1 343 ? 6.398 5.953 -5.457 1 95.94 343 THR A CA 1
ATOM 2703 C C . THR A 1 343 ? 5.82 4.559 -5.672 1 95.94 343 THR A C 1
ATOM 2705 O O . THR A 1 343 ? 6.438 3.561 -5.293 1 95.94 343 THR A O 1
ATOM 2708 N N . TYR A 1 344 ? 4.641 4.445 -6.129 1 95 344 TYR A N 1
ATOM 2709 C CA . TYR A 1 344 ? 4.031 3.168 -6.488 1 95 344 TYR A CA 1
ATOM 2710 C C . TYR A 1 344 ? 3.062 3.334 -7.652 1 95 344 TYR A C 1
ATOM 2712 O O . TYR A 1 344 ? 2.42 4.379 -7.789 1 95 344 TYR A O 1
ATOM 2720 N N . LEU A 1 345 ? 2.93 2.281 -8.492 1 94.44 345 LEU A N 1
ATOM 2721 C CA . LEU A 1 345 ? 2.168 2.393 -9.734 1 94.44 345 LEU A CA 1
ATOM 2722 C C . LEU A 1 345 ? 2.562 3.646 -10.5 1 94.44 345 LEU A C 1
ATOM 2724 O O . LEU A 1 345 ? 3.729 3.818 -10.867 1 94.44 345 LEU A O 1
ATOM 2728 N N . GLU A 1 346 ? 1.661 4.48 -10.828 1 89.94 346 GLU A N 1
ATOM 2729 C CA . GLU A 1 346 ? 1.955 5.742 -11.508 1 89.94 346 GLU A CA 1
ATOM 2730 C C . GLU A 1 346 ? 1.869 6.922 -10.547 1 89.94 346 GLU A C 1
ATOM 2732 O O . GLU A 1 346 ? 1.82 8.078 -10.977 1 89.94 346 GLU A O 1
ATOM 2737 N N . PHE A 1 347 ? 1.9 6.641 -9.258 1 95.38 347 PHE A N 1
ATOM 2738 C CA . PHE A 1 347 ? 1.739 7.645 -8.219 1 95.38 347 PHE A CA 1
ATOM 2739 C C . PHE A 1 347 ? 3.088 8.008 -7.602 1 95.38 347 PHE A C 1
ATOM 2741 O O . PHE A 1 347 ? 3.955 7.148 -7.445 1 95.38 347 PHE A O 1
ATOM 2748 N N . SER A 1 348 ? 3.283 9.242 -7.254 1 95.94 348 SER A N 1
ATOM 2749 C CA . SER A 1 348 ? 4.348 9.742 -6.395 1 95.94 348 SER A CA 1
ATOM 2750 C C . SER A 1 348 ? 3.826 10.812 -5.434 1 95.94 348 SER A C 1
ATOM 2752 O O . SER A 1 348 ? 3.01 11.648 -5.816 1 95.94 348 SER A O 1
ATOM 2754 N N . ASN A 1 349 ? 4.309 10.773 -4.223 1 96.81 349 ASN A N 1
ATOM 2755 C CA . ASN A 1 349 ? 3.83 11.766 -3.262 1 96.81 349 ASN A CA 1
ATOM 2756 C C . ASN A 1 349 ? 4.621 13.062 -3.357 1 96.81 349 ASN A C 1
ATOM 2758 O O . ASN A 1 349 ? 4.523 13.922 -2.477 1 96.81 349 ASN A O 1
ATOM 2762 N N . ARG A 1 350 ? 5.441 13.258 -4.395 1 95.06 350 ARG A N 1
ATOM 2763 C CA . ARG A 1 350 ? 6.188 14.5 -4.586 1 95.06 350 ARG A CA 1
ATOM 2764 C C . ARG A 1 350 ? 5.25 15.648 -4.941 1 95.06 350 ARG A C 1
ATOM 2766 O O . ARG A 1 350 ? 4.352 15.492 -5.77 1 95.06 350 ARG A O 1
ATOM 2773 N N . PRO A 1 351 ? 5.449 16.75 -4.27 1 95.31 351 PRO A N 1
ATOM 2774 C CA . PRO A 1 351 ? 4.645 17.906 -4.656 1 95.31 351 PRO A CA 1
ATOM 2775 C C . PRO A 1 351 ? 5.07 18.5 -5.996 1 95.31 351 PRO A C 1
ATOM 2777 O O . PRO A 1 351 ? 6.184 18.25 -6.465 1 95.31 351 PRO A O 1
ATOM 2780 N N . ASN A 1 352 ? 4.121 19.172 -6.652 1 93.75 352 ASN A N 1
ATOM 2781 C CA . ASN A 1 352 ? 4.488 20.031 -7.777 1 93.75 352 ASN A CA 1
ATOM 2782 C C . ASN A 1 352 ? 5.285 21.25 -7.324 1 93.75 352 ASN A C 1
ATOM 2784 O O . ASN A 1 352 ? 4.711 22.234 -6.84 1 93.75 352 ASN A O 1
ATOM 2788 N N . THR A 1 353 ? 6.555 21.188 -7.492 1 91.19 353 THR A N 1
ATOM 2789 C CA . THR A 1 353 ? 7.449 22.203 -6.93 1 91.19 353 THR A CA 1
ATOM 2790 C C . THR A 1 353 ? 7.199 23.562 -7.562 1 91.19 353 THR A C 1
ATOM 2792 O O . THR A 1 353 ? 7.301 24.594 -6.891 1 91.19 353 THR A O 1
ATOM 2795 N N . ASP A 1 354 ? 6.887 23.562 -8.859 1 89.31 354 ASP A N 1
ATOM 2796 C CA . ASP A 1 354 ? 6.594 24.828 -9.531 1 89.31 354 ASP A CA 1
ATOM 2797 C C . ASP A 1 354 ? 5.367 25.5 -8.922 1 89.31 354 ASP A C 1
ATOM 2799 O O . ASP A 1 354 ? 5.363 26.719 -8.695 1 89.31 354 ASP A O 1
ATOM 2803 N N . PHE A 1 355 ? 4.426 24.672 -8.641 1 91.81 355 PHE A N 1
ATOM 2804 C CA . PHE A 1 355 ? 3.211 25.203 -8.023 1 91.81 355 PHE A CA 1
ATOM 2805 C C . PHE A 1 355 ? 3.48 25.656 -6.598 1 91.81 355 PHE A C 1
ATOM 2807 O O . PHE A 1 355 ? 3.021 26.719 -6.188 1 91.81 355 PHE A O 1
ATOM 2814 N N . LEU A 1 356 ? 4.195 24.891 -5.859 1 91.69 356 LEU A N 1
ATOM 2815 C CA . LEU A 1 356 ? 4.543 25.141 -4.461 1 91.69 356 LEU A CA 1
ATOM 2816 C C . LEU A 1 356 ? 5.289 26.453 -4.309 1 91.69 356 LEU A C 1
ATOM 2818 O O . LEU A 1 356 ? 5.09 27.172 -3.326 1 91.69 356 LEU A O 1
ATOM 2822 N N . THR A 1 357 ? 6.105 26.859 -5.289 1 89.94 357 THR A N 1
ATOM 2823 C CA . THR A 1 357 ? 6.98 28.016 -5.148 1 89.94 357 THR A CA 1
ATOM 2824 C C . THR A 1 357 ? 6.391 29.234 -5.867 1 89.94 357 THR A C 1
ATOM 2826 O O . THR A 1 357 ? 7.047 30.266 -5.984 1 89.94 357 THR A O 1
ATOM 2829 N N . ARG A 1 358 ? 5.207 29.125 -6.34 1 87.06 358 ARG A N 1
ATOM 2830 C CA . ARG A 1 358 ? 4.598 30.219 -7.086 1 87.06 358 ARG A CA 1
ATOM 2831 C C . ARG A 1 358 ? 4.34 31.422 -6.188 1 87.06 358 ARG A C 1
ATOM 2833 O O . ARG A 1 358 ? 4.156 31.266 -4.977 1 87.06 358 ARG A O 1
ATOM 2840 N N . MET B 1 1 ? -9.297 96.188 -74.75 1 17.8 1 MET B N 1
ATOM 2841 C CA . MET B 1 1 ? -7.875 96.375 -75 1 17.8 1 MET B CA 1
ATOM 2842 C C . MET B 1 1 ? -7.012 95.688 -74 1 17.8 1 MET B C 1
ATOM 2844 O O . MET B 1 1 ? -6.258 94.75 -74.312 1 17.8 1 MET B O 1
ATOM 2848 N N . SER B 1 2 ? -6.363 96.375 -73.062 1 15.55 2 SER B N 1
ATOM 2849 C CA . SER B 1 2 ? -4.977 96.688 -72.75 1 15.55 2 SER B CA 1
ATOM 2850 C C . SER B 1 2 ? -4.5 95.875 -71.562 1 15.55 2 SER B C 1
ATOM 2852 O O . SER B 1 2 ? -3.303 95.812 -71.25 1 15.55 2 SER B O 1
ATOM 2854 N N . LYS B 1 3 ? -5.391 95.562 -70.625 1 17.48 3 LYS B N 1
ATOM 2855 C CA . LYS B 1 3 ? -5.023 95.812 -69.25 1 17.48 3 LYS B CA 1
ATOM 2856 C C . LYS B 1 3 ? -4.043 94.812 -68.688 1 17.48 3 LYS B C 1
ATOM 2858 O O . LYS B 1 3 ? -4.301 93.625 -68.75 1 17.48 3 LYS B O 1
ATOM 2863 N N . ASN B 1 4 ? -2.826 95.062 -68.125 1 16.58 4 ASN B N 1
ATOM 2864 C CA . ASN B 1 4 ? -1.392 94.812 -68.125 1 16.58 4 ASN B CA 1
ATOM 2865 C C . ASN B 1 4 ? -1.038 93.688 -67.188 1 16.58 4 ASN B C 1
ATOM 2867 O O . ASN B 1 4 ? -0.388 92.688 -67.562 1 16.58 4 ASN B O 1
ATOM 2871 N N . PRO B 1 5 ? -0.663 93.875 -65.75 1 17.05 5 PRO B N 1
ATOM 2872 C CA . PRO B 1 5 ? 0.695 93.875 -65.188 1 17.05 5 PRO B CA 1
ATOM 2873 C C . PRO B 1 5 ? 1.049 92.5 -64.562 1 17.05 5 PRO B C 1
ATOM 2875 O O . PRO B 1 5 ? 0.157 91.812 -64.125 1 17.05 5 PRO B O 1
ATOM 2878 N N . LYS B 1 6 ? 2.375 91.938 -64.75 1 17.34 6 LYS B N 1
ATOM 2879 C CA . LYS B 1 6 ? 3.27 90.75 -64.812 1 17.34 6 LYS B CA 1
ATOM 2880 C C . LYS B 1 6 ? 3.553 90.25 -63.375 1 17.34 6 LYS B C 1
ATOM 2882 O O . LYS B 1 6 ? 3.701 89 -63.188 1 17.34 6 LYS B O 1
ATOM 2887 N N . SER B 1 7 ? 4.004 91.062 -62.344 1 14.49 7 SER B N 1
ATOM 2888 C CA . SER B 1 7 ? 5.352 91 -61.812 1 14.49 7 SER B CA 1
ATOM 2889 C C . SER B 1 7 ? 5.438 90 -60.656 1 14.49 7 SER B C 1
ATOM 2891 O O . SER B 1 7 ? 6.496 89.438 -60.406 1 14.49 7 SER B O 1
ATOM 2893 N N . LYS B 1 8 ? 4.469 90.125 -59.75 1 16.45 8 LYS B N 1
ATOM 2894 C CA . LYS B 1 8 ? 4.922 90.375 -58.375 1 16.45 8 LYS B CA 1
ATOM 2895 C C . LYS B 1 8 ? 5.578 89.125 -57.781 1 16.45 8 LYS B C 1
ATOM 2897 O O . LYS B 1 8 ? 4.969 88.062 -57.719 1 16.45 8 LYS B O 1
ATOM 2902 N N . ALA B 1 9 ? 6.875 89 -57.375 1 16.39 9 ALA B N 1
ATOM 2903 C CA . ALA B 1 9 ? 8.164 88.375 -57.281 1 16.39 9 ALA B CA 1
ATOM 2904 C C . ALA B 1 9 ? 8.156 87.375 -56.125 1 16.39 9 ALA B C 1
ATOM 2906 O O . ALA B 1 9 ? 8.547 86.188 -56.281 1 16.39 9 ALA B O 1
ATOM 2907 N N . GLY B 1 10 ? 8.055 87.812 -54.781 1 16.05 10 GLY B N 1
ATOM 2908 C CA . GLY B 1 10 ? 9.211 87.688 -53.875 1 16.05 10 GLY B CA 1
ATOM 2909 C C . GLY B 1 10 ? 9.336 86.312 -53.25 1 16.05 10 GLY B C 1
ATOM 2910 O O . GLY B 1 10 ? 8.414 85.5 -53.312 1 16.05 10 GLY B O 1
ATOM 2911 N N . SER B 1 11 ? 10.102 86.125 -52.062 1 16.88 11 SER B N 1
ATOM 2912 C CA . SER B 1 11 ? 11.328 85.5 -51.562 1 16.88 11 SER B CA 1
ATOM 2913 C C . SER B 1 11 ? 11.031 84.25 -50.812 1 16.88 11 SER B C 1
ATOM 2915 O O . SER B 1 11 ? 11.578 83.188 -51.125 1 16.88 11 SER B O 1
ATOM 2917 N N . SER B 1 12 ? 10.977 84.25 -49.469 1 16.08 12 SER B N 1
ATOM 2918 C CA . SER B 1 12 ? 12.016 83.875 -48.5 1 16.08 12 SER B CA 1
ATOM 2919 C C . SER B 1 12 ? 11.727 82.5 -47.875 1 16.08 12 SER B C 1
ATOM 2921 O O . SER B 1 12 ? 12.625 81.688 -47.75 1 16.08 12 SER B O 1
ATOM 2923 N N . ALA B 1 13 ? 10.633 82.375 -47.031 1 17.42 13 ALA B N 1
ATOM 2924 C CA . ALA B 1 13 ? 10.719 82.062 -45.625 1 17.42 13 ALA B CA 1
ATOM 2925 C C . ALA B 1 13 ? 10.648 80.562 -45.406 1 17.42 13 ALA B C 1
ATOM 2927 O O . ALA B 1 13 ? 9.656 79.875 -45.781 1 17.42 13 ALA B O 1
ATOM 2928 N N . ASN B 1 14 ? 11.742 79.688 -45.375 1 17.67 14 ASN B N 1
ATOM 2929 C CA . ASN B 1 14 ? 12.273 78.375 -45.656 1 17.67 14 ASN B CA 1
ATOM 2930 C C . ASN B 1 14 ? 11.742 77.312 -44.656 1 17.67 14 ASN B C 1
ATOM 2932 O O . ASN B 1 14 ? 12.062 77.375 -43.469 1 17.67 14 ASN B O 1
ATOM 2936 N N . PRO B 1 15 ? 10.539 76.875 -44.594 1 16.5 15 PRO B N 1
ATOM 2937 C CA . PRO B 1 15 ? 9.789 76.25 -43.469 1 16.5 15 PRO B CA 1
ATOM 2938 C C . PRO B 1 15 ? 10.375 74.938 -43 1 16.5 15 PRO B C 1
ATOM 2940 O O . PRO B 1 15 ? 9.719 74.188 -42.25 1 16.5 15 PRO B O 1
ATOM 2943 N N . LYS B 1 16 ? 11.727 74.75 -43.031 1 18.72 16 LYS B N 1
ATOM 2944 C CA . LYS B 1 16 ? 12.305 73.438 -43.188 1 18.72 16 LYS B CA 1
ATOM 2945 C C . LYS B 1 16 ? 11.891 72.5 -42.031 1 18.72 16 LYS B C 1
ATOM 2947 O O . LYS B 1 16 ? 12.297 72.688 -40.906 1 18.72 16 LYS B O 1
ATOM 2952 N N . SER B 1 17 ? 10.688 72.25 -41.812 1 17.28 17 SER B N 1
ATOM 2953 C CA . SER B 1 17 ? 10.078 71.688 -40.594 1 17.28 17 SER B CA 1
ATOM 2954 C C . SER B 1 17 ? 10.789 70.438 -40.156 1 17.28 17 SER B C 1
ATOM 2956 O O . SER B 1 17 ? 10.977 69.5 -40.969 1 17.28 17 SER B O 1
ATOM 2958 N N . LEU B 1 18 ? 11.719 70.5 -39.25 1 18.34 18 LEU B N 1
ATOM 2959 C CA . LEU B 1 18 ? 12.797 69.75 -38.594 1 18.34 18 LEU B CA 1
ATOM 2960 C C . LEU B 1 18 ? 12.289 68.438 -38.062 1 18.34 18 LEU B C 1
ATOM 2962 O O . LEU B 1 18 ? 11.453 68.375 -37.156 1 18.34 18 LEU B O 1
ATOM 2966 N N . SER B 1 19 ? 11.922 67.5 -38.906 1 18.86 19 SER B N 1
ATOM 2967 C CA . SER B 1 19 ? 11.336 66.125 -38.719 1 18.86 19 SER B CA 1
ATOM 2968 C C . SER B 1 19 ? 12.125 65.312 -37.688 1 18.86 19 SER B C 1
ATOM 2970 O O . SER B 1 19 ? 13.219 64.875 -38 1 18.86 19 SER B O 1
ATOM 2972 N N . GLN B 1 20 ? 12.406 66 -36.594 1 16.98 20 GLN B N 1
ATOM 2973 C CA . GLN B 1 20 ? 13.383 65.375 -35.688 1 16.98 20 GLN B CA 1
ATOM 2974 C C . GLN B 1 20 ? 13.055 63.938 -35.375 1 16.98 20 GLN B C 1
ATOM 2976 O O . GLN B 1 20 ? 11.961 63.625 -34.906 1 16.98 20 GLN B O 1
ATOM 2981 N N . LYS B 1 21 ? 13.562 63.031 -36.219 1 20.52 21 LYS B N 1
ATOM 2982 C CA . LYS B 1 21 ? 13.57 61.562 -36.281 1 20.52 21 LYS B CA 1
ATOM 2983 C C . LYS B 1 21 ? 13.922 60.969 -34.906 1 20.52 21 LYS B C 1
ATOM 2985 O O . LYS B 1 21 ? 15.062 61.094 -34.469 1 20.52 21 LYS B O 1
ATOM 2990 N N . SER B 1 22 ? 13.266 61.312 -33.875 1 17.62 22 SER B N 1
ATOM 2991 C CA . SER B 1 22 ? 13.797 60.906 -32.562 1 17.62 22 SER B CA 1
ATOM 2992 C C . SER B 1 22 ? 14.102 59.406 -32.531 1 17.62 22 SER B C 1
ATOM 2994 O O . SER B 1 22 ? 13.258 58.594 -32.938 1 17.62 22 SER B O 1
ATOM 2996 N N . ASN B 1 23 ? 15.32 58.969 -32.75 1 18.92 23 ASN B N 1
ATOM 2997 C CA . ASN B 1 23 ? 16.016 57.688 -32.812 1 18.92 23 ASN B CA 1
ATOM 2998 C C . ASN B 1 23 ? 15.727 56.844 -31.562 1 18.92 23 ASN B C 1
ATOM 3000 O O . ASN B 1 23 ? 16.562 56.75 -30.656 1 18.92 23 ASN B O 1
ATOM 3004 N N . VAL B 1 24 ? 14.609 56.875 -31.062 1 19.19 24 VAL B N 1
ATOM 3005 C CA . VAL B 1 24 ? 14.57 56.281 -29.734 1 19.19 24 VAL B CA 1
ATOM 3006 C C . VAL B 1 24 ? 15.117 54.844 -29.781 1 19.19 24 VAL B C 1
ATOM 3008 O O . VAL B 1 24 ? 14.648 54.031 -30.578 1 19.19 24 VAL B O 1
ATOM 3011 N N . SER B 1 25 ? 16.375 54.625 -29.547 1 19.58 25 SER B N 1
ATOM 3012 C CA . SER B 1 25 ? 17.219 53.438 -29.484 1 19.58 25 SER B CA 1
ATOM 3013 C C . SER B 1 25 ? 16.562 52.344 -28.656 1 19.58 25 SER B C 1
ATOM 3015 O O . SER B 1 25 ? 16.219 52.562 -27.484 1 19.58 25 SER B O 1
ATOM 3017 N N . SER B 1 26 ? 15.781 51.562 -29.203 1 19.44 26 SER B N 1
ATOM 3018 C CA . SER B 1 26 ? 15.023 50.469 -28.578 1 19.44 26 SER B CA 1
ATOM 3019 C C . SER B 1 26 ? 15.938 49.531 -27.828 1 19.44 26 SER B C 1
ATOM 3021 O O . SER B 1 26 ? 16.719 48.781 -28.453 1 19.44 26 SER B O 1
ATOM 3023 N N . ALA B 1 27 ? 16.531 49.875 -26.75 1 20.69 27 ALA B N 1
ATOM 3024 C CA . ALA B 1 27 ? 17.516 49.156 -25.938 1 20.69 27 ALA B CA 1
ATOM 3025 C C . ALA B 1 27 ? 17.016 47.75 -25.594 1 20.69 27 ALA B C 1
ATOM 3027 O O . ALA B 1 27 ? 17.625 47.031 -24.781 1 20.69 27 ALA B O 1
ATOM 3028 N N . GLY B 1 28 ? 15.93 47.375 -26.062 1 20.64 28 GLY B N 1
ATOM 3029 C CA . GLY B 1 28 ? 15.242 46.375 -25.266 1 20.64 28 GLY B CA 1
ATOM 3030 C C . GLY B 1 28 ? 15.945 45.031 -25.266 1 20.64 28 GLY B C 1
ATOM 3031 O O . GLY B 1 28 ? 15.359 44 -24.906 1 20.64 28 GLY B O 1
ATOM 3032 N N . GLY B 1 29 ? 17.078 44.875 -25.875 1 20.67 29 GLY B N 1
ATOM 3033 C CA . GLY B 1 29 ? 17.547 43.594 -26.359 1 20.67 29 GLY B CA 1
ATOM 3034 C C . GLY B 1 29 ? 17.844 42.594 -25.234 1 20.67 29 GLY B C 1
ATOM 3035 O O . GLY B 1 29 ? 18.25 41.469 -25.484 1 20.67 29 GLY B O 1
ATOM 3036 N N . GLY B 1 30 ? 18.266 43.125 -24.125 1 18.69 30 GLY B N 1
ATOM 3037 C CA . GLY B 1 30 ? 19.312 42.312 -23.484 1 18.69 30 GLY B CA 1
ATOM 3038 C C . GLY B 1 30 ? 18.828 40.906 -23.094 1 18.69 30 GLY B C 1
ATOM 3039 O O . GLY B 1 30 ? 19.484 39.938 -23.438 1 18.69 30 GLY B O 1
ATOM 3040 N N . ASP B 1 31 ? 18 40.75 -21.984 1 19.7 31 ASP B N 1
ATOM 3041 C CA . ASP B 1 31 ? 18.25 39.781 -20.922 1 19.7 31 ASP B CA 1
ATOM 3042 C C . ASP B 1 31 ? 17.641 38.438 -21.281 1 19.7 31 ASP B C 1
ATOM 3044 O O . ASP B 1 31 ? 17.453 37.562 -20.406 1 19.7 31 ASP B O 1
ATOM 3048 N N . ALA B 1 32 ? 17.188 38.219 -22.328 1 19.45 32 ALA B N 1
ATOM 3049 C CA . ALA B 1 32 ? 16.469 37.031 -22.703 1 19.45 32 ALA B CA 1
ATOM 3050 C C . ALA B 1 32 ? 17.359 35.781 -22.609 1 19.45 32 ALA B C 1
ATOM 3052 O O . ALA B 1 32 ? 16.922 34.656 -22.875 1 19.45 32 ALA B O 1
ATOM 3053 N N . ALA B 1 33 ? 18.547 35.969 -22.844 1 23.77 33 ALA B N 1
ATOM 3054 C CA . ALA B 1 33 ? 19.469 34.875 -23.094 1 23.77 33 ALA B CA 1
ATOM 3055 C C . ALA B 1 33 ? 19.469 33.875 -21.953 1 23.77 33 ALA B C 1
ATOM 3057 O O . ALA B 1 33 ? 19.984 32.75 -22.078 1 23.77 33 ALA B O 1
ATOM 3058 N N . SER B 1 34 ? 19.281 34.438 -20.828 1 20.09 34 SER B N 1
ATOM 3059 C CA . SER B 1 34 ? 19.75 33.594 -19.734 1 20.09 34 SER B CA 1
ATOM 3060 C C . SER B 1 34 ? 18.859 32.375 -19.578 1 20.09 34 SER B C 1
ATOM 3062 O O . SER B 1 34 ? 19.188 31.438 -18.844 1 20.09 34 SER B O 1
ATOM 3064 N N . LEU B 1 35 ? 17.625 32.531 -20.047 1 20.3 35 LEU B N 1
ATOM 3065 C CA . LEU B 1 35 ? 16.75 31.516 -19.5 1 20.3 35 LEU B CA 1
ATOM 3066 C C . LEU B 1 35 ? 16.922 30.203 -20.266 1 20.3 35 LEU B C 1
ATOM 3068 O O . LEU B 1 35 ? 16.219 29.219 -19.969 1 20.3 35 LEU B O 1
ATOM 3072 N N . SER B 1 36 ? 17.547 30.281 -21.422 1 21.12 36 SER B N 1
ATOM 3073 C CA . SER B 1 36 ? 17.656 29.156 -22.344 1 21.12 36 SER B CA 1
ATOM 3074 C C . SER B 1 36 ? 18.359 27.984 -21.688 1 21.12 36 SER B C 1
ATOM 3076 O O . SER B 1 36 ? 18.547 26.938 -22.328 1 21.12 36 SER B O 1
ATOM 3078 N N . ALA B 1 37 ? 19.266 28.297 -20.844 1 23.03 37 ALA B N 1
ATOM 3079 C CA . ALA B 1 37 ? 20.203 27.266 -20.391 1 23.03 37 ALA B CA 1
ATOM 3080 C C . ALA B 1 37 ? 19.453 26.062 -19.812 1 23.03 37 ALA B C 1
ATOM 3082 O O . ALA B 1 37 ? 20.047 25.016 -19.594 1 23.03 37 ALA B O 1
ATOM 3083 N N . MET B 1 38 ? 18.266 26.312 -19.328 1 23.27 38 MET B N 1
ATOM 3084 C CA . MET B 1 38 ? 17.766 25.297 -18.406 1 23.27 38 MET B CA 1
ATOM 3085 C C . MET B 1 38 ? 17.25 24.078 -19.156 1 23.27 38 MET B C 1
ATOM 3087 O O . MET B 1 38 ? 16.734 23.141 -18.547 1 23.27 38 MET B O 1
ATOM 3091 N N . THR B 1 39 ? 17.047 24.203 -20.531 1 22.27 39 THR B N 1
ATOM 3092 C CA . THR B 1 39 ? 16.359 23.125 -21.25 1 22.27 39 THR B CA 1
ATOM 3093 C C . THR B 1 39 ? 17.328 21.984 -21.562 1 22.27 39 THR B C 1
ATOM 3095 O O . THR B 1 39 ? 16.984 21.078 -22.328 1 22.27 39 THR B O 1
ATOM 3098 N N . ASP B 1 40 ? 18.594 22.312 -21.641 1 22.77 40 ASP B N 1
ATOM 3099 C CA . ASP B 1 40 ? 19.469 21.297 -22.234 1 22.77 40 ASP B CA 1
ATOM 3100 C C . ASP B 1 40 ? 19.359 19.984 -21.484 1 22.77 40 ASP B C 1
ATOM 3102 O O . ASP B 1 40 ? 19.484 19.938 -20.25 1 22.77 40 ASP B O 1
ATOM 3106 N N . PRO B 1 41 ? 18.938 18.906 -22.141 1 24.47 41 PRO B N 1
ATOM 3107 C CA . PRO B 1 41 ? 18.719 17.562 -21.609 1 24.47 41 PRO B CA 1
ATOM 3108 C C . PRO B 1 41 ? 19.922 17.047 -20.812 1 24.47 41 PRO B C 1
ATOM 3110 O O . PRO B 1 41 ? 19.781 16.094 -20.047 1 24.47 41 PRO B O 1
ATOM 3113 N N . ALA B 1 42 ? 21.172 17.297 -21.281 1 26.09 42 ALA B N 1
ATOM 3114 C CA . ALA B 1 42 ? 22.453 16.891 -20.688 1 26.09 42 ALA B CA 1
ATOM 3115 C C . ALA B 1 42 ? 22.609 17.453 -19.281 1 26.09 42 ALA B C 1
ATOM 3117 O O . ALA B 1 42 ? 23.516 17.047 -18.547 1 26.09 42 ALA B O 1
ATOM 3118 N N . GLY B 1 43 ? 22.078 18.641 -19.031 1 24.39 43 GLY B N 1
ATOM 3119 C CA . GLY B 1 43 ? 22.203 19.391 -17.781 1 24.39 43 GLY B CA 1
ATOM 3120 C C . GLY B 1 43 ? 21.5 18.719 -16.609 1 24.39 43 GLY B C 1
ATOM 3121 O O . GLY B 1 43 ? 21.547 19.234 -15.492 1 24.39 43 GLY B O 1
ATOM 3122 N N . TYR B 1 44 ? 20.484 18.047 -16.938 1 23.75 44 TYR B N 1
ATOM 3123 C CA . TYR B 1 44 ? 19.781 17.344 -15.875 1 23.75 44 TYR B CA 1
ATOM 3124 C C . TYR B 1 44 ? 20.672 16.328 -15.188 1 23.75 44 TYR B C 1
ATOM 3126 O O . TYR B 1 44 ? 20.297 15.734 -14.18 1 23.75 44 TYR B O 1
ATOM 3134 N N . SER B 1 45 ? 21.734 15.844 -15.844 1 25.03 45 SER B N 1
ATOM 3135 C CA . SER B 1 45 ? 22.625 14.797 -15.352 1 25.03 45 SER B CA 1
ATOM 3136 C C . SER B 1 45 ? 23.422 15.273 -14.141 1 25.03 45 SER B C 1
ATOM 3138 O O . SER B 1 45 ? 23.719 14.492 -13.242 1 25.03 45 SER B O 1
ATOM 3140 N N . VAL B 1 46 ? 23.984 16.516 -14.258 1 26.11 46 VAL B N 1
ATOM 3141 C CA . VAL B 1 46 ? 25.016 16.938 -13.312 1 26.11 46 VAL B CA 1
ATOM 3142 C C . VAL B 1 46 ? 24.391 17.172 -11.945 1 26.11 46 VAL B C 1
ATOM 3144 O O . VAL B 1 46 ? 24.969 16.812 -10.914 1 26.11 46 VAL B O 1
ATOM 3147 N N . MET B 1 47 ? 23.281 18.047 -11.992 1 24.78 47 MET B N 1
ATOM 3148 C CA . MET B 1 47 ? 22.828 18.531 -10.695 1 24.78 47 MET B CA 1
ATOM 3149 C C . MET B 1 47 ? 22.203 17.391 -9.875 1 24.78 47 MET B C 1
ATOM 3151 O O . MET B 1 47 ? 21.938 17.562 -8.688 1 24.78 47 MET B O 1
ATOM 3155 N N . TYR B 1 48 ? 21.688 16.391 -10.531 1 25.14 48 TYR B N 1
ATOM 3156 C CA . TYR B 1 48 ? 21.234 15.227 -9.781 1 25.14 48 TYR B CA 1
ATOM 3157 C C . TYR B 1 48 ? 22.391 14.562 -9.047 1 25.14 48 TYR B C 1
ATOM 3159 O O . TYR B 1 48 ? 22.172 13.727 -8.172 1 25.14 48 TYR B O 1
ATOM 3167 N N . SER B 1 49 ? 23.625 14.695 -9.57 1 26.25 49 SER B N 1
ATOM 3168 C CA . SER B 1 49 ? 24.781 14.016 -8.984 1 26.25 49 SER B CA 1
ATOM 3169 C C . SER B 1 49 ? 25.094 14.57 -7.598 1 26.25 49 SER B C 1
ATOM 3171 O O . SER B 1 49 ? 25.547 13.828 -6.715 1 26.25 49 SER B O 1
ATOM 3173 N N . ALA B 1 50 ? 25.156 15.938 -7.445 1 26.02 50 ALA B N 1
ATOM 3174 C CA . ALA B 1 50 ? 25.719 16.5 -6.215 1 26.02 50 ALA B CA 1
ATOM 3175 C C . ALA B 1 50 ? 24.812 16.203 -5.023 1 26.02 50 ALA B C 1
ATOM 3177 O O . ALA B 1 50 ? 25.281 15.898 -3.928 1 26.02 50 ALA B O 1
ATOM 3178 N N . ALA B 1 51 ? 23.516 16.5 -5.156 1 26.27 51 ALA B N 1
ATOM 3179 C CA . ALA B 1 51 ? 22.672 16.297 -3.982 1 26.27 51 ALA B CA 1
ATOM 3180 C C . ALA B 1 51 ? 22.469 14.805 -3.707 1 26.27 51 ALA B C 1
ATOM 3182 O O . ALA B 1 51 ? 22.188 14.414 -2.576 1 26.27 51 ALA B O 1
ATOM 3183 N N . GLU B 1 52 ? 22.594 13.891 -4.719 1 27.25 52 GLU B N 1
ATOM 3184 C CA . GLU B 1 52 ? 22.562 12.438 -4.57 1 27.25 52 GLU B CA 1
ATOM 3185 C C . GLU B 1 52 ? 23.688 11.945 -3.672 1 27.25 52 GLU B C 1
ATOM 3187 O O . GLU B 1 52 ? 23.562 10.914 -3.008 1 27.25 52 GLU B O 1
ATOM 3192 N N . SER B 1 53 ? 24.859 12.445 -3.971 1 26.84 53 SER B N 1
ATOM 3193 C CA . SER B 1 53 ? 26.078 11.875 -3.4 1 26.84 53 SER B CA 1
ATOM 3194 C C . SER B 1 53 ? 26.047 11.922 -1.877 1 26.84 53 SER B C 1
ATOM 3196 O O . SER B 1 53 ? 26.891 11.312 -1.215 1 26.84 53 SER B O 1
ATOM 3198 N N . GLN B 1 54 ? 25.5 13.031 -1.497 1 27.41 54 GLN B N 1
ATOM 3199 C CA . GLN B 1 54 ? 25.703 13.172 -0.06 1 27.41 54 GLN B CA 1
ATOM 3200 C C . GLN B 1 54 ? 24.828 12.203 0.723 1 27.41 54 GLN B C 1
ATOM 3202 O O . GLN B 1 54 ? 24.797 12.242 1.954 1 27.41 54 GLN B O 1
ATOM 3207 N N . TYR B 1 55 ? 23.969 11.594 -0.104 1 25.69 55 TYR B N 1
ATOM 3208 C CA . TYR B 1 55 ? 23.219 10.727 0.793 1 25.69 55 TYR B CA 1
ATOM 3209 C C . TYR B 1 55 ? 24.141 9.703 1.455 1 25.69 55 TYR B C 1
ATOM 3211 O O . TYR B 1 55 ? 25.312 9.586 1.1 1 25.69 55 TYR B O 1
ATOM 3219 N N . TYR B 1 56 ? 23.562 8.344 1.679 1 26.05 56 TYR B N 1
ATOM 3220 C CA . TYR B 1 56 ? 23.906 7.379 2.715 1 26.05 56 TYR B CA 1
ATOM 3221 C C . TYR B 1 56 ? 25.141 6.57 2.32 1 26.05 56 TYR B C 1
ATOM 3223 O O . TYR B 1 56 ? 25.078 5.719 1.432 1 26.05 56 TYR B O 1
ATOM 3231 N N . THR B 1 57 ? 26.266 7.199 2.045 1 25.62 57 THR B N 1
ATOM 3232 C CA . THR B 1 57 ? 27.406 6.285 2.008 1 25.62 57 THR B CA 1
ATOM 3233 C C . THR B 1 57 ? 27.391 5.355 3.215 1 25.62 57 THR B C 1
ATOM 3235 O O . THR B 1 57 ? 28.375 4.664 3.486 1 25.62 57 THR B O 1
ATOM 3238 N N . GLY B 1 58 ? 26.531 5.641 4.258 1 27.22 58 GLY B N 1
ATOM 3239 C CA . GLY B 1 58 ? 26.844 4.801 5.406 1 27.22 58 GLY B CA 1
ATOM 3240 C C . GLY B 1 58 ? 26.547 3.332 5.164 1 27.22 58 GLY B C 1
ATOM 3241 O O . GLY B 1 58 ? 25.812 2.982 4.242 1 27.22 58 GLY B O 1
ATOM 3242 N N . SER B 1 59 ? 27.406 2.412 5.703 1 25.25 59 SER B N 1
ATOM 3243 C CA . SER B 1 59 ? 27.438 0.958 5.582 1 25.25 59 SER B CA 1
A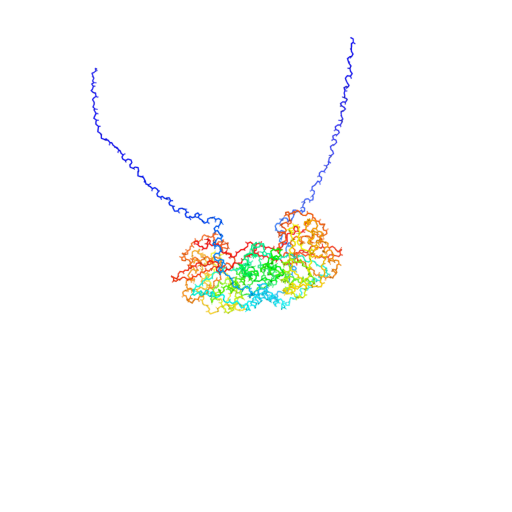TOM 3244 C C . SER B 1 59 ? 26.031 0.367 5.699 1 25.25 59 SER B C 1
ATOM 3246 O O . SER B 1 59 ? 25.281 0.708 6.617 1 25.25 59 SER B O 1
ATOM 3248 N N . VAL B 1 60 ? 25.453 -0.089 4.637 1 27.73 60 VAL B N 1
ATOM 3249 C CA . VAL B 1 60 ? 24.281 -0.884 4.254 1 27.73 60 VAL B CA 1
ATOM 3250 C C . VAL B 1 60 ? 24.047 -1.978 5.293 1 27.73 60 VAL B C 1
ATOM 3252 O O . VAL B 1 60 ? 23.094 -2.756 5.172 1 27.73 60 VAL B O 1
ATOM 3255 N N . ASN B 1 61 ? 25.031 -2.357 6.066 1 26.28 61 ASN B N 1
ATOM 3256 C CA . ASN B 1 61 ? 24.859 -3.635 6.75 1 26.28 61 ASN B CA 1
ATOM 3257 C C . ASN B 1 61 ? 23.625 -3.627 7.652 1 26.28 61 ASN B C 1
ATOM 3259 O O . ASN B 1 61 ? 23.156 -4.684 8.078 1 26.28 61 ASN B O 1
ATOM 3263 N N . GLN B 1 62 ? 23.5 -2.592 8.5 1 25.97 62 GLN B N 1
ATOM 3264 C CA . GLN B 1 62 ? 22.5 -2.748 9.547 1 25.97 62 GLN B CA 1
ATOM 3265 C C . GLN B 1 62 ? 21.141 -2.271 9.078 1 25.97 62 GLN B C 1
ATOM 3267 O O . GLN B 1 62 ? 20.625 -1.255 9.555 1 25.97 62 GLN B O 1
ATOM 3272 N N . ALA B 1 63 ? 20.828 -2.447 7.84 1 30.56 63 ALA B N 1
ATOM 3273 C CA . ALA B 1 63 ? 19.547 -2.078 7.258 1 30.56 63 ALA B CA 1
ATOM 3274 C C . ALA B 1 63 ? 18.391 -2.625 8.094 1 30.56 63 ALA B C 1
ATOM 3276 O O . ALA B 1 63 ? 18.359 -3.814 8.422 1 30.56 63 ALA B O 1
ATOM 3277 N N . GLY B 1 64 ? 17.812 -1.86 8.977 1 31.05 64 GLY B N 1
ATOM 3278 C CA . GLY B 1 64 ? 16.656 -2.26 9.75 1 31.05 64 GLY B CA 1
ATOM 3279 C C . GLY B 1 64 ? 15.633 -3.037 8.938 1 31.05 64 GLY B C 1
ATOM 3280 O O . GLY B 1 64 ? 15.773 -3.18 7.723 1 31.05 64 GLY B O 1
ATOM 3281 N N . PRO B 1 65 ? 14.742 -3.895 9.516 1 34.84 65 PRO B N 1
ATOM 3282 C CA . PRO B 1 65 ? 13.828 -4.777 8.781 1 34.84 65 PRO B CA 1
ATOM 3283 C C . PRO B 1 65 ? 12.93 -4.02 7.809 1 34.84 65 PRO B C 1
ATOM 3285 O O . PRO B 1 65 ? 12.703 -2.816 7.977 1 34.84 65 PRO B O 1
ATOM 3288 N N . SER B 1 66 ? 12.734 -4.613 6.832 1 40.25 66 SER B N 1
ATOM 3289 C CA . SER B 1 66 ? 11.891 -4.152 5.73 1 40.25 66 SER B CA 1
ATOM 3290 C C . SER B 1 66 ? 10.484 -3.82 6.215 1 40.25 66 SER B C 1
ATOM 3292 O O . SER B 1 66 ? 10.047 -4.312 7.258 1 40.25 66 SER B O 1
ATOM 3294 N N . ILE B 1 67 ? 9.867 -2.854 5.781 1 39.03 67 ILE B N 1
ATOM 3295 C CA . ILE B 1 67 ? 8.477 -2.479 6.039 1 39.03 67 ILE B CA 1
ATOM 3296 C C . ILE B 1 67 ? 7.598 -3.727 6.039 1 39.03 67 ILE B C 1
ATOM 3298 O O . ILE B 1 67 ? 6.711 -3.869 6.883 1 39.03 67 ILE B O 1
ATOM 3302 N N . ALA B 1 68 ? 8.008 -4.781 5.168 1 38.88 68 ALA B N 1
ATOM 3303 C CA . ALA B 1 68 ? 7.285 -6.047 5.074 1 38.88 68 ALA B CA 1
ATOM 3304 C C . ALA B 1 68 ? 7.398 -6.844 6.367 1 38.88 68 ALA B C 1
ATOM 3306 O O . ALA B 1 68 ? 6.41 -7.398 6.852 1 38.88 68 ALA B O 1
ATOM 3307 N N . GLN B 1 69 ? 8.547 -6.91 6.832 1 40.03 69 GLN B N 1
ATOM 3308 C CA . GLN B 1 69 ? 8.773 -7.715 8.023 1 40.03 69 GLN B CA 1
ATOM 3309 C C . GLN B 1 69 ? 8.102 -7.094 9.25 1 40.03 69 GLN B C 1
ATOM 3311 O O . GLN B 1 69 ? 7.504 -7.805 10.062 1 40.03 69 GLN B O 1
ATOM 3316 N N . ASN B 1 70 ? 8.141 -5.848 9.398 1 39.47 70 ASN B N 1
ATOM 3317 C CA . ASN B 1 70 ? 7.492 -5.133 10.492 1 39.47 70 ASN B CA 1
ATOM 3318 C C . ASN B 1 70 ? 5.973 -5.195 10.375 1 39.47 70 ASN B C 1
ATOM 3320 O O . ASN B 1 70 ? 5.273 -5.336 11.375 1 39.47 70 ASN B O 1
ATOM 3324 N N . LEU B 1 71 ? 5.445 -5.195 9.328 1 39.31 71 LEU B N 1
ATOM 3325 C CA . LEU B 1 71 ? 4.047 -5.387 8.961 1 39.31 71 LEU B CA 1
ATOM 3326 C C . LEU B 1 71 ? 3.59 -6.809 9.273 1 39.31 71 LEU B C 1
ATOM 3328 O O . LEU B 1 71 ? 2.473 -7.012 9.75 1 39.31 71 LEU B O 1
ATOM 3332 N N . GLU B 1 72 ? 4.492 -7.859 9.156 1 37.53 72 GLU B N 1
ATOM 3333 C CA . GLU B 1 72 ? 4.207 -9.266 9.438 1 37.53 72 GLU B CA 1
ATOM 3334 C C . GLU B 1 72 ? 3.789 -9.453 10.898 1 37.53 72 GLU B C 1
ATOM 3336 O O . GLU B 1 72 ? 2.807 -10.141 11.18 1 37.53 72 GLU B O 1
ATOM 3341 N N . ASP B 1 73 ? 4.531 -9 11.742 1 37.69 73 ASP B N 1
ATOM 3342 C CA . ASP B 1 73 ? 4.266 -9.305 13.141 1 37.69 73 ASP B CA 1
ATOM 3343 C C . ASP B 1 73 ? 2.945 -8.688 13.602 1 37.69 73 ASP B C 1
ATOM 3345 O O . ASP B 1 73 ? 2.199 -9.305 14.367 1 37.69 73 ASP B O 1
ATOM 3349 N N . GLN B 1 74 ? 2.641 -7.539 13.172 1 38.84 74 GLN B N 1
ATOM 3350 C CA . GLN B 1 74 ? 1.414 -6.855 13.57 1 38.84 74 GLN B CA 1
ATOM 3351 C C . GLN B 1 74 ? 0.189 -7.504 12.93 1 38.84 74 GLN B C 1
ATOM 3353 O O . GLN B 1 74 ? -0.845 -7.664 13.586 1 38.84 74 GLN B O 1
ATOM 3358 N N . ILE B 1 75 ? 0.262 -7.906 11.82 1 36.16 75 ILE B N 1
ATOM 3359 C CA . ILE B 1 75 ? -0.762 -8.648 11.086 1 36.16 75 ILE B CA 1
ATOM 3360 C C . ILE B 1 75 ? -0.996 -10 11.758 1 36.16 75 ILE B C 1
ATOM 3362 O O . ILE B 1 75 ? -2.141 -10.391 12 1 36.16 75 ILE B O 1
ATOM 3366 N N . VAL B 1 76 ? 0.117 -10.688 12.125 1 35.59 76 VAL B N 1
ATOM 3367 C CA . VAL B 1 76 ? 0.006 -12.023 12.703 1 35.59 76 VAL B CA 1
ATOM 3368 C C . VAL B 1 76 ? -0.624 -11.93 14.094 1 35.59 76 VAL B C 1
ATOM 3370 O O . VAL B 1 76 ? -1.465 -12.75 14.453 1 35.59 76 VAL B O 1
ATOM 3373 N N . SER B 1 77 ? -0.195 -10.992 14.75 1 33.88 77 SER B N 1
ATOM 3374 C CA . SER B 1 77 ? -0.731 -10.953 16.109 1 33.88 77 SER B CA 1
ATOM 3375 C C . SER B 1 77 ? -2.217 -10.609 16.109 1 33.88 77 SER B C 1
ATOM 3377 O O . SER B 1 77 ? -3.008 -11.25 16.797 1 33.88 77 SER B O 1
ATOM 3379 N N . LYS B 1 78 ? -2.584 -9.562 15.383 1 34.91 78 LYS B N 1
ATOM 3380 C CA . LYS B 1 78 ? -4 -9.203 15.352 1 34.91 78 LYS B CA 1
ATOM 3381 C C . LYS B 1 78 ? -4.832 -10.312 14.711 1 34.91 78 LYS B C 1
ATOM 3383 O O . LYS B 1 78 ? -5.961 -10.57 15.125 1 34.91 78 LYS B O 1
ATOM 3388 N N . MET B 1 79 ? -4.305 -11.008 13.805 1 31.55 79 MET B N 1
ATOM 3389 C CA . MET B 1 79 ? -4.984 -12.148 13.195 1 31.55 79 MET B CA 1
ATOM 3390 C C . MET B 1 79 ? -5.133 -13.297 14.188 1 31.55 79 MET B C 1
ATOM 3392 O O . MET B 1 79 ? -6.125 -14.023 14.156 1 31.55 79 MET B O 1
ATOM 3396 N N . SER B 1 80 ? -4.062 -13.625 15.094 1 31.47 80 SER B N 1
ATOM 3397 C CA . SER B 1 80 ? -4.234 -14.773 15.984 1 31.47 80 SER B CA 1
ATOM 3398 C C . SER B 1 80 ? -5.355 -14.531 16.984 1 31.47 80 SER B C 1
ATOM 3400 O O . SER B 1 80 ? -5.875 -15.477 17.578 1 31.47 80 SER B O 1
ATOM 3402 N N . GLN B 1 81 ? -5.508 -13.344 17.312 1 32.47 81 GLN B N 1
ATOM 3403 C CA . GLN B 1 81 ? -6.52 -13.172 18.359 1 32.47 81 GLN B CA 1
ATOM 3404 C C . GLN B 1 81 ? -7.914 -13.047 17.75 1 32.47 81 GLN B C 1
ATOM 3406 O O . GLN B 1 81 ? -8.914 -13.047 18.484 1 32.47 81 GLN B O 1
ATOM 3411 N N . ALA B 1 82 ? -8.047 -12.641 16.562 1 32.19 82 ALA B N 1
ATOM 3412 C CA . ALA B 1 82 ? -9.398 -12.516 16.047 1 32.19 82 ALA B CA 1
ATOM 3413 C C . ALA B 1 82 ? -10.047 -13.883 15.844 1 32.19 82 ALA B C 1
ATOM 3415 O O . ALA B 1 82 ? -9.539 -14.711 15.078 1 32.19 82 ALA B O 1
ATOM 3416 N N . LYS B 1 83 ? -10.633 -14.359 16.875 1 29.56 83 LYS B N 1
ATOM 3417 C CA . LYS B 1 83 ? -11.484 -15.539 16.703 1 29.56 83 LYS B CA 1
ATOM 3418 C C . LYS B 1 83 ? -12.508 -15.336 15.602 1 29.56 83 LYS B C 1
ATOM 3420 O O . LYS B 1 83 ? -13.43 -14.531 15.734 1 29.56 83 LYS B O 1
ATOM 3425 N N . ILE B 1 84 ? -12.094 -15.328 14.43 1 30.73 84 ILE B N 1
ATOM 3426 C CA . ILE B 1 84 ? -13.039 -15.336 13.32 1 30.73 84 ILE B CA 1
ATOM 3427 C C . ILE B 1 84 ? -14.07 -16.438 13.531 1 30.73 84 ILE B C 1
ATOM 3429 O O . ILE B 1 84 ? -13.719 -17.609 13.695 1 30.73 84 ILE B O 1
ATOM 3433 N N . GLN B 1 85 ? -15.172 -16.203 14.117 1 28.73 85 GLN B N 1
ATOM 3434 C CA . GLN B 1 85 ? -16.172 -17.266 14.125 1 28.73 85 GLN B CA 1
ATOM 3435 C C . GLN B 1 85 ? -16.438 -17.797 12.719 1 28.73 85 GLN B C 1
ATOM 3437 O O . GLN B 1 85 ? -16.609 -17.031 11.781 1 28.73 85 GLN B O 1
ATOM 3442 N N . PRO B 1 86 ? -16.25 -18.953 12.484 1 30.17 86 PRO B N 1
ATOM 3443 C CA . PRO B 1 86 ? -16.594 -19.688 11.258 1 30.17 86 PRO B CA 1
ATOM 3444 C C . PRO B 1 86 ? -18 -19.406 10.766 1 30.17 86 PRO B C 1
ATOM 3446 O O . PRO B 1 86 ? -18.938 -19.344 11.562 1 30.17 86 PRO B O 1
ATOM 3449 N N . THR B 1 87 ? -18.25 -18.297 9.898 1 31.3 87 THR B N 1
ATOM 3450 C CA . THR B 1 87 ? -19.562 -18.328 9.266 1 31.3 87 THR B CA 1
ATOM 3451 C C . THR B 1 87 ? -20.078 -19.766 9.172 1 31.3 87 THR B C 1
ATOM 3453 O O . THR B 1 87 ? -19.312 -20.688 8.945 1 31.3 87 THR B O 1
ATOM 3456 N N . GLN B 1 88 ? -21.172 -19.906 9.789 1 32.12 88 GLN B N 1
ATOM 3457 C CA . GLN B 1 88 ? -21.828 -21.203 9.758 1 32.12 88 GLN B CA 1
ATOM 3458 C C . GLN B 1 88 ? -21.844 -21.766 8.344 1 32.12 88 GLN B C 1
ATOM 3460 O O . GLN B 1 88 ? -22.094 -22.969 8.148 1 32.12 88 GLN B O 1
ATOM 3465 N N . ASP B 1 89 ? -22.328 -20.859 7.367 1 31.81 89 ASP B N 1
ATOM 3466 C CA . ASP B 1 89 ? -22.328 -21.766 6.211 1 31.81 89 ASP B CA 1
ATOM 3467 C C . ASP B 1 89 ? -20.906 -22.25 5.898 1 31.81 89 ASP B C 1
ATOM 3469 O O . ASP B 1 89 ? -20.094 -21.5 5.355 1 31.81 89 ASP B O 1
ATOM 3473 N N . LYS B 1 90 ? -20.328 -22.766 6.707 1 36.16 90 LYS B N 1
ATOM 3474 C CA . LYS B 1 90 ? -19.203 -23.625 6.344 1 36.16 90 LYS B CA 1
ATOM 3475 C C . LYS B 1 90 ? -19.297 -24.062 4.883 1 36.16 90 LYS B C 1
ATOM 3477 O O . LYS B 1 90 ? -20.172 -24.859 4.52 1 36.16 90 LYS B O 1
ATOM 3482 N N . ALA B 1 91 ? -19.234 -22.922 4.008 1 35.62 91 ALA B N 1
ATOM 3483 C CA . ALA B 1 91 ? -19.047 -23.578 2.711 1 35.62 91 ALA B CA 1
ATOM 3484 C C . ALA B 1 91 ? -18.375 -24.938 2.869 1 35.62 91 ALA B C 1
ATOM 3486 O O . ALA B 1 91 ? -17.203 -25 3.275 1 35.62 91 ALA B O 1
ATOM 3487 N N . ASN B 1 92 ? -18.906 -25.641 3.463 1 42.81 92 ASN B N 1
ATOM 3488 C CA . ASN B 1 92 ? -18.5 -27.031 3.242 1 42.81 92 ASN B CA 1
ATOM 3489 C C . ASN B 1 92 ? -17.875 -27.219 1.864 1 42.81 92 ASN B C 1
ATOM 3491 O O . ASN B 1 92 ? -18.547 -27.578 0.907 1 42.81 92 ASN B O 1
ATOM 3495 N N . LEU B 1 93 ? -17.109 -26.109 1.492 1 51.78 93 LEU B N 1
ATOM 3496 C CA . LEU B 1 93 ? -16.5 -26.234 0.177 1 51.78 93 LEU B CA 1
ATOM 3497 C C . LEU B 1 93 ? -15.867 -27.609 -0.001 1 51.78 93 LEU B C 1
ATOM 3499 O O . LEU B 1 93 ? -14.742 -27.859 0.441 1 51.78 93 LEU B O 1
ATOM 3503 N N . SER B 1 94 ? -16.672 -28.531 0.134 1 61.44 94 SER B N 1
ATOM 3504 C CA . SER B 1 94 ? -16.391 -29.969 0.075 1 61.44 94 SER B CA 1
ATOM 3505 C C . SER B 1 94 ? -15.695 -30.344 -1.227 1 61.44 94 SER B C 1
ATOM 3507 O O . SER B 1 94 ? -15.336 -31.5 -1.432 1 61.44 94 SER B O 1
ATOM 3509 N N . GLY B 1 95 ? -15.195 -29.312 -1.994 1 85.75 95 GLY B N 1
ATOM 3510 C CA . GLY B 1 95 ? -14.547 -29.75 -3.215 1 85.75 95 GLY B CA 1
ATOM 3511 C C . GLY B 1 95 ? -13.156 -29.172 -3.396 1 85.75 95 GLY B C 1
ATOM 3512 O O . GLY B 1 95 ? -12.57 -28.641 -2.449 1 85.75 95 GLY B O 1
ATOM 3513 N N . ARG B 1 96 ? -12.539 -29.562 -4.469 1 94.5 96 ARG B N 1
ATOM 3514 C CA . ARG B 1 96 ? -11.227 -29.062 -4.836 1 94.5 96 ARG B CA 1
ATOM 3515 C C . ARG B 1 96 ? -11.32 -27.672 -5.461 1 94.5 96 ARG B C 1
ATOM 3517 O O . ARG B 1 96 ? -12.148 -27.438 -6.344 1 94.5 96 ARG B O 1
ATOM 3524 N N . ARG B 1 97 ? -10.516 -26.719 -4.922 1 95.88 97 ARG B N 1
ATOM 3525 C CA . ARG B 1 97 ? -10.453 -25.359 -5.48 1 95.88 97 ARG B CA 1
ATOM 3526 C C . ARG B 1 97 ? -9.023 -24.984 -5.832 1 95.88 97 ARG B C 1
ATOM 3528 O O . ARG B 1 97 ? -8.078 -25.453 -5.195 1 95.88 97 ARG B O 1
ATOM 3535 N N . VAL B 1 98 ? -8.977 -24.188 -6.828 1 97.75 98 VAL B N 1
ATOM 3536 C CA . VAL B 1 98 ? -7.699 -23.641 -7.285 1 97.75 98 VAL B CA 1
ATOM 3537 C C . VAL B 1 98 ? -7.754 -22.125 -7.293 1 97.75 98 VAL B C 1
ATOM 3539 O O . VAL B 1 98 ? -8.688 -21.531 -7.848 1 97.75 98 VAL B O 1
ATOM 3542 N N . PHE B 1 99 ? -6.828 -21.531 -6.621 1 98.44 99 PHE B N 1
ATOM 3543 C CA . PHE B 1 99 ? -6.656 -20.078 -6.672 1 98.44 99 PHE B CA 1
ATOM 3544 C C . PHE B 1 99 ? -5.387 -19.703 -7.422 1 98.44 99 PHE B C 1
ATOM 3546 O O . PHE B 1 99 ? -4.293 -20.156 -7.062 1 98.44 99 PHE B O 1
ATOM 3553 N N . LEU B 1 100 ? -5.535 -18.953 -8.492 1 98.75 100 LEU B N 1
ATOM 3554 C CA . LEU B 1 100 ? -4.418 -18.422 -9.258 1 98.75 100 LEU B CA 1
ATOM 3555 C C . LEU B 1 100 ? -4.156 -16.969 -8.898 1 98.75 100 LEU B C 1
ATOM 3557 O O . LEU B 1 100 ? -5.055 -16.125 -8.984 1 98.75 100 LEU B O 1
ATOM 3561 N N . MET B 1 101 ? -2.928 -16.656 -8.453 1 98.81 101 MET B N 1
ATOM 3562 C CA . MET B 1 101 ? -2.592 -15.297 -8.016 1 98.81 101 MET B CA 1
ATOM 3563 C C . MET B 1 101 ? -1.385 -14.766 -8.781 1 98.81 101 MET B C 1
ATOM 3565 O O . MET B 1 101 ? -0.355 -15.438 -8.867 1 98.81 101 MET B O 1
ATOM 3569 N N . ARG B 1 102 ? -1.516 -13.625 -9.336 1 98.81 102 ARG B N 1
ATOM 3570 C CA . ARG B 1 102 ? -0.366 -12.945 -9.93 1 98.81 102 ARG B CA 1
ATOM 3571 C C . ARG B 1 102 ? 0.515 -12.32 -8.852 1 98.81 102 ARG B C 1
ATOM 3573 O O . ARG B 1 102 ? 0.017 -11.891 -7.812 1 98.81 102 ARG B O 1
ATOM 3580 N N . ASN B 1 103 ? 1.735 -12.195 -9.117 1 98.88 103 ASN B N 1
ATOM 3581 C CA . ASN B 1 103 ? 2.701 -11.57 -8.219 1 98.88 103 ASN B CA 1
ATOM 3582 C C . ASN B 1 103 ? 2.332 -10.117 -7.93 1 98.88 103 ASN B C 1
ATOM 3584 O O . ASN B 1 103 ? 1.567 -9.508 -8.68 1 98.88 103 ASN B O 1
ATOM 3588 N N . ALA B 1 104 ? 2.896 -9.609 -6.867 1 98.69 104 ALA B N 1
ATOM 3589 C CA . ALA B 1 104 ? 2.693 -8.227 -6.441 1 98.69 104 ALA B CA 1
ATOM 3590 C C . ALA B 1 104 ? 3.572 -7.266 -7.242 1 98.69 104 ALA B C 1
ATOM 3592 O O . ALA B 1 104 ? 4.242 -7.68 -8.195 1 98.69 104 ALA B O 1
ATOM 3593 N N . GLU B 1 105 ? 3.535 -6 -6.926 1 97.75 105 GLU B N 1
ATOM 3594 C CA . GLU B 1 105 ? 4.184 -4.918 -7.664 1 97.75 105 GLU B CA 1
ATOM 3595 C C . GLU B 1 105 ? 5.691 -5.145 -7.758 1 97.75 105 GLU B C 1
ATOM 3597 O O . GLU B 1 105 ? 6.363 -5.305 -6.738 1 97.75 105 GLU B O 1
ATOM 3602 N N . ARG B 1 106 ? 6.156 -5.113 -8.992 1 96.81 106 ARG B N 1
ATOM 3603 C CA . ARG B 1 106 ? 7.57 -5.328 -9.281 1 96.81 106 ARG B CA 1
ATOM 3604 C C . ARG B 1 106 ? 8.367 -4.043 -9.102 1 96.81 106 ARG B C 1
ATOM 3606 O O . ARG B 1 106 ? 7.934 -2.971 -9.531 1 96.81 106 ARG B O 1
ATOM 3613 N N . LEU B 1 107 ? 9.5 -4.188 -8.539 1 96.5 107 LEU B N 1
ATOM 3614 C CA . LEU B 1 107 ? 10.359 -3.033 -8.289 1 96.5 107 LEU B CA 1
ATOM 3615 C C . LEU B 1 107 ? 10.859 -2.439 -9.602 1 96.5 107 LEU B C 1
ATOM 3617 O O . LEU B 1 107 ? 10.914 -1.216 -9.758 1 96.5 107 LEU B O 1
ATOM 3621 N N . ASP B 1 108 ? 11.258 -3.271 -10.602 1 95.06 108 ASP B N 1
ATOM 3622 C CA . ASP B 1 108 ? 11.906 -2.82 -11.828 1 95.06 108 ASP B CA 1
ATOM 3623 C C . ASP B 1 108 ? 10.914 -2.082 -12.734 1 95.06 108 ASP B C 1
ATOM 3625 O O . ASP B 1 108 ? 11.32 -1.322 -13.617 1 95.06 108 ASP B O 1
ATOM 3629 N N . ARG B 1 109 ? 9.633 -2.344 -12.555 1 93.81 109 ARG B N 1
ATOM 3630 C CA . ARG B 1 109 ? 8.633 -1.638 -13.352 1 93.81 109 ARG B CA 1
ATOM 3631 C C . ARG B 1 109 ? 8.406 -0.228 -12.82 1 93.81 109 ARG B C 1
ATOM 3633 O O . ARG B 1 109 ? 8.156 0.702 -13.594 1 93.81 109 ARG B O 1
ATOM 3640 N N . ILE B 1 110 ? 8.492 -0.071 -11.508 1 93.94 110 ILE B N 1
ATOM 3641 C CA . ILE B 1 110 ? 8.344 1.239 -10.883 1 93.94 110 ILE B CA 1
ATOM 3642 C C . ILE B 1 110 ? 9.617 2.059 -11.086 1 93.94 110 ILE B C 1
ATOM 3644 O O . ILE B 1 110 ? 9.555 3.256 -11.375 1 93.94 110 ILE B O 1
ATOM 3648 N N . PHE B 1 111 ? 10.742 1.328 -10.859 1 93.12 111 PHE B N 1
ATOM 3649 C CA . PHE B 1 111 ? 12.062 1.95 -10.922 1 93.12 111 PHE B CA 1
ATOM 3650 C C . PHE B 1 111 ? 12.961 1.21 -11.906 1 93.12 111 PHE B C 1
ATOM 3652 O O . PHE B 1 111 ? 13.773 0.371 -11.5 1 93.12 111 PHE B O 1
ATOM 3659 N N . PRO B 1 112 ? 12.961 1.482 -13.148 1 91.31 112 PRO B N 1
ATOM 3660 C CA . PRO B 1 112 ? 13.727 0.724 -14.141 1 91.31 112 PRO B CA 1
ATOM 3661 C C . PRO B 1 112 ? 15.227 0.725 -13.859 1 91.31 112 PRO B C 1
ATOM 3663 O O . PRO B 1 112 ? 15.914 -0.246 -14.18 1 91.31 112 PRO B O 1
ATOM 3666 N N . GLU B 1 113 ? 15.789 1.785 -13.219 1 91.75 113 GLU B N 1
ATOM 3667 C CA . GLU B 1 113 ? 17.234 1.88 -12.977 1 91.75 113 GLU B CA 1
ATOM 3668 C C . GLU B 1 113 ? 17.547 1.677 -11.492 1 91.75 113 GLU B C 1
ATOM 3670 O O . GLU B 1 113 ? 18.594 2.127 -11.016 1 91.75 113 GLU B O 1
ATOM 3675 N N . TRP B 1 114 ? 16.641 0.963 -10.828 1 93.19 114 TRP B N 1
ATOM 3676 C CA . TRP B 1 114 ? 16.719 0.915 -9.367 1 93.19 114 TRP B CA 1
ATOM 3677 C C . TRP B 1 114 ? 18.016 0.266 -8.922 1 93.19 114 TRP B C 1
ATOM 3679 O O . TRP B 1 114 ? 18.641 0.701 -7.941 1 93.19 114 TRP B O 1
ATOM 3689 N N . LEU B 1 115 ? 18.422 -0.841 -9.602 1 92 115 LEU B N 1
ATOM 3690 C CA . LEU B 1 115 ? 19.578 -1.61 -9.125 1 92 115 LEU B CA 1
ATOM 3691 C C . LEU B 1 115 ? 20.844 -0.781 -9.203 1 92 115 LEU B C 1
ATOM 3693 O O . LEU B 1 115 ? 21.609 -0.717 -8.227 1 92 115 LEU B O 1
ATOM 3697 N N . ASP B 1 116 ? 21.062 -0.1 -10.258 1 90.62 116 ASP B N 1
ATOM 3698 C CA . ASP B 1 116 ? 22.25 0.729 -10.438 1 90.62 116 ASP B CA 1
ATOM 3699 C C . ASP B 1 116 ? 22.234 1.933 -9.5 1 90.62 116 ASP B C 1
ATOM 3701 O O . ASP B 1 116 ? 23.281 2.346 -8.984 1 90.62 116 ASP B O 1
ATOM 3705 N N . MET B 1 117 ? 21.062 2.402 -9.258 1 91.75 117 MET B N 1
ATOM 3706 C CA . MET B 1 117 ? 20.922 3.617 -8.453 1 91.75 117 MET B CA 1
ATOM 3707 C C . MET B 1 117 ? 20.953 3.293 -6.965 1 91.75 117 MET B C 1
ATOM 3709 O O . MET B 1 117 ? 21.266 4.16 -6.145 1 91.75 117 MET B O 1
ATOM 3713 N N . SER B 1 118 ? 20.656 2.061 -6.641 1 91.38 118 SER B N 1
ATOM 3714 C CA . SER B 1 118 ? 20.484 1.735 -5.23 1 91.38 118 SER B CA 1
ATOM 3715 C C . SER B 1 118 ? 21.734 1.076 -4.664 1 91.38 118 SER B C 1
ATOM 3717 O O . SER B 1 118 ? 21.844 0.871 -3.451 1 91.38 118 SER B O 1
ATOM 3719 N N . ILE B 1 119 ? 22.609 0.668 -5.508 1 88.19 119 ILE B N 1
ATOM 3720 C CA . ILE B 1 119 ? 23.891 0.122 -5.035 1 88.19 119 ILE B CA 1
ATOM 3721 C C . ILE B 1 119 ? 24.938 1.222 -5.012 1 88.19 119 ILE B C 1
ATOM 3723 O O . ILE B 1 119 ? 25.266 1.8 -6.051 1 88.19 119 ILE B O 1
ATOM 3727 N N . ASN B 1 120 ? 25.453 1.468 -3.887 1 83.56 120 ASN B N 1
ATOM 3728 C CA . ASN B 1 120 ? 26.422 2.561 -3.77 1 83.56 120 ASN B CA 1
ATOM 3729 C C . ASN B 1 120 ? 27.812 2.123 -4.184 1 83.56 120 ASN B C 1
ATOM 3731 O O . ASN B 1 120 ? 28.016 0.979 -4.602 1 83.56 120 ASN B O 1
ATOM 3735 N N . GLU B 1 121 ? 28.781 2.941 -4.016 1 81.88 121 GLU B N 1
ATOM 3736 C CA . GLU B 1 121 ? 30.156 2.701 -4.449 1 81.88 121 GLU B CA 1
ATOM 3737 C C . GLU B 1 121 ? 30.797 1.575 -3.645 1 81.88 121 GLU B C 1
ATOM 3739 O O . GLU B 1 121 ? 31.703 0.886 -4.137 1 81.88 121 GLU B O 1
ATOM 3744 N N . GLN B 1 122 ? 30.266 1.314 -2.467 1 85.44 122 GLN B N 1
ATOM 3745 C CA . GLN B 1 122 ? 30.828 0.291 -1.584 1 85.44 122 GLN B CA 1
ATOM 3746 C C . GLN B 1 122 ? 30.141 -1.059 -1.822 1 85.44 122 GLN B C 1
ATOM 3748 O O . GLN B 1 122 ? 30.438 -2.035 -1.13 1 85.44 122 GLN B O 1
ATOM 3753 N N . GLY B 1 123 ? 29.25 -1.029 -2.738 1 83.94 123 GLY B N 1
ATOM 3754 C CA . GLY B 1 123 ? 28.562 -2.271 -3.068 1 83.94 123 GLY B CA 1
ATOM 3755 C C . GLY B 1 123 ? 27.438 -2.602 -2.119 1 83.94 123 GLY B C 1
ATOM 3756 O O . GLY B 1 123 ? 27.016 -3.76 -2.014 1 83.94 123 GLY B O 1
ATOM 3757 N N . LYS B 1 124 ? 26.984 -1.567 -1.433 1 87.62 124 LYS B N 1
ATOM 3758 C CA . LYS B 1 124 ? 25.891 -1.767 -0.474 1 87.62 124 LYS B CA 1
ATOM 3759 C C . LYS B 1 124 ? 24.578 -1.254 -1.029 1 87.62 124 LYS B C 1
ATOM 3761 O O . LYS B 1 124 ? 24.531 -0.215 -1.691 1 87.62 124 LYS B O 1
ATOM 3766 N N . PHE B 1 125 ? 23.562 -1.957 -0.719 1 91.5 125 PHE B N 1
ATOM 3767 C CA . PHE B 1 125 ? 22.219 -1.574 -1.161 1 91.5 125 PHE B CA 1
ATOM 3768 C C . PHE B 1 125 ? 21.703 -0.405 -0.339 1 91.5 125 PHE B C 1
ATOM 3770 O O . PHE B 1 125 ? 21.672 -0.464 0.892 1 91.5 125 PHE B O 1
ATOM 3777 N N . ARG B 1 126 ? 21.328 0.698 -0.981 1 87.62 126 ARG B N 1
ATOM 3778 C CA . ARG B 1 126 ? 20.75 1.892 -0.371 1 87.62 126 ARG B CA 1
ATOM 3779 C C . ARG B 1 126 ? 19.516 2.352 -1.129 1 87.62 126 ARG B C 1
ATOM 3781 O O . ARG B 1 126 ? 19.625 2.969 -2.191 1 87.62 126 ARG B O 1
ATOM 3788 N N . PRO B 1 127 ? 18.391 2.139 -0.545 1 91.25 127 PRO B N 1
ATOM 3789 C CA . PRO B 1 127 ? 17.172 2.574 -1.238 1 91.25 127 PRO B CA 1
ATOM 3790 C C . PRO B 1 127 ? 17.062 4.094 -1.331 1 91.25 127 PRO B C 1
ATOM 3792 O O . PRO B 1 127 ? 17.516 4.809 -0.437 1 91.25 127 PRO B O 1
ATOM 3795 N N . TYR B 1 128 ? 16.422 4.637 -2.389 1 90.19 128 TYR B N 1
ATOM 3796 C CA . TYR B 1 128 ? 16.25 6.074 -2.582 1 90.19 128 TYR B CA 1
ATOM 3797 C C . TYR B 1 128 ? 14.766 6.445 -2.621 1 90.19 128 TYR B C 1
ATOM 3799 O O . TYR B 1 128 ? 14.414 7.605 -2.854 1 90.19 128 TYR B O 1
ATOM 3807 N N . ASP B 1 129 ? 13.93 5.512 -2.453 1 94.38 129 ASP B N 1
ATOM 3808 C CA . ASP B 1 129 ? 12.484 5.668 -2.357 1 94.38 129 ASP B CA 1
ATOM 3809 C C . ASP B 1 129 ? 11.914 4.832 -1.214 1 94.38 129 ASP B C 1
ATOM 3811 O O . ASP B 1 129 ? 12.375 3.711 -0.971 1 94.38 129 ASP B O 1
ATOM 3815 N N . LEU B 1 130 ? 10.875 5.301 -0.556 1 9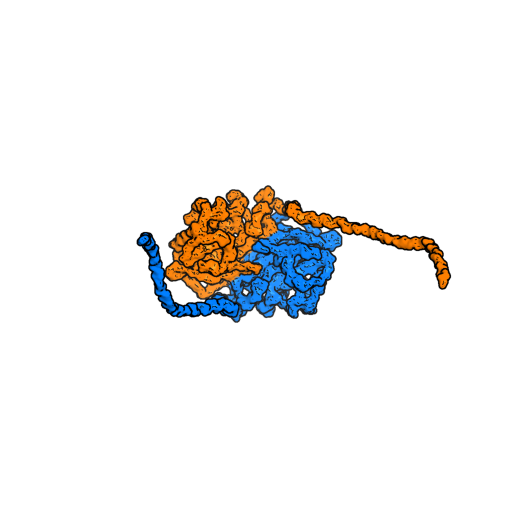4.75 130 LEU B N 1
ATOM 3816 C CA . LEU B 1 130 ? 10.367 4.656 0.649 1 94.75 130 LEU B CA 1
ATOM 3817 C C . LEU B 1 130 ? 9.602 3.383 0.303 1 94.75 130 LEU B C 1
ATOM 3819 O O . LEU B 1 130 ? 9.312 2.57 1.184 1 94.75 130 LEU B O 1
ATOM 3823 N N . ASN B 1 131 ? 9.25 3.182 -0.984 1 95.75 131 ASN B N 1
ATOM 3824 C CA . ASN B 1 131 ? 8.578 1.97 -1.435 1 95.75 131 ASN B CA 1
ATOM 3825 C C . ASN B 1 131 ? 9.57 0.926 -1.937 1 95.75 131 ASN B C 1
ATOM 3827 O O . ASN B 1 131 ? 9.172 -0.101 -2.49 1 95.75 131 ASN B O 1
ATOM 3831 N N . GLN B 1 132 ? 10.859 1.184 -1.836 1 94.88 132 GLN B N 1
ATOM 3832 C CA . GLN B 1 132 ? 11.891 0.184 -2.102 1 94.88 132 GLN B CA 1
ATOM 3833 C C . GLN B 1 132 ? 12.156 -0.668 -0.864 1 94.88 132 GLN B C 1
ATOM 3835 O O . GLN B 1 132 ? 11.938 -0.224 0.263 1 94.88 132 GLN B O 1
ATOM 3840 N N . PRO B 1 133 ? 12.594 -1.907 -1.132 1 92.81 133 PRO B N 1
ATOM 3841 C CA . PRO B 1 133 ? 12.969 -2.703 0.04 1 92.81 133 PRO B CA 1
ATOM 3842 C C . PRO B 1 133 ? 14.055 -2.037 0.883 1 92.81 133 PRO B C 1
ATOM 3844 O O . PRO B 1 133 ? 14.953 -1.386 0.34 1 92.81 133 PRO B O 1
ATOM 3847 N N . VAL B 1 134 ? 13.945 -2.254 2.186 1 85.88 134 VAL B N 1
ATOM 3848 C CA . VAL B 1 134 ? 14.906 -1.658 3.102 1 85.88 134 VAL B CA 1
ATOM 3849 C C . VAL B 1 134 ? 16.25 -2.379 2.979 1 85.88 134 VAL B C 1
ATOM 3851 O O . VAL B 1 134 ? 17.297 -1.791 3.232 1 85.88 134 VAL B O 1
ATOM 3854 N N . SER B 1 135 ? 16.125 -3.67 2.643 1 88.5 135 SER B N 1
ATOM 3855 C CA . SER B 1 135 ? 17.312 -4.488 2.447 1 88.5 135 SER B CA 1
ATOM 3856 C C . SER B 1 135 ? 17.078 -5.566 1.395 1 88.5 135 SER B C 1
ATOM 3858 O O . SER B 1 135 ? 15.938 -5.926 1.11 1 88.5 135 SER B O 1
ATOM 3860 N N . LEU B 1 136 ? 18.141 -5.992 0.806 1 91.19 136 LEU B N 1
ATOM 3861 C CA . LEU B 1 136 ? 18.156 -7.121 -0.117 1 91.19 136 LEU B CA 1
ATOM 3862 C C . LEU B 1 136 ? 19.125 -8.195 0.347 1 91.19 136 LEU B C 1
ATOM 3864 O O . LEU B 1 136 ? 20.266 -7.891 0.71 1 91.19 136 LEU B O 1
ATOM 3868 N N . PRO B 1 137 ? 18.656 -9.398 0.365 1 91.44 137 PRO B N 1
ATOM 3869 C CA . PRO B 1 137 ? 19.594 -10.453 0.759 1 91.44 137 PRO B CA 1
ATOM 3870 C C . PRO B 1 137 ? 20.766 -10.602 -0.213 1 91.44 137 PRO B C 1
ATOM 3872 O O . PRO B 1 137 ? 20.594 -10.445 -1.424 1 91.44 137 PRO B O 1
ATOM 3875 N N . LYS B 1 138 ? 21.922 -10.891 0.388 1 90.25 138 LYS B N 1
ATOM 3876 C CA . LYS B 1 138 ? 23.062 -11.203 -0.452 1 90.25 138 LYS B CA 1
ATOM 3877 C C . LYS B 1 138 ? 22.953 -12.617 -1.019 1 90.25 138 LYS B C 1
ATOM 3879 O O . LYS B 1 138 ? 22.797 -13.586 -0.268 1 90.25 138 LYS B O 1
ATOM 3884 N N . ARG B 1 139 ? 22.953 -12.727 -2.273 1 93.31 139 ARG B N 1
ATOM 3885 C CA . ARG B 1 139 ? 22.766 -14.023 -2.908 1 93.31 139 ARG B CA 1
ATOM 3886 C C . ARG B 1 139 ? 23.984 -14.422 -3.73 1 93.31 139 ARG B C 1
ATOM 3888 O O . ARG B 1 139 ? 24.844 -13.586 -4.012 1 93.31 139 ARG B O 1
ATOM 3895 N N . THR B 1 140 ? 23.969 -15.734 -4.059 1 90.5 140 THR B N 1
ATOM 3896 C CA . THR B 1 140 ? 25.016 -16.219 -4.949 1 90.5 140 THR B CA 1
ATOM 3897 C C . THR B 1 140 ? 24.953 -15.508 -6.301 1 90.5 140 THR B C 1
ATOM 3899 O O . THR B 1 140 ? 23.875 -15.398 -6.891 1 90.5 140 THR B O 1
ATOM 3902 N N . GLY B 1 141 ? 25.938 -14.867 -6.785 1 89.81 141 GLY B N 1
ATOM 3903 C CA . GLY B 1 141 ? 25.984 -14.102 -8.023 1 89.81 141 GLY B CA 1
ATOM 3904 C C . GLY B 1 141 ? 25.938 -12.602 -7.805 1 89.81 141 GLY B C 1
ATOM 3905 O O . GLY B 1 141 ? 26.125 -11.828 -8.742 1 89.81 141 GLY B O 1
ATOM 3906 N N . GLY B 1 142 ? 25.531 -12.227 -6.516 1 91.06 142 GLY B N 1
ATOM 3907 C CA . GLY B 1 142 ? 25.578 -10.82 -6.168 1 91.06 142 GLY B CA 1
ATOM 3908 C C . GLY B 1 142 ? 24.281 -10.086 -6.465 1 91.06 142 GLY B C 1
ATOM 3909 O O . GLY B 1 142 ? 23.297 -10.695 -6.875 1 91.06 142 GLY B O 1
ATOM 3910 N N . TYR B 1 143 ? 24.281 -8.773 -6.297 1 92.44 143 TYR B N 1
ATOM 3911 C CA . TYR B 1 143 ? 23.094 -7.938 -6.453 1 92.44 143 TYR B CA 1
ATOM 3912 C C . TYR B 1 143 ? 22.672 -7.871 -7.914 1 92.44 143 TYR B C 1
ATOM 3914 O O . TYR B 1 143 ? 21.5 -7.664 -8.211 1 92.44 143 TYR B O 1
ATOM 3922 N N . GLN B 1 144 ? 23.625 -8.133 -8.812 1 91.38 144 GLN B N 1
ATOM 3923 C CA . GLN B 1 144 ? 23.344 -8.023 -10.234 1 91.38 144 GLN B CA 1
ATOM 3924 C C . GLN B 1 144 ? 22.312 -9.047 -10.68 1 91.38 144 GLN B C 1
ATOM 3926 O O . GLN B 1 144 ? 21.578 -8.828 -11.641 1 91.38 144 GLN B O 1
ATOM 3931 N N . CYS B 1 145 ? 22.219 -10.172 -9.922 1 94.44 145 CYS B N 1
ATOM 3932 C CA . CYS B 1 145 ? 21.281 -11.234 -10.266 1 94.44 145 CYS B CA 1
ATOM 3933 C C . CYS B 1 145 ? 19.844 -10.781 -10.07 1 94.44 145 CYS B C 1
ATOM 3935 O O . CYS B 1 145 ? 18.922 -11.375 -10.617 1 94.44 145 CYS B O 1
ATOM 3937 N N . TYR B 1 146 ? 19.625 -9.625 -9.344 1 95.69 146 TYR B N 1
ATOM 3938 C CA . TYR B 1 146 ? 18.281 -9.109 -9.117 1 95.69 146 TYR B CA 1
ATOM 3939 C C . TYR B 1 146 ? 17.781 -8.352 -10.344 1 95.69 146 TYR B C 1
ATOM 3941 O O . TYR B 1 146 ? 16.594 -8.047 -10.438 1 95.69 146 TYR B O 1
ATOM 3949 N N . ARG B 1 147 ? 18.625 -8.078 -11.281 1 92.69 147 ARG B N 1
ATOM 3950 C CA . ARG B 1 147 ? 18.234 -7.34 -12.477 1 92.69 147 ARG B CA 1
ATOM 3951 C C . ARG B 1 147 ? 17.156 -8.086 -13.266 1 92.69 147 ARG B C 1
ATOM 3953 O O . ARG B 1 147 ? 16.188 -7.48 -13.719 1 92.69 147 ARG B O 1
ATOM 3960 N N . ASN B 1 148 ? 17.328 -9.391 -13.383 1 92.88 148 ASN B N 1
ATOM 3961 C CA . ASN B 1 148 ? 16.359 -10.195 -14.133 1 92.88 148 ASN B CA 1
ATOM 3962 C C . ASN B 1 148 ? 15.492 -11.039 -13.203 1 92.88 148 ASN B C 1
ATOM 3964 O O . ASN B 1 148 ? 14.664 -11.828 -13.656 1 92.88 148 ASN B O 1
ATOM 3968 N N . ASP B 1 149 ? 15.672 -10.938 -11.953 1 96.94 149 ASP B N 1
ATOM 3969 C CA . ASP B 1 149 ? 14.891 -11.578 -10.906 1 96.94 149 ASP B CA 1
ATOM 3970 C C . ASP B 1 149 ? 14.516 -10.586 -9.812 1 96.94 149 ASP B C 1
ATOM 3972 O O . ASP B 1 149 ? 14.852 -10.789 -8.641 1 96.94 149 ASP B O 1
ATOM 3976 N N . THR B 1 150 ? 13.82 -9.594 -10.234 1 97.25 150 THR B N 1
ATOM 3977 C CA . THR B 1 150 ? 13.555 -8.391 -9.445 1 97.25 150 THR B CA 1
ATOM 3978 C C . THR B 1 150 ? 12.688 -8.719 -8.234 1 97.25 150 THR B C 1
ATOM 3980 O O . THR B 1 150 ? 11.797 -9.57 -8.312 1 97.25 150 THR B O 1
ATOM 3983 N N . PRO B 1 151 ? 12.914 -8.094 -7.094 1 97.69 151 PRO B N 1
ATOM 3984 C CA . PRO B 1 151 ? 12.016 -8.211 -5.941 1 97.69 151 PRO B CA 1
ATOM 3985 C C . PRO B 1 151 ? 10.727 -7.414 -6.117 1 97.69 151 PRO B C 1
ATOM 3987 O O . PRO B 1 151 ? 10.539 -6.75 -7.141 1 97.69 151 PRO B O 1
ATOM 3990 N N . ILE B 1 152 ? 9.828 -7.57 -5.215 1 98.06 152 ILE B N 1
ATOM 3991 C CA . ILE B 1 152 ? 8.633 -6.742 -5.168 1 98.06 152 ILE B CA 1
ATOM 3992 C C . ILE B 1 152 ? 8.875 -5.527 -4.277 1 98.06 152 ILE B C 1
ATOM 3994 O O . ILE B 1 152 ? 9.867 -5.48 -3.541 1 98.06 152 ILE B O 1
ATOM 3998 N N . SER B 1 153 ? 8.047 -4.484 -4.426 1 96.38 153 SER B N 1
ATOM 3999 C CA . SER B 1 153 ? 8.141 -3.266 -3.627 1 96.38 153 SER B CA 1
ATOM 4000 C C . SER B 1 153 ? 7.621 -3.49 -2.213 1 96.38 153 SER B C 1
ATOM 4002 O O . SER B 1 153 ? 7.047 -4.539 -1.915 1 96.38 153 SER B O 1
ATOM 4004 N N . GLU B 1 154 ? 7.848 -2.52 -1.306 1 95.06 154 GLU B N 1
ATOM 4005 C CA . GLU B 1 154 ? 7.281 -2.574 0.039 1 95.06 154 GLU B CA 1
ATOM 4006 C C . GLU B 1 154 ? 5.754 -2.645 -0.009 1 95.06 154 GLU B C 1
ATOM 4008 O O . GLU B 1 154 ? 5.145 -3.426 0.722 1 95.06 154 GLU B O 1
ATOM 4013 N N . LEU B 1 155 ? 5.215 -1.866 -0.824 1 95.31 155 LEU B N 1
ATOM 4014 C CA . LEU B 1 155 ? 3.766 -1.904 -0.973 1 95.31 155 LEU B CA 1
ATOM 4015 C C . LEU B 1 155 ? 3.316 -3.229 -1.58 1 95.31 155 LEU B C 1
ATOM 4017 O O . LEU B 1 155 ? 2.232 -3.725 -1.265 1 95.31 155 LEU B O 1
ATOM 4021 N N . GLY B 1 156 ? 4.137 -3.768 -2.469 1 96.94 156 GLY B N 1
ATOM 4022 C CA . GLY B 1 156 ? 3.857 -5.109 -2.951 1 96.94 156 GLY B CA 1
ATOM 4023 C C . GLY B 1 156 ? 3.744 -6.133 -1.835 1 96.94 156 GLY B C 1
ATOM 4024 O O . GLY B 1 156 ? 2.846 -6.977 -1.849 1 96.94 156 GLY B O 1
ATOM 4025 N N . ASN B 1 157 ? 4.664 -6.066 -0.921 1 96.31 157 ASN B N 1
ATOM 4026 C CA . ASN B 1 157 ? 4.586 -6.93 0.253 1 96.31 157 ASN B CA 1
ATOM 4027 C C . ASN B 1 157 ? 3.27 -6.738 1.001 1 96.31 157 ASN B C 1
ATOM 4029 O O . ASN B 1 157 ? 2.617 -7.715 1.379 1 96.31 157 ASN B O 1
ATOM 4033 N N . VAL B 1 158 ? 2.879 -5.523 1.135 1 94.44 158 VAL B N 1
ATOM 4034 C CA . VAL B 1 158 ? 1.676 -5.184 1.888 1 94.44 158 VAL B CA 1
ATOM 4035 C C . VAL B 1 158 ? 0.444 -5.73 1.171 1 94.44 158 VAL B C 1
ATOM 4037 O O . VAL B 1 158 ? -0.447 -6.305 1.804 1 94.44 158 VAL B O 1
ATOM 4040 N N . THR B 1 159 ? 0.365 -5.543 -0.102 1 96.62 159 THR B N 1
ATOM 4041 C CA . THR B 1 159 ? -0.783 -6.047 -0.846 1 96.62 159 THR B CA 1
ATOM 4042 C C . THR B 1 159 ? -0.833 -7.574 -0.789 1 96.62 159 THR B C 1
ATOM 4044 O O . THR B 1 159 ? -1.915 -8.164 -0.719 1 96.62 159 THR B O 1
ATOM 4047 N N . GLY B 1 160 ? 0.347 -8.227 -0.839 1 97.44 160 GLY B N 1
ATOM 4048 C CA . GLY B 1 160 ? 0.378 -9.664 -0.608 1 97.44 160 GLY B CA 1
ATOM 4049 C C . GLY B 1 160 ? -0.233 -10.07 0.72 1 97.44 160 GLY B C 1
ATOM 4050 O O . GLY B 1 160 ? -1.004 -11.031 0.788 1 97.44 160 GLY B O 1
ATOM 4051 N N . MET B 1 161 ? 0.063 -9.328 1.693 1 95.19 161 MET B N 1
ATOM 4052 C CA . MET B 1 161 ? -0.487 -9.578 3.021 1 95.19 161 MET B CA 1
ATOM 4053 C C . MET B 1 161 ? -1.999 -9.383 3.033 1 95.19 161 MET B C 1
ATOM 4055 O O . MET B 1 161 ? -2.727 -10.141 3.67 1 95.19 161 MET B O 1
ATOM 4059 N N . MET B 1 162 ? -2.418 -8.344 2.373 1 94.88 162 MET B N 1
ATOM 4060 C CA . MET B 1 162 ? -3.852 -8.07 2.303 1 94.88 162 MET B CA 1
ATOM 4061 C C . MET B 1 162 ? -4.598 -9.242 1.679 1 94.88 162 MET B C 1
ATOM 4063 O O . MET B 1 162 ? -5.684 -9.609 2.137 1 94.88 162 MET B O 1
ATOM 4067 N N . ILE B 1 163 ? -4.012 -9.836 0.662 1 97.06 163 ILE B N 1
ATOM 4068 C CA . ILE B 1 163 ? -4.637 -10.984 0.018 1 97.06 163 ILE B CA 1
ATOM 4069 C C . ILE B 1 163 ? -4.691 -12.156 0.996 1 97.06 163 ILE B C 1
ATOM 4071 O O . ILE B 1 163 ? -5.711 -12.836 1.1 1 97.06 163 ILE B O 1
ATOM 4075 N N . GLY B 1 164 ? -3.551 -12.438 1.714 1 96.31 164 GLY B N 1
ATOM 4076 C CA . GLY B 1 164 ? -3.555 -13.477 2.729 1 96.31 164 GLY B CA 1
ATOM 4077 C C . GLY B 1 164 ? -4.629 -13.281 3.781 1 96.31 164 GLY B C 1
ATOM 4078 O O . GLY B 1 164 ? -5.336 -14.227 4.141 1 96.31 164 GLY B O 1
ATOM 4079 N N . ARG B 1 165 ? -4.781 -12.078 4.25 1 92.19 165 ARG B N 1
ATOM 4080 C CA . ARG B 1 165 ? -5.828 -11.742 5.211 1 92.19 165 ARG B CA 1
ATOM 4081 C C . ARG B 1 165 ? -7.211 -12 4.625 1 92.19 165 ARG B C 1
ATOM 4083 O O . ARG B 1 165 ? -8.094 -12.523 5.309 1 92.19 165 ARG B O 1
ATOM 4090 N N . GLY B 1 166 ? -7.355 -11.586 3.371 1 91.94 166 GLY B N 1
ATOM 4091 C CA . GLY B 1 166 ? -8.602 -11.867 2.686 1 91.94 166 GLY B CA 1
ATOM 4092 C C . GLY B 1 166 ? -8.945 -13.344 2.648 1 91.94 166 GLY B C 1
ATOM 4093 O O . GLY B 1 166 ? -10.094 -13.727 2.873 1 91.94 166 GLY B O 1
ATOM 4094 N N . MET B 1 167 ? -7.949 -14.18 2.373 1 93.94 167 MET B N 1
ATOM 4095 C CA . MET B 1 167 ? -8.156 -15.625 2.338 1 93.94 167 MET B CA 1
ATOM 4096 C C . MET B 1 167 ? -8.547 -16.156 3.715 1 93.94 167 MET B C 1
ATOM 4098 O O . MET B 1 167 ? -9.453 -16.969 3.834 1 93.94 167 MET B O 1
ATOM 4102 N N . LYS B 1 168 ? -7.859 -15.648 4.715 1 92.44 168 LYS B N 1
ATOM 4103 C CA . LYS B 1 168 ? -8.133 -16.062 6.086 1 92.44 168 LYS B CA 1
ATOM 4104 C C . LYS B 1 168 ? -9.547 -15.672 6.508 1 92.44 168 LYS B C 1
ATOM 4106 O O . LYS B 1 168 ? -10.32 -16.516 6.965 1 92.44 168 LYS B O 1
ATOM 4111 N N . MET B 1 169 ? -9.914 -14.438 6.25 1 86.06 169 MET B N 1
ATOM 4112 C CA . MET B 1 169 ? -11.195 -13.891 6.691 1 86.06 169 MET B CA 1
ATOM 4113 C C . MET B 1 169 ? -12.352 -14.555 5.953 1 86.06 169 MET B C 1
ATOM 4115 O O . MET B 1 169 ? -13.461 -14.633 6.48 1 86.06 169 MET B O 1
ATOM 4119 N N . ASN B 1 170 ? -12.062 -15.031 4.785 1 86.94 170 ASN B N 1
ATOM 4120 C CA . ASN B 1 170 ? -13.117 -15.648 3.986 1 86.94 170 ASN B CA 1
ATOM 4121 C C . ASN B 1 170 ? -13.023 -17.172 4.02 1 86.94 170 ASN B C 1
ATOM 4123 O O . ASN B 1 170 ? -13.641 -17.859 3.195 1 86.94 170 ASN B O 1
ATOM 4127 N N . ARG B 1 171 ? -12.156 -17.766 4.898 1 88.25 171 ARG B N 1
ATOM 4128 C CA . ARG B 1 171 ? -12.008 -19.203 5.125 1 88.25 171 ARG B CA 1
ATOM 4129 C C . ARG B 1 171 ? -11.602 -19.922 3.84 1 88.25 171 ARG B C 1
ATOM 4131 O O . ARG B 1 171 ? -12.156 -20.969 3.502 1 88.25 171 ARG B O 1
ATOM 4138 N N . GLN B 1 172 ? -10.711 -19.297 3.152 1 91.81 172 GLN B N 1
ATOM 4139 C CA . GLN B 1 172 ? -10.242 -19.844 1.884 1 91.81 172 GLN B CA 1
ATOM 4140 C C . GLN B 1 172 ? -8.742 -20.094 1.914 1 91.81 172 GLN B C 1
ATOM 4142 O O . GLN B 1 172 ? -8.062 -19.953 0.894 1 91.81 172 GLN B O 1
ATOM 4147 N N . GLU B 1 173 ? -8.242 -20.359 3.031 1 94.56 173 GLU B N 1
ATOM 4148 C CA . GLU B 1 173 ? -6.805 -20.594 3.154 1 94.56 173 GLU B CA 1
ATOM 4149 C C . GLU B 1 173 ? -6.383 -21.859 2.396 1 94.56 173 GLU B C 1
ATOM 4151 O O . GLU B 1 173 ? -7.094 -22.859 2.414 1 94.56 173 GLU B O 1
ATOM 4156 N N . PRO B 1 174 ? -5.277 -21.812 1.812 1 96.12 174 PRO B N 1
ATOM 4157 C CA . PRO B 1 174 ? -4.812 -22.984 1.056 1 96.12 174 PRO B CA 1
ATOM 4158 C C . PRO B 1 174 ? -4.148 -24.031 1.94 1 96.12 174 PRO B C 1
ATOM 4160 O O . PRO B 1 174 ? -3.562 -23.703 2.973 1 96.12 174 PRO B O 1
ATOM 4163 N N . TYR B 1 175 ? -4.238 -25.312 1.554 1 94.62 175 TYR B N 1
ATOM 4164 C CA . TYR B 1 175 ? -3.486 -26.375 2.209 1 94.62 175 TYR B CA 1
ATOM 4165 C C . TYR B 1 175 ? -2.201 -26.672 1.45 1 94.62 175 TYR B C 1
ATOM 4167 O O . TYR B 1 175 ? -1.301 -27.328 1.979 1 94.62 175 TYR B O 1
ATOM 4175 N N . LYS B 1 176 ? -2.164 -26.25 0.174 1 96.81 176 LYS B N 1
ATOM 4176 C CA . LYS B 1 176 ? -1.008 -26.438 -0.698 1 96.81 176 LYS B CA 1
ATOM 4177 C C . LYS B 1 176 ? -0.727 -25.172 -1.518 1 96.81 176 LYS B C 1
ATOM 4179 O O . LYS B 1 176 ? -1.654 -24.531 -2.012 1 96.81 176 LYS B O 1
ATOM 4184 N N . ILE B 1 177 ? 0.564 -24.859 -1.641 1 98.44 177 ILE B N 1
ATOM 4185 C CA . ILE B 1 177 ? 0.952 -23.672 -2.379 1 98.44 177 ILE B CA 1
ATOM 4186 C C . ILE B 1 177 ? 2.021 -24.016 -3.41 1 98.44 177 ILE B C 1
ATOM 4188 O O . ILE B 1 177 ? 3.02 -24.672 -3.082 1 98.44 177 ILE B O 1
ATOM 4192 N N . TYR B 1 178 ? 1.811 -23.688 -4.613 1 98.88 178 TYR B N 1
ATOM 4193 C CA . TYR B 1 178 ? 2.799 -23.75 -5.684 1 98.88 178 TYR B CA 1
ATOM 4194 C C . TYR B 1 178 ? 3.195 -22.344 -6.133 1 98.88 178 TYR B C 1
ATOM 4196 O O . TYR B 1 178 ? 2.344 -21.469 -6.262 1 98.88 178 TYR B O 1
ATOM 4204 N N . VAL B 1 179 ? 4.477 -22.141 -6.32 1 98.88 179 VAL B N 1
ATOM 4205 C CA . VAL B 1 179 ? 4.934 -20.781 -6.629 1 98.88 179 VAL B CA 1
ATOM 4206 C C . VAL B 1 179 ? 5.961 -20.828 -7.754 1 98.88 179 VAL B C 1
ATOM 4208 O O . VAL B 1 179 ? 6.777 -21.766 -7.824 1 98.88 179 VAL B O 1
ATOM 4211 N N . SER B 1 180 ? 5.898 -19.875 -8.664 1 98.88 180 SER B N 1
ATOM 4212 C CA . SER B 1 180 ? 6.98 -19.656 -9.625 1 98.88 180 SER B CA 1
ATOM 4213 C C . SER B 1 180 ? 8.305 -19.406 -8.914 1 98.88 180 SER B C 1
ATOM 4215 O O . SER B 1 180 ? 8.336 -18.781 -7.855 1 98.88 180 SER B O 1
ATOM 4217 N N . PRO B 1 181 ? 9.445 -19.797 -9.461 1 98.69 181 PRO B N 1
ATOM 4218 C CA . PRO B 1 181 ? 10.75 -19.562 -8.836 1 98.69 181 PRO B CA 1
ATOM 4219 C C . PRO B 1 181 ? 11.156 -18.094 -8.852 1 98.69 181 PRO B C 1
ATOM 4221 O O . PRO B 1 181 ? 12.125 -17.703 -8.188 1 98.69 181 PRO B O 1
ATOM 4224 N N . ALA B 1 182 ? 10.5 -17.297 -9.68 1 98.56 182 ALA B N 1
ATOM 4225 C CA . ALA B 1 182 ? 10.82 -15.875 -9.695 1 98.56 182 ALA B CA 1
ATOM 4226 C C . ALA B 1 182 ? 10.75 -15.281 -8.297 1 98.56 182 ALA B C 1
ATOM 4228 O O . ALA B 1 182 ? 9.789 -15.531 -7.559 1 98.56 182 ALA B O 1
ATOM 4229 N N . PHE B 1 183 ? 11.727 -14.5 -7.902 1 98.5 183 PHE B N 1
ATOM 4230 C CA . PHE B 1 183 ? 11.836 -13.977 -6.547 1 98.5 183 PHE B CA 1
ATOM 4231 C C . PHE B 1 183 ? 10.594 -13.164 -6.184 1 98.5 183 PHE B C 1
ATOM 4233 O O . PHE B 1 183 ? 10.117 -13.227 -5.047 1 98.5 183 PHE B O 1
ATOM 4240 N N . ARG B 1 184 ? 10.086 -12.406 -7.145 1 98.56 184 ARG B N 1
ATOM 4241 C CA . ARG B 1 184 ? 8.898 -11.594 -6.902 1 98.56 184 ARG B CA 1
ATOM 4242 C C . ARG B 1 184 ? 7.707 -12.461 -6.52 1 98.56 184 ARG B C 1
ATOM 4244 O O . ARG B 1 184 ? 6.863 -12.055 -5.719 1 98.56 184 ARG B O 1
ATOM 4251 N N . CYS B 1 185 ? 7.582 -13.656 -7.051 1 98.88 185 CYS B N 1
ATOM 4252 C CA . CYS B 1 185 ? 6.5 -14.57 -6.691 1 98.88 185 CYS B CA 1
ATOM 4253 C C . CYS B 1 185 ? 6.738 -15.18 -5.312 1 98.88 185 CYS B C 1
ATOM 4255 O O . CYS B 1 185 ? 5.805 -15.312 -4.52 1 98.88 185 CYS B O 1
ATOM 4257 N N . ILE B 1 186 ? 7.973 -15.539 -5.07 1 98.75 186 ILE B N 1
ATOM 4258 C CA . ILE B 1 186 ? 8.344 -16.078 -3.771 1 98.75 186 ILE B CA 1
ATOM 4259 C C . ILE B 1 186 ? 8.039 -15.062 -2.678 1 98.75 186 ILE B C 1
ATOM 4261 O O . ILE B 1 186 ? 7.414 -15.391 -1.668 1 98.75 186 ILE B O 1
ATOM 4265 N N . GLN B 1 187 ? 8.414 -13.82 -2.896 1 98.44 187 GLN B N 1
ATOM 4266 C CA . GLN B 1 187 ? 8.172 -12.766 -1.919 1 98.44 187 GLN B CA 1
ATOM 4267 C C . GLN B 1 187 ? 6.684 -12.5 -1.74 1 98.44 187 GLN B C 1
ATOM 4269 O O . GLN B 1 187 ? 6.215 -12.281 -0.622 1 98.44 187 GLN B O 1
ATOM 4274 N N . THR B 1 188 ? 5.977 -12.484 -2.861 1 98.69 188 THR B N 1
ATOM 4275 C CA . THR B 1 188 ? 4.535 -12.289 -2.803 1 98.69 188 THR B CA 1
ATOM 4276 C C . THR B 1 188 ? 3.879 -13.359 -1.928 1 98.69 188 THR B C 1
ATOM 4278 O O . THR B 1 188 ? 3.078 -13.039 -1.046 1 98.69 188 THR B O 1
ATOM 4281 N N . CYS B 1 189 ? 4.262 -14.562 -2.16 1 98.62 189 CYS B N 1
ATOM 4282 C CA . CYS B 1 189 ? 3.697 -15.664 -1.393 1 98.62 189 CYS B CA 1
ATOM 4283 C C . CYS B 1 189 ? 4.113 -15.586 0.071 1 98.62 189 CYS B C 1
ATOM 4285 O O . CYS B 1 189 ? 3.307 -15.836 0.966 1 98.62 189 CYS B O 1
ATOM 4287 N N . HIS B 1 190 ? 5.34 -15.281 0.26 1 97.5 190 HIS B N 1
ATOM 4288 C CA . HIS B 1 190 ? 5.852 -15.133 1.618 1 97.5 190 HIS B CA 1
ATOM 4289 C C . HIS B 1 190 ? 5.043 -14.102 2.4 1 97.5 190 HIS B C 1
ATOM 4291 O O . HIS B 1 190 ? 4.672 -14.344 3.553 1 97.5 190 HIS B O 1
ATOM 4297 N N . SER B 1 191 ? 4.816 -12.977 1.8 1 96 191 SER B N 1
ATOM 4298 C CA . SER B 1 191 ? 4.02 -11.922 2.416 1 96 191 SER B CA 1
ATOM 4299 C C . SER B 1 191 ? 2.604 -12.398 2.717 1 96 191 SER B C 1
ATOM 4301 O O . SER B 1 191 ? 2.072 -12.148 3.801 1 96 191 SER B O 1
ATOM 4303 N N . LEU B 1 192 ? 2.043 -13.055 1.742 1 97.25 192 LEU B N 1
ATOM 4304 C CA . LEU B 1 192 ? 0.707 -13.617 1.905 1 97.25 192 LEU B CA 1
ATOM 4305 C C . LEU B 1 192 ? 0.665 -14.586 3.08 1 97.25 192 LEU B C 1
ATOM 4307 O O . LEU B 1 192 ? -0.253 -14.531 3.902 1 97.25 192 LEU B O 1
ATOM 4311 N N . GLN B 1 193 ? 1.653 -15.43 3.256 1 96.25 193 GLN B N 1
ATOM 4312 C CA . GLN B 1 193 ? 1.702 -16.469 4.273 1 96.25 193 GLN B CA 1
ATOM 4313 C C . GLN B 1 193 ? 1.739 -15.867 5.676 1 96.25 193 GLN B C 1
ATOM 4315 O O . GLN B 1 193 ? 1.253 -16.484 6.629 1 96.25 193 GLN B O 1
ATOM 4320 N N . LYS B 1 194 ? 2.262 -14.703 5.781 1 92.19 194 LYS B N 1
ATOM 4321 C CA . LYS B 1 194 ? 2.41 -14.047 7.078 1 92.19 194 LYS B CA 1
ATOM 4322 C C . LYS B 1 194 ? 1.049 -13.773 7.711 1 92.19 194 LYS B C 1
ATOM 4324 O O . LYS B 1 194 ? 0.95 -13.594 8.93 1 92.19 194 LYS B O 1
ATOM 4329 N N . THR B 1 195 ? 0.049 -13.758 6.879 1 91.19 195 THR B N 1
ATOM 4330 C CA . THR B 1 195 ? -1.25 -13.344 7.402 1 91.19 195 THR B CA 1
ATOM 4331 C C . THR B 1 195 ? -2.213 -14.523 7.445 1 91.19 195 THR B C 1
ATOM 4333 O O . THR B 1 195 ? -3.379 -14.367 7.82 1 91.19 195 THR B O 1
ATOM 4336 N N . LEU B 1 196 ? -1.739 -15.672 7.039 1 92.5 196 LEU B N 1
ATOM 4337 C CA . LEU B 1 196 ? -2.553 -16.875 7.152 1 92.5 196 LEU B CA 1
ATOM 4338 C C . LEU B 1 196 ? -2.58 -17.375 8.594 1 92.5 196 LEU B C 1
ATOM 4340 O O . LEU B 1 196 ? -1.707 -17.031 9.391 1 92.5 196 LEU B O 1
ATOM 4344 N N . GLU B 1 197 ? -3.572 -18.094 8.922 1 83.81 197 GLU B N 1
ATOM 4345 C CA . GLU B 1 197 ? -3.639 -18.75 10.219 1 83.81 197 GLU B CA 1
ATOM 4346 C C . GLU B 1 197 ? -2.617 -19.891 10.32 1 83.81 197 GLU B C 1
ATOM 4348 O O . GLU B 1 197 ? -1.894 -19.984 11.312 1 83.81 197 GLU B O 1
ATOM 4353 N N . LYS B 1 198 ? -2.693 -20.781 9.305 1 80.5 198 LYS B N 1
ATOM 4354 C CA . LYS B 1 198 ? -1.715 -21.859 9.219 1 80.5 198 LYS B CA 1
ATOM 4355 C C . LYS B 1 198 ? -0.365 -21.344 8.727 1 80.5 198 LYS B C 1
ATOM 4357 O O . LYS B 1 198 ? -0.167 -21.156 7.527 1 80.5 198 LYS B O 1
ATOM 4362 N N . GLN B 1 199 ? 0.497 -21.172 9.625 1 75.38 199 GLN B N 1
ATOM 4363 C CA . GLN B 1 199 ? 1.745 -20.5 9.266 1 75.38 199 GLN B CA 1
ATOM 4364 C C . GLN B 1 199 ? 2.781 -21.516 8.773 1 75.38 199 GLN B C 1
ATOM 4366 O O . GLN B 1 199 ? 3.842 -21.125 8.281 1 75.38 199 GLN B O 1
ATOM 4371 N N . ASN B 1 200 ? 2.4 -22.734 8.695 1 85.62 200 ASN B N 1
ATOM 4372 C CA . ASN B 1 200 ? 3.447 -23.703 8.391 1 85.62 200 ASN B CA 1
ATOM 4373 C C . ASN B 1 200 ? 3.273 -24.297 6.992 1 85.62 200 ASN B C 1
ATOM 4375 O O . ASN B 1 200 ? 3.885 -25.312 6.66 1 85.62 200 ASN B O 1
ATOM 4379 N N . ILE B 1 201 ? 2.525 -23.688 6.191 1 94.56 201 ILE B N 1
ATOM 4380 C CA . ILE B 1 201 ? 2.404 -24.172 4.82 1 94.56 201 ILE B CA 1
ATOM 4381 C C . ILE B 1 201 ? 3.629 -23.75 4.012 1 94.56 201 ILE B C 1
ATOM 4383 O O . ILE B 1 201 ? 3.975 -22.562 3.975 1 94.56 201 ILE B O 1
ATOM 4387 N N . LYS B 1 202 ? 4.281 -24.703 3.443 1 97.94 202 LYS B N 1
ATOM 4388 C CA . LYS B 1 202 ? 5.504 -24.422 2.693 1 97.94 202 LYS B CA 1
ATOM 4389 C C . LYS B 1 202 ? 5.207 -24.266 1.206 1 97.94 202 LYS B C 1
ATOM 4391 O O . LYS B 1 202 ? 4.281 -24.875 0.677 1 97.94 202 LYS B O 1
ATOM 4396 N N . MET B 1 203 ? 6.008 -23.484 0.555 1 98.56 203 MET B N 1
ATOM 4397 C CA . MET B 1 203 ? 5.875 -23.234 -0.877 1 98.56 203 MET B CA 1
ATOM 4398 C C . MET B 1 203 ? 6.535 -24.344 -1.688 1 98.56 203 MET B C 1
ATOM 4400 O O . MET B 1 203 ? 7.703 -24.672 -1.471 1 98.56 203 MET B O 1
ATOM 4404 N N . CYS B 1 204 ? 5.84 -24.922 -2.572 1 98.81 204 CYS B N 1
ATOM 4405 C CA . CYS B 1 204 ? 6.43 -25.781 -3.602 1 98.81 204 CYS B CA 1
ATOM 4406 C C . CYS B 1 204 ? 6.887 -24.938 -4.797 1 98.81 204 CYS B C 1
ATOM 4408 O O . CYS B 1 204 ? 6.066 -24.5 -5.602 1 98.81 204 CYS B O 1
ATOM 4410 N N . VAL B 1 205 ? 8.156 -24.734 -4.945 1 98.88 205 VAL B N 1
ATOM 4411 C CA . VAL B 1 205 ? 8.695 -23.922 -6.035 1 98.88 205 VAL B CA 1
ATOM 4412 C C . VAL B 1 205 ? 8.688 -24.734 -7.328 1 98.88 205 VAL B C 1
ATOM 4414 O O . VAL B 1 205 ? 9.336 -25.797 -7.414 1 98.88 205 VAL B O 1
ATOM 4417 N N . GLU B 1 206 ? 7.996 -24.312 -8.336 1 98.81 206 GLU B N 1
ATOM 4418 C CA . GLU B 1 206 ? 7.793 -25.062 -9.562 1 98.81 206 GLU B CA 1
ATOM 4419 C C . GLU B 1 206 ? 8.195 -24.25 -10.789 1 98.81 206 GLU B C 1
ATOM 4421 O O . GLU B 1 206 ? 7.43 -23.406 -11.266 1 98.81 206 GLU B O 1
ATOM 4426 N N . PRO B 1 207 ? 9.352 -24.516 -11.391 1 98.69 207 PRO B N 1
ATOM 4427 C CA . PRO B 1 207 ? 9.883 -23.766 -12.539 1 98.69 207 PRO B CA 1
ATOM 4428 C C . PRO B 1 207 ? 8.961 -23.812 -13.75 1 98.69 207 PRO B C 1
ATOM 4430 O O . PRO B 1 207 ? 9.023 -22.938 -14.617 1 98.69 207 PRO B O 1
ATOM 4433 N N . SER B 1 208 ? 8.062 -24.781 -13.852 1 98.62 208 SER B N 1
ATOM 4434 C CA . SER B 1 208 ? 7.141 -24.891 -14.984 1 98.62 208 SER B CA 1
ATOM 4435 C C . SER B 1 208 ? 6.262 -23.656 -15.102 1 98.62 208 SER B C 1
ATOM 4437 O O . SER B 1 208 ? 5.738 -23.359 -16.172 1 98.62 208 SER B O 1
ATOM 4439 N N . PHE B 1 209 ? 6.121 -22.922 -13.969 1 98.75 209 PHE B N 1
ATOM 4440 C CA . PHE B 1 209 ? 5.18 -21.812 -13.93 1 98.75 209 PHE B CA 1
ATOM 4441 C C . PHE B 1 209 ? 5.895 -20.484 -14.156 1 98.75 209 PHE B C 1
ATOM 4443 O O . PHE B 1 209 ? 5.289 -19.422 -14.039 1 98.75 209 PHE B O 1
ATOM 4450 N N . PHE B 1 210 ? 7.168 -20.562 -14.5 1 98.56 210 PHE B N 1
ATOM 4451 C CA . PHE B 1 210 ? 7.891 -19.328 -14.805 1 98.56 210 PHE B CA 1
ATOM 4452 C C . PHE B 1 210 ? 7.336 -18.672 -16.062 1 98.56 210 PHE B C 1
ATOM 4454 O O . PHE B 1 210 ? 6.512 -19.266 -16.766 1 98.56 210 PHE B O 1
ATOM 4461 N N . GLU B 1 211 ? 7.754 -17.516 -16.359 1 97.19 211 GLU B N 1
ATOM 4462 C CA . GLU B 1 211 ? 7.273 -16.672 -17.453 1 97.19 211 GLU B CA 1
ATOM 4463 C C . GLU B 1 211 ? 7.656 -17.266 -18.812 1 97.19 211 GLU B C 1
ATOM 4465 O O . GLU B 1 211 ? 8.359 -18.266 -18.875 1 97.19 211 GLU B O 1
ATOM 4470 N N . TRP B 1 212 ? 7.102 -16.625 -19.844 1 96.5 212 TRP B N 1
ATOM 4471 C CA . TRP B 1 212 ? 7.379 -17.031 -21.219 1 96.5 212 TRP B CA 1
ATOM 4472 C C . TRP B 1 212 ? 8.844 -16.812 -21.562 1 96.5 212 TRP B C 1
ATOM 4474 O O . TRP B 1 212 ? 9.344 -15.68 -21.484 1 96.5 212 TRP B O 1
ATOM 4484 N N . MET B 1 213 ? 9.516 -17.812 -21.984 1 95.88 213 MET B N 1
ATOM 4485 C CA . MET B 1 213 ? 10.953 -17.766 -22.203 1 95.88 213 MET B CA 1
ATOM 4486 C C . MET B 1 213 ? 11.273 -16.984 -23.484 1 95.88 213 MET B C 1
ATOM 4488 O O . MET B 1 213 ? 12.43 -16.609 -23.719 1 95.88 213 MET B O 1
ATOM 4492 N N . GLY B 1 214 ? 10.25 -16.688 -24.281 1 92.81 214 GLY B N 1
ATOM 4493 C CA . GLY B 1 214 ? 10.453 -15.82 -25.422 1 92.81 214 GLY B CA 1
ATOM 4494 C C . GLY B 1 214 ? 10.828 -14.406 -25.047 1 92.81 214 GLY B C 1
ATOM 4495 O O . GLY B 1 214 ? 11.375 -13.656 -25.859 1 92.81 214 GLY B O 1
ATOM 4496 N N . TRP B 1 215 ? 10.555 -14 -23.812 1 93 215 TRP B N 1
ATOM 4497 C CA . TRP B 1 215 ? 10.859 -12.656 -23.328 1 93 215 TRP B CA 1
ATOM 4498 C C . TRP B 1 215 ? 12.312 -12.57 -22.859 1 93 215 TRP B C 1
ATOM 4500 O O . TRP B 1 215 ? 12.82 -11.477 -22.594 1 93 215 TRP B O 1
ATOM 4510 N N . TYR B 1 216 ? 12.977 -13.781 -22.766 1 91.94 216 TYR B N 1
ATOM 4511 C CA . TYR B 1 216 ? 14.281 -13.805 -22.125 1 91.94 216 TYR B CA 1
ATOM 4512 C C . TYR B 1 216 ? 15.352 -14.328 -23.062 1 91.94 216 TYR B C 1
ATOM 4514 O O . TYR B 1 216 ? 15.148 -15.328 -23.75 1 91.94 216 TYR B O 1
ATOM 4522 N N . GLU B 1 217 ? 16.469 -13.578 -23.094 1 89.69 217 GLU B N 1
ATOM 4523 C CA . GLU B 1 217 ? 17.641 -14.117 -23.766 1 89.69 217 GLU B CA 1
ATOM 4524 C C . GLU B 1 217 ? 18.297 -15.227 -22.953 1 89.69 217 GLU B C 1
ATOM 4526 O O . GLU B 1 217 ? 18.734 -16.25 -23.5 1 89.69 217 GLU B O 1
ATOM 4531 N N . ASN B 1 218 ? 18.375 -15.023 -21.672 1 89.88 218 ASN B N 1
ATOM 4532 C CA . ASN B 1 218 ? 18.891 -15.992 -20.703 1 89.88 218 ASN B CA 1
ATOM 4533 C C . ASN B 1 218 ? 17.938 -16.141 -19.516 1 89.88 218 ASN B C 1
ATOM 4535 O O . ASN B 1 218 ? 17.25 -15.188 -19.141 1 89.88 218 ASN B O 1
ATOM 4539 N N . LEU B 1 219 ? 17.906 -17.359 -19.062 1 93.94 219 LEU B N 1
ATOM 4540 C CA . LEU B 1 219 ? 17.125 -17.594 -17.844 1 93.94 219 LEU B CA 1
ATOM 4541 C C . LEU B 1 219 ? 17.672 -16.797 -16.672 1 93.94 219 LEU B C 1
ATOM 4543 O O . LEU B 1 219 ? 18.891 -16.781 -16.453 1 93.94 219 LEU B O 1
ATOM 4547 N N . PRO B 1 220 ? 16.797 -16.125 -15.961 1 94.62 220 PRO B N 1
ATOM 4548 C CA . PRO B 1 220 ? 17.281 -15.453 -14.75 1 94.62 220 PRO B CA 1
ATOM 4549 C C . PRO B 1 220 ? 17.922 -16.422 -13.75 1 94.62 220 PRO B C 1
ATOM 4551 O O . PRO B 1 220 ? 17.531 -17.594 -13.688 1 94.62 220 PRO B O 1
ATOM 4554 N N . VAL B 1 221 ? 18.875 -15.945 -13.07 1 95.44 221 VAL B N 1
ATOM 4555 C CA . VAL B 1 221 ? 19.438 -16.719 -11.977 1 95.44 221 VAL B CA 1
ATOM 4556 C C . VAL B 1 221 ? 18.531 -16.656 -10.758 1 95.44 221 VAL B C 1
ATOM 4558 O O . VAL B 1 221 ? 18.469 -15.625 -10.078 1 95.44 221 VAL B O 1
ATOM 4561 N N . TRP B 1 222 ? 17.875 -17.734 -10.516 1 97.38 222 TRP B N 1
ATOM 4562 C CA . TRP B 1 222 ? 16.969 -17.781 -9.383 1 97.38 222 TRP B CA 1
ATOM 4563 C C . TRP B 1 222 ? 17.703 -18.078 -8.094 1 97.38 222 TRP B C 1
ATOM 4565 O O . TRP B 1 222 ? 18.797 -18.656 -8.117 1 97.38 222 TRP B O 1
ATOM 4575 N N . LEU B 1 223 ? 17.125 -17.656 -7 1 97.56 223 LEU B N 1
ATOM 4576 C CA . LEU B 1 223 ? 17.625 -18.109 -5.707 1 97.56 223 LEU B CA 1
ATOM 4577 C C . LEU B 1 223 ? 17.484 -19.625 -5.57 1 97.56 223 LEU B C 1
ATOM 4579 O O . LEU B 1 223 ? 16.469 -20.188 -5.977 1 97.56 223 LEU B O 1
ATOM 4583 N N . THR B 1 224 ? 18.5 -20.266 -4.977 1 96.88 224 THR B N 1
ATOM 4584 C CA . THR B 1 224 ? 18.406 -21.688 -4.699 1 96.88 224 THR B CA 1
ATOM 4585 C C . THR B 1 224 ? 17.5 -21.953 -3.506 1 96.88 224 THR B C 1
ATOM 4587 O O . THR B 1 224 ? 17.203 -21.047 -2.723 1 96.88 224 THR B O 1
ATOM 4590 N N . ILE B 1 225 ? 17.078 -23.203 -3.398 1 97.88 225 ILE B N 1
ATOM 4591 C CA . ILE B 1 225 ? 16.266 -23.594 -2.256 1 97.88 225 ILE B CA 1
ATOM 4592 C C . ILE B 1 225 ? 17.031 -23.328 -0.959 1 97.88 225 ILE B C 1
ATOM 4594 O O . ILE B 1 225 ? 16.453 -22.828 0.016 1 97.88 225 ILE B O 1
ATOM 4598 N N . ASP B 1 226 ? 18.328 -23.562 -0.964 1 97.44 226 ASP B N 1
ATOM 4599 C CA . ASP B 1 226 ? 19.172 -23.328 0.209 1 97.44 226 ASP B CA 1
ATOM 4600 C C . ASP B 1 226 ? 19.203 -21.859 0.573 1 97.44 226 ASP B C 1
ATOM 4602 O O . ASP B 1 226 ? 19.109 -21.5 1.748 1 97.44 226 ASP B O 1
ATOM 4606 N N . GLU B 1 227 ? 19.344 -21.031 -0.382 1 97.75 227 GLU B N 1
ATOM 4607 C CA . GLU B 1 227 ? 19.359 -19.578 -0.151 1 97.75 227 GLU B CA 1
ATOM 4608 C C . GLU B 1 227 ? 18 -19.109 0.392 1 97.75 227 GLU B C 1
ATOM 4610 O O . GLU B 1 227 ? 17.953 -18.312 1.332 1 97.75 227 GLU B O 1
ATOM 4615 N N . LEU B 1 228 ? 16.953 -19.609 -0.248 1 98.25 228 LEU B N 1
ATOM 4616 C CA . LEU B 1 228 ? 15.617 -19.219 0.193 1 98.25 228 LEU B CA 1
ATOM 4617 C C . LEU B 1 228 ? 15.398 -19.594 1.653 1 98.25 228 LEU B C 1
ATOM 4619 O O . LEU B 1 228 ? 14.875 -18.797 2.434 1 98.25 228 LEU B O 1
ATOM 4623 N N . LEU B 1 229 ? 15.828 -20.781 2.021 1 97.75 229 LEU B N 1
ATOM 4624 C CA . LEU B 1 229 ? 15.711 -21.234 3.404 1 97.75 229 LEU B CA 1
ATOM 4625 C C . LEU B 1 229 ? 16.562 -20.375 4.328 1 97.75 229 LEU B C 1
ATOM 4627 O O . LEU B 1 229 ? 16.125 -19.984 5.41 1 97.75 229 LEU B O 1
ATOM 4631 N N . ALA B 1 230 ? 17.734 -20.016 3.902 1 96.69 230 ALA B N 1
ATOM 4632 C CA . ALA B 1 230 ? 18.641 -19.188 4.688 1 96.69 230 ALA B CA 1
ATOM 4633 C C . ALA B 1 230 ? 18.047 -17.797 4.922 1 96.69 230 ALA B C 1
ATOM 4635 O O . ALA B 1 230 ? 18.297 -17.172 5.953 1 96.69 230 ALA B O 1
ATOM 4636 N N . PHE B 1 231 ? 17.281 -17.406 3.922 1 95.69 231 PHE B N 1
ATOM 4637 C CA . PHE B 1 231 ? 16.656 -16.094 4.012 1 95.69 231 PHE B CA 1
ATOM 4638 C C . PHE B 1 231 ? 15.297 -16.172 4.688 1 95.69 231 PHE B C 1
ATOM 4640 O O . PHE B 1 231 ? 14.523 -15.219 4.656 1 95.69 231 PHE B O 1
ATOM 4647 N N . SER B 1 232 ? 14.852 -17.297 5.219 1 94.5 232 SER B N 1
ATOM 4648 C CA . SER B 1 232 ? 13.68 -17.547 6.051 1 94.5 232 SER B CA 1
ATOM 4649 C C . SER B 1 232 ? 12.406 -17.578 5.215 1 94.5 232 SER B C 1
ATOM 4651 O O . SER B 1 232 ? 11.336 -17.203 5.695 1 94.5 232 SER B O 1
ATOM 4653 N N . TYR B 1 233 ? 12.578 -17.875 3.926 1 96.88 233 TYR B N 1
ATOM 4654 C CA . TYR B 1 233 ? 11.398 -18.188 3.121 1 96.88 233 TYR B CA 1
ATOM 4655 C C . TYR B 1 233 ? 10.938 -19.609 3.363 1 96.88 233 TYR B C 1
ATOM 4657 O O . TYR B 1 233 ? 11.758 -20.516 3.498 1 96.88 233 TYR B O 1
ATOM 4665 N N . LYS B 1 234 ? 9.648 -19.859 3.416 1 97.19 234 LYS B N 1
ATOM 4666 C CA . LYS B 1 234 ? 9.086 -21.156 3.756 1 97.19 234 LYS B CA 1
ATOM 4667 C C . LYS B 1 234 ? 8.883 -22 2.506 1 97.19 234 LYS B C 1
ATOM 4669 O O . LYS B 1 234 ? 7.746 -22.219 2.07 1 97.19 234 LYS B O 1
ATOM 4674 N N . VAL B 1 235 ? 9.938 -22.562 2.035 1 98.31 235 VAL B N 1
ATOM 4675 C CA . VAL B 1 235 ? 9.867 -23.406 0.849 1 98.31 235 VAL B CA 1
ATOM 4676 C C . VAL B 1 235 ? 9.992 -24.875 1.253 1 98.31 235 VAL B C 1
ATOM 4678 O O . VAL B 1 235 ? 10.617 -25.188 2.268 1 98.31 235 VAL B O 1
ATOM 4681 N N . ASP B 1 236 ? 9.398 -25.75 0.507 1 98.31 236 ASP B N 1
ATOM 4682 C CA . ASP B 1 236 ? 9.469 -27.188 0.708 1 98.31 236 ASP B CA 1
ATOM 4683 C C . ASP B 1 236 ? 10.703 -27.781 0.031 1 98.31 236 ASP B C 1
ATOM 4685 O O . ASP B 1 236 ? 10.703 -28.016 -1.177 1 98.31 236 ASP B O 1
ATOM 4689 N N . SER B 1 237 ? 11.672 -28.078 0.785 1 97.56 237 SER B N 1
ATOM 4690 C CA . SER B 1 237 ? 12.93 -28.578 0.248 1 97.56 237 SER B CA 1
ATOM 4691 C C . SER B 1 237 ? 12.789 -30.016 -0.265 1 97.56 237 SER B C 1
ATOM 4693 O O . SER B 1 237 ? 13.656 -30.516 -0.982 1 97.56 237 SER B O 1
ATOM 4695 N N . THR B 1 238 ? 11.719 -30.656 0.074 1 97.62 238 THR B N 1
ATOM 4696 C CA . THR B 1 238 ? 11.531 -32.031 -0.335 1 97.62 238 THR B CA 1
ATOM 4697 C C . THR B 1 238 ? 10.719 -32.125 -1.626 1 97.62 238 THR B C 1
ATOM 4699 O O . THR B 1 238 ? 10.602 -33.188 -2.232 1 97.62 238 THR B O 1
ATOM 4702 N N . TYR B 1 239 ? 10.156 -31.031 -2 1 97.94 239 TYR B N 1
ATOM 4703 C CA . TYR B 1 239 ? 9.367 -31 -3.227 1 97.94 239 TYR B CA 1
ATOM 4704 C C . TYR B 1 239 ? 10.25 -31.219 -4.449 1 97.94 239 TYR B C 1
ATOM 4706 O O . TYR B 1 239 ? 11.305 -30.594 -4.586 1 97.94 239 TYR B O 1
ATOM 4714 N N . LYS B 1 240 ? 9.812 -32.125 -5.312 1 97.62 240 LYS B N 1
ATOM 4715 C CA . LYS B 1 240 ? 10.484 -32.344 -6.59 1 97.62 240 LYS B CA 1
ATOM 4716 C C . LYS B 1 240 ? 9.734 -31.672 -7.73 1 97.62 240 LYS B C 1
ATOM 4718 O O . LYS B 1 240 ? 8.656 -32.125 -8.125 1 97.62 240 LYS B O 1
ATOM 4723 N N . PRO B 1 241 ? 10.32 -30.672 -8.289 1 98.19 241 PRO B N 1
ATOM 4724 C CA . PRO B 1 241 ? 9.633 -29.938 -9.359 1 98.19 241 PRO B CA 1
ATOM 4725 C C . PRO B 1 241 ? 9.391 -30.797 -10.602 1 98.19 241 PRO B C 1
ATOM 4727 O O . PRO B 1 241 ? 10.133 -31.734 -10.859 1 98.19 241 PRO B O 1
ATOM 4730 N N . LEU B 1 242 ? 8.445 -30.469 -11.336 1 98.38 242 LEU B N 1
ATOM 4731 C CA . LEU B 1 242 ? 8.125 -31.141 -12.586 1 98.38 242 LEU B CA 1
ATOM 4732 C C . LEU B 1 242 ? 9.156 -30.828 -13.664 1 98.38 242 LEU B C 1
ATOM 4734 O O . LEU B 1 242 ? 9.516 -31.688 -14.469 1 98.38 242 LEU B O 1
ATOM 4738 N N . LEU B 1 243 ? 9.57 -29.594 -13.695 1 97.88 243 LEU B N 1
ATOM 4739 C CA . LEU B 1 243 ? 10.664 -29.156 -14.555 1 97.88 243 LEU B CA 1
ATOM 4740 C C . LEU B 1 243 ? 11.805 -28.562 -13.734 1 97.88 243 LEU B C 1
ATOM 4742 O O . LEU B 1 243 ? 11.555 -27.828 -12.766 1 97.88 243 LEU B O 1
ATOM 4746 N N . SER B 1 244 ? 13.031 -28.844 -14.102 1 96.88 244 SER B N 1
ATOM 4747 C CA . SER B 1 244 ? 14.203 -28.219 -13.5 1 96.88 244 SER B CA 1
ATOM 4748 C C . SER B 1 244 ? 14.5 -26.859 -14.141 1 96.88 244 SER B C 1
ATOM 4750 O O . SER B 1 244 ? 13.922 -26.516 -15.172 1 96.88 244 SER B O 1
ATOM 4752 N N . ALA B 1 245 ? 15.336 -26.141 -13.477 1 95.75 245 ALA B N 1
ATOM 4753 C CA . ALA B 1 245 ? 15.805 -24.891 -14.078 1 95.75 245 ALA B CA 1
ATOM 4754 C C . ALA B 1 245 ? 16.438 -25.141 -15.445 1 95.75 245 ALA B C 1
ATOM 4756 O O . ALA B 1 245 ? 16.234 -24.359 -16.375 1 95.75 245 ALA B O 1
ATOM 4757 N N . ASP B 1 246 ? 17.141 -26.234 -15.578 1 95.56 246 ASP B N 1
ATOM 4758 C CA . ASP B 1 246 ? 17.781 -26.578 -16.844 1 95.56 246 ASP B CA 1
ATOM 4759 C C . ASP B 1 246 ? 16.75 -26.891 -17.922 1 95.56 246 ASP B C 1
ATOM 4761 O O . ASP B 1 246 ? 16.938 -26.531 -19.078 1 95.56 246 ASP B O 1
ATOM 4765 N N . ASP B 1 247 ? 15.711 -27.578 -17.531 1 96.5 247 ASP B N 1
ATOM 4766 C CA . ASP B 1 247 ? 14.625 -27.859 -18.469 1 96.5 247 ASP B CA 1
ATOM 4767 C C . ASP B 1 247 ? 14.047 -26.562 -19.031 1 96.5 247 ASP B C 1
ATOM 4769 O O . ASP B 1 247 ? 13.773 -26.469 -20.234 1 96.5 247 ASP B O 1
ATOM 4773 N N . VAL B 1 248 ? 13.859 -25.562 -18.172 1 96.88 248 VAL B N 1
ATOM 4774 C CA . VAL B 1 248 ? 13.281 -24.281 -18.562 1 96.88 248 VAL B CA 1
ATOM 4775 C C . VAL B 1 248 ? 14.281 -23.516 -19.438 1 96.88 248 VAL B C 1
ATOM 4777 O O . VAL B 1 248 ? 13.906 -22.906 -20.438 1 96.88 248 VAL B O 1
ATOM 4780 N N . ARG B 1 249 ? 15.531 -23.609 -19.094 1 94.44 249 ARG B N 1
ATOM 4781 C CA . ARG B 1 249 ? 16.594 -22.922 -19.828 1 94.44 249 ARG B CA 1
ATOM 4782 C C . ARG B 1 249 ? 16.641 -23.391 -21.281 1 94.44 249 ARG B C 1
ATOM 4784 O O . ARG B 1 249 ? 16.906 -22.594 -22.188 1 94.44 249 ARG B O 1
ATOM 4791 N N . GLN B 1 250 ? 16.344 -24.594 -21.516 1 93.81 250 GLN B N 1
ATOM 4792 C CA . GLN B 1 250 ? 16.406 -25.188 -22.859 1 93.81 250 GLN B CA 1
ATOM 4793 C C . GLN B 1 250 ? 15.242 -24.734 -23.719 1 93.81 250 GLN B C 1
ATOM 4795 O O . GLN B 1 250 ? 15.211 -24.984 -24.922 1 93.81 250 GLN B O 1
ATOM 4800 N N . ARG B 1 251 ? 14.383 -24 -23.125 1 92.94 251 ARG B N 1
ATOM 4801 C CA . ARG B 1 251 ? 13.203 -23.547 -23.875 1 92.94 251 ARG B CA 1
ATOM 4802 C C . ARG B 1 251 ? 13.398 -22.141 -24.406 1 92.94 251 ARG B C 1
ATOM 4804 O O . ARG B 1 251 ? 12.438 -21.391 -24.578 1 92.94 251 ARG B O 1
ATOM 4811 N N . ARG B 1 252 ? 14.586 -21.828 -24.609 1 88.94 252 ARG B N 1
ATOM 4812 C CA . ARG B 1 252 ? 14.883 -20.562 -25.266 1 88.94 252 ARG B CA 1
ATOM 4813 C C . ARG B 1 252 ? 14.133 -20.453 -26.594 1 88.94 252 ARG B C 1
ATOM 4815 O O . ARG B 1 252 ? 14.086 -21.406 -27.375 1 88.94 252 ARG B O 1
ATOM 4822 N N . GLY B 1 253 ? 13.523 -19.359 -26.891 1 88.06 253 GLY B N 1
ATOM 4823 C CA . GLY B 1 253 ? 12.742 -19.172 -28.109 1 88.06 253 GLY B CA 1
ATOM 4824 C C . GLY B 1 253 ? 11.398 -19.875 -28.062 1 88.06 253 GLY B C 1
ATOM 4825 O O . GLY B 1 253 ? 10.789 -20.125 -29.109 1 88.06 253 GLY B O 1
ATOM 4826 N N . GLU B 1 254 ? 10.984 -20.219 -26.922 1 94 254 GLU B N 1
ATOM 4827 C CA . GLU B 1 254 ? 9.688 -20.844 -26.703 1 94 254 GLU B CA 1
ATOM 4828 C C . GLU B 1 254 ? 8.578 -20.062 -27.406 1 94 254 GLU B C 1
ATOM 4830 O O . GLU B 1 254 ? 8.531 -18.828 -27.344 1 94 254 GLU B O 1
ATOM 4835 N N . THR B 1 255 ? 7.766 -20.766 -28.172 1 94.69 255 THR B N 1
ATOM 4836 C CA . THR B 1 255 ? 6.605 -20.141 -28.781 1 94.69 255 THR B CA 1
ATOM 4837 C C . THR B 1 255 ? 5.504 -19.906 -27.766 1 94.69 255 THR B C 1
ATOM 4839 O O . THR B 1 255 ? 5.492 -20.531 -26.703 1 94.69 255 THR B O 1
ATOM 4842 N N . PRO B 1 256 ? 4.59 -19.047 -28.094 1 95.19 256 PRO B N 1
ATOM 4843 C CA . PRO B 1 256 ? 3.477 -18.812 -27.172 1 95.19 256 PRO B CA 1
ATOM 4844 C C . PRO B 1 256 ? 2.689 -20.094 -26.875 1 95.19 256 PRO B C 1
ATOM 4846 O O . PRO B 1 256 ? 2.373 -20.375 -25.719 1 95.19 256 PRO B O 1
ATOM 4849 N N . VAL B 1 257 ? 2.416 -20.859 -27.891 1 96.06 257 VAL B N 1
ATOM 4850 C CA . VAL B 1 257 ? 1.631 -22.078 -27.703 1 96.06 257 VAL B CA 1
ATOM 4851 C C . VAL B 1 257 ? 2.396 -23.062 -26.812 1 96.06 257 VAL B C 1
ATOM 4853 O O . VAL B 1 257 ? 1.803 -23.734 -25.953 1 96.06 257 VAL B O 1
ATOM 4856 N N . ALA B 1 258 ? 3.662 -23.188 -26.984 1 96.06 258 ALA B N 1
ATOM 4857 C CA . ALA B 1 258 ? 4.488 -24.078 -26.172 1 96.06 258 ALA B CA 1
ATOM 4858 C C . ALA B 1 258 ? 4.469 -23.641 -24.703 1 96.06 258 ALA B C 1
ATOM 4860 O O . ALA B 1 258 ? 4.484 -24.484 -23.812 1 96.06 258 ALA B O 1
ATOM 4861 N N . PHE B 1 259 ? 4.488 -22.359 -24.531 1 96.69 259 PHE B N 1
ATOM 4862 C CA . PHE B 1 259 ? 4.395 -21.828 -23.172 1 96.69 259 PHE B CA 1
ATOM 4863 C C . PHE B 1 259 ? 3.084 -22.25 -22.516 1 96.69 259 PHE B C 1
ATOM 4865 O O . PHE B 1 259 ? 3.082 -22.734 -21.391 1 96.69 259 PHE B O 1
ATOM 4872 N N . TYR B 1 260 ? 1.973 -22 -23.172 1 97.31 260 TYR B N 1
ATOM 4873 C CA . TYR B 1 260 ? 0.667 -22.375 -22.641 1 97.31 260 TYR B CA 1
ATOM 4874 C C . TYR B 1 260 ? 0.603 -23.859 -22.359 1 97.31 260 TYR B C 1
ATOM 4876 O O . TYR B 1 260 ? 0.044 -24.297 -21.344 1 97.31 260 TYR B O 1
ATOM 4884 N N . GLN B 1 261 ? 1.209 -24.656 -23.234 1 97.12 261 GLN B N 1
ATOM 4885 C CA . GLN B 1 261 ? 1.215 -26.109 -23.078 1 97.12 261 GLN B CA 1
ATOM 4886 C C . GLN B 1 261 ? 2.033 -26.516 -21.859 1 97.12 261 GLN B C 1
ATOM 4888 O O . GLN B 1 261 ? 1.634 -27.406 -21.109 1 97.12 261 GLN B O 1
ATOM 4893 N N . ARG B 1 262 ? 3.17 -25.859 -21.703 1 97.25 262 ARG B N 1
ATOM 4894 C CA . ARG B 1 262 ? 4.016 -26.141 -20.547 1 97.25 262 ARG B CA 1
ATOM 4895 C C . ARG B 1 262 ? 3.264 -25.906 -19.234 1 97.25 262 ARG B C 1
ATOM 4897 O O . ARG B 1 262 ? 3.318 -26.734 -18.328 1 97.25 262 ARG B O 1
ATOM 4904 N N . CYS B 1 263 ? 2.562 -24.812 -19.156 1 97.94 263 CYS B N 1
ATOM 4905 C CA . CYS B 1 263 ? 1.771 -24.469 -17.969 1 97.94 263 CYS B CA 1
ATOM 4906 C C . CYS B 1 263 ? 0.635 -25.469 -17.766 1 97.94 263 CYS B C 1
ATOM 4908 O O . CYS B 1 263 ? 0.415 -25.953 -16.656 1 97.94 263 CYS B O 1
ATOM 4910 N N . ALA B 1 264 ? -0.065 -25.812 -18.844 1 97.62 264 ALA B N 1
ATOM 4911 C CA . ALA B 1 264 ? -1.189 -26.734 -18.797 1 97.62 264 ALA B CA 1
ATOM 4912 C C . ALA B 1 264 ? -0.735 -28.125 -18.328 1 97.62 264 ALA B C 1
ATOM 4914 O O . ALA B 1 264 ? -1.377 -28.734 -17.484 1 97.62 264 ALA B O 1
ATOM 4915 N N . ASP B 1 265 ? 0.379 -28.562 -18.906 1 97.94 265 ASP B N 1
ATOM 4916 C CA . ASP B 1 265 ? 0.912 -29.875 -18.562 1 97.94 265 ASP B CA 1
ATOM 4917 C C . ASP B 1 265 ? 1.262 -29.953 -17.078 1 97.94 265 ASP B C 1
ATOM 4919 O O . ASP B 1 265 ? 0.972 -30.953 -16.422 1 97.94 265 ASP B O 1
ATOM 4923 N N . ALA B 1 266 ? 1.888 -28.906 -16.609 1 98.62 266 ALA B N 1
ATOM 4924 C CA . ALA B 1 266 ? 2.271 -28.875 -15.195 1 98.62 266 ALA B CA 1
ATOM 4925 C C . ALA B 1 266 ? 1.044 -28.891 -14.289 1 98.62 266 ALA B C 1
ATOM 4927 O O . ALA B 1 266 ? 0.994 -29.656 -13.32 1 98.62 266 ALA B O 1
ATOM 4928 N N . MET B 1 267 ? 0.063 -28.078 -14.625 1 98.19 267 MET B N 1
ATOM 4929 C CA . MET B 1 267 ? -1.169 -28.031 -13.836 1 98.19 267 MET B CA 1
ATOM 4930 C C . MET B 1 267 ? -1.862 -29.391 -13.844 1 98.19 267 MET B C 1
ATOM 4932 O O . MET B 1 267 ? -2.307 -29.875 -12.797 1 98.19 267 MET B O 1
ATOM 4936 N N . LYS B 1 268 ? -1.938 -30 -14.969 1 97.56 268 LYS B N 1
ATOM 4937 C CA . LYS B 1 268 ? -2.561 -31.312 -15.086 1 97.56 268 LYS B CA 1
ATOM 4938 C C . LYS B 1 268 ? -1.88 -32.312 -14.164 1 97.56 268 LYS B C 1
ATOM 4940 O O . LYS B 1 268 ? -2.551 -33.062 -13.438 1 97.56 268 LYS B O 1
ATOM 4945 N N . LYS B 1 269 ? -0.59 -32.375 -14.211 1 98.44 269 LYS B N 1
ATOM 4946 C CA . LYS B 1 269 ? 0.171 -33.312 -13.398 1 98.44 269 LYS B CA 1
ATOM 4947 C C . LYS B 1 269 ? -0.044 -33.062 -11.906 1 98.44 269 LYS B C 1
ATOM 4949 O O . LYS B 1 269 ? -0.172 -34 -11.117 1 98.44 269 LYS B O 1
ATOM 4954 N N . ILE B 1 270 ? -0.086 -31.766 -11.5 1 98.31 270 ILE B N 1
ATOM 4955 C CA . ILE B 1 270 ? -0.293 -31.406 -10.102 1 98.31 270 ILE B CA 1
ATOM 4956 C C . ILE B 1 270 ? -1.692 -31.828 -9.664 1 98.31 270 ILE B C 1
ATOM 4958 O O . ILE B 1 270 ? -1.859 -32.438 -8.594 1 98.31 270 ILE B O 1
ATOM 4962 N N . LEU B 1 271 ? -2.684 -31.562 -10.5 1 97.25 271 LEU B N 1
ATOM 4963 C CA . LEU B 1 271 ? -4.062 -31.891 -10.156 1 97.25 271 LEU B CA 1
ATOM 4964 C C . LEU B 1 271 ? -4.262 -33.406 -10.078 1 97.25 271 LEU B C 1
ATOM 4966 O O . LEU B 1 271 ? -5.078 -33.875 -9.289 1 97.25 271 LEU B O 1
ATOM 4970 N N . ASP B 1 272 ? -3.51 -34.156 -10.883 1 96.31 272 ASP B N 1
ATOM 4971 C CA . ASP B 1 272 ? -3.574 -35.594 -10.844 1 96.31 272 ASP B CA 1
ATOM 4972 C C . ASP B 1 272 ? -2.986 -36.125 -9.539 1 96.31 272 ASP B C 1
ATOM 4974 O O . ASP B 1 272 ? -3.424 -37.188 -9.031 1 96.31 272 ASP B O 1
ATOM 4978 N N . LYS B 1 273 ? -2.066 -35.406 -9.023 1 95.5 273 LYS B N 1
ATOM 4979 C CA . LYS B 1 273 ? -1.384 -35.844 -7.801 1 95.5 273 LYS B CA 1
ATOM 4980 C C . LYS B 1 273 ? -2.146 -35.375 -6.559 1 95.5 273 LYS B C 1
ATOM 4982 O O . LYS B 1 273 ? -2.266 -36.125 -5.59 1 95.5 273 LYS B O 1
ATOM 4987 N N . GLU B 1 274 ? -2.547 -34.156 -6.574 1 94.44 274 GLU B N 1
ATOM 4988 C CA . GLU B 1 274 ? -3.258 -33.562 -5.441 1 94.44 274 GLU B CA 1
ATOM 4989 C C . GLU B 1 274 ? -4.75 -33.875 -5.504 1 94.44 274 GLU B C 1
ATOM 4991 O O . GLU B 1 274 ? -5.531 -33.094 -6.059 1 94.44 274 GLU B O 1
ATOM 4996 N N . ILE B 1 275 ? -5.238 -34.938 -4.762 1 89.81 275 ILE B N 1
ATOM 4997 C CA . ILE B 1 275 ? -6.613 -35.375 -4.91 1 89.81 275 ILE B CA 1
ATOM 4998 C C . ILE B 1 275 ? -7.43 -34.969 -3.684 1 89.81 275 ILE B C 1
ATOM 5000 O O . ILE B 1 275 ? -8.648 -35.156 -3.654 1 89.81 275 ILE B O 1
ATOM 5004 N N . GLU B 1 276 ? -6.77 -34.375 -2.727 1 89.25 276 GLU B N 1
ATOM 5005 C CA . GLU B 1 276 ? -7.457 -33.969 -1.508 1 89.25 276 GLU B CA 1
ATOM 5006 C C . GLU B 1 276 ? -8.344 -32.75 -1.759 1 89.25 276 GLU B C 1
ATOM 5008 O O . GLU B 1 276 ? -7.992 -31.875 -2.549 1 89.25 276 GLU B O 1
ATOM 5013 N N . ASN B 1 277 ? -9.445 -32.781 -1.048 1 90.81 277 ASN B N 1
ATOM 5014 C CA . ASN B 1 277 ? -10.297 -31.594 -1.087 1 90.81 277 ASN B CA 1
ATOM 5015 C C . ASN B 1 277 ? -9.648 -30.422 -0.35 1 90.81 277 ASN B C 1
ATOM 5017 O O . ASN B 1 277 ? -8.961 -30.625 0.65 1 90.81 277 ASN B O 1
ATOM 5021 N N . GLY B 1 278 ? -9.883 -29.203 -0.877 1 93.75 278 GLY B N 1
ATOM 5022 C CA . GLY B 1 278 ? -9.328 -28 -0.279 1 93.75 278 GLY B CA 1
ATOM 5023 C C . GLY B 1 278 ? -8.844 -27 -1.305 1 93.75 278 GLY B C 1
ATOM 5024 O O . GLY B 1 278 ? -9.07 -27.172 -2.506 1 93.75 278 GLY B O 1
ATOM 5025 N N . ASN B 1 279 ? -8.289 -25.969 -0.802 1 95.5 279 ASN B N 1
ATOM 5026 C CA . ASN B 1 279 ? -7.84 -24.875 -1.651 1 95.5 279 ASN B CA 1
ATOM 5027 C C . ASN B 1 279 ? -6.359 -25.016 -1.996 1 95.5 279 ASN B C 1
ATOM 5029 O O . ASN B 1 279 ? -5.523 -25.188 -1.108 1 95.5 279 ASN B O 1
ATOM 5033 N N . MET B 1 280 ? -6.039 -25 -3.242 1 97.69 280 MET B N 1
ATOM 5034 C CA . MET B 1 280 ? -4.66 -24.891 -3.705 1 97.69 280 MET B CA 1
ATOM 5035 C C . MET B 1 280 ? -4.379 -23.484 -4.234 1 97.69 280 MET B C 1
ATOM 5037 O O . MET B 1 280 ? -5.207 -22.906 -4.941 1 97.69 280 MET B O 1
ATOM 5041 N N . LEU B 1 281 ? -3.27 -22.969 -3.836 1 98.44 281 LEU B N 1
ATOM 5042 C CA . LEU B 1 281 ? -2.891 -21.625 -4.27 1 98.44 281 LEU B CA 1
ATOM 5043 C C . LEU B 1 281 ? -1.682 -21.672 -5.199 1 98.44 281 LEU B C 1
ATOM 5045 O O . LEU B 1 281 ? -0.694 -22.344 -4.902 1 98.44 281 LEU B O 1
ATOM 5049 N N . PHE B 1 282 ? -1.804 -21.062 -6.32 1 98.88 282 PHE B N 1
ATOM 5050 C CA . PHE B 1 282 ? -0.713 -20.906 -7.273 1 98.88 282 PHE B CA 1
ATOM 5051 C C . PHE B 1 282 ? -0.315 -19.438 -7.391 1 98.88 282 PHE B C 1
ATOM 5053 O O . PHE B 1 282 ? -1.117 -18.609 -7.82 1 98.88 282 PHE B O 1
ATOM 5060 N N . VAL B 1 283 ? 0.875 -19.062 -6.969 1 98.94 283 VAL B N 1
ATOM 5061 C CA . VAL B 1 283 ? 1.383 -17.688 -7.094 1 98.94 283 VAL B CA 1
ATOM 5062 C C . VAL B 1 283 ? 2.328 -17.609 -8.289 1 98.94 283 VAL B C 1
ATOM 5064 O O . VAL B 1 283 ? 3.445 -18.125 -8.242 1 98.94 283 VAL B O 1
ATOM 5067 N N . VAL B 1 284 ? 1.901 -16.938 -9.297 1 98.88 284 VAL B N 1
ATOM 5068 C CA . VAL B 1 284 ? 2.572 -16.984 -10.594 1 98.88 284 VAL B CA 1
ATOM 5069 C C . VAL B 1 284 ? 2.553 -15.602 -11.242 1 98.88 284 VAL B C 1
ATOM 5071 O O . VAL B 1 284 ? 2.648 -14.586 -10.547 1 98.88 284 VAL B O 1
ATOM 5074 N N . HIS B 1 285 ? 2.611 -15.562 -12.578 1 98.62 285 HIS B N 1
ATOM 5075 C CA . HIS B 1 285 ? 2.682 -14.32 -13.344 1 98.62 285 HIS B CA 1
ATOM 5076 C C . HIS B 1 285 ? 1.398 -14.086 -14.133 1 98.62 285 HIS B C 1
ATOM 5078 O O . HIS B 1 285 ? 0.532 -14.961 -14.188 1 98.62 285 HIS B O 1
ATOM 5084 N N . SER B 1 286 ? 1.234 -12.836 -14.695 1 98.06 286 SER B N 1
ATOM 5085 C CA . SER B 1 286 ? 0.009 -12.492 -15.414 1 98.06 286 SER B CA 1
ATOM 5086 C C . SER B 1 286 ? -0.262 -13.469 -16.547 1 98.06 286 SER B C 1
ATOM 5088 O O . SER B 1 286 ? -1.354 -14.031 -16.641 1 98.06 286 SER B O 1
ATOM 5090 N N . LEU B 1 287 ? 0.755 -13.703 -17.375 1 97.19 287 LEU B N 1
ATOM 5091 C CA . LEU B 1 287 ? 0.575 -14.602 -18.5 1 97.19 287 LEU B CA 1
ATOM 5092 C C . LEU B 1 287 ? 0.318 -16.031 -18.031 1 97.19 287 LEU B C 1
ATOM 5094 O O . LEU B 1 287 ? -0.456 -16.766 -18.656 1 97.19 287 LEU B O 1
ATOM 5098 N N . THR B 1 288 ? 1.018 -16.453 -16.969 1 98.44 288 THR B N 1
ATOM 5099 C CA . THR B 1 288 ? 0.832 -17.781 -16.422 1 98.44 288 THR B CA 1
ATOM 5100 C C . THR B 1 288 ? -0.581 -17.953 -15.867 1 98.44 288 THR B C 1
ATOM 5102 O O . THR B 1 288 ? -1.191 -19.016 -16.016 1 98.44 288 THR B O 1
ATOM 5105 N N . VAL B 1 289 ? -1.13 -16.891 -15.211 1 98.38 289 VAL B N 1
ATOM 5106 C CA . VAL B 1 289 ? -2.518 -16.922 -14.766 1 98.38 289 VAL B CA 1
ATOM 5107 C C . VAL B 1 289 ? -3.441 -17.172 -15.953 1 98.38 289 VAL B C 1
ATOM 5109 O O . VAL B 1 289 ? -4.359 -18 -15.867 1 98.38 289 VAL B O 1
ATOM 5112 N N . ASP B 1 290 ? -3.18 -16.5 -17.016 1 97.25 290 ASP B N 1
ATOM 5113 C CA . ASP B 1 290 ? -3.998 -16.656 -18.203 1 97.25 290 ASP B CA 1
ATOM 5114 C C . ASP B 1 290 ? -3.926 -18.094 -18.734 1 97.25 290 ASP B C 1
ATOM 5116 O O . ASP B 1 290 ? -4.953 -18.688 -19.062 1 97.25 290 ASP B O 1
ATOM 5120 N N . ALA B 1 291 ? -2.746 -18.656 -18.828 1 97.62 291 ALA B N 1
ATOM 5121 C CA . ALA B 1 291 ? -2.535 -20 -19.359 1 97.62 291 ALA B CA 1
ATOM 5122 C C . ALA B 1 291 ? -3.246 -21.031 -18.484 1 97.62 291 ALA B C 1
ATOM 5124 O O . ALA B 1 291 ? -3.939 -21.922 -19 1 97.62 291 ALA B O 1
ATOM 5125 N N . LEU B 1 292 ? -3.07 -20.922 -17.203 1 98.25 292 LEU B N 1
ATOM 5126 C CA . LEU B 1 292 ? -3.672 -21.875 -16.281 1 98.25 292 LEU B CA 1
ATOM 5127 C C . LEU B 1 292 ? -5.191 -21.75 -16.281 1 98.25 292 LEU B C 1
ATOM 5129 O O . LEU B 1 292 ? -5.902 -22.75 -16.188 1 98.25 292 LEU B O 1
ATOM 5133 N N . SER B 1 293 ? -5.668 -20.5 -16.344 1 97.12 293 SER B N 1
ATOM 5134 C CA . SER B 1 293 ? -7.109 -20.281 -16.406 1 97.12 293 SER B CA 1
ATOM 5135 C C . SER B 1 293 ? -7.707 -20.938 -17.656 1 97.12 293 SER B C 1
ATOM 5137 O O . SER B 1 293 ? -8.773 -21.547 -17.594 1 97.12 293 SER B O 1
ATOM 5139 N N . ARG B 1 294 ? -7.035 -20.781 -18.75 1 95.81 294 ARG B N 1
ATOM 5140 C CA . ARG B 1 294 ? -7.496 -21.375 -20 1 95.81 294 ARG B CA 1
ATOM 5141 C C . ARG B 1 294 ? -7.574 -22.891 -19.875 1 95.81 294 ARG B C 1
ATOM 5143 O O . ARG B 1 294 ? -8.562 -23.5 -20.297 1 95.81 294 ARG B O 1
ATOM 5150 N N . PHE B 1 295 ? -6.57 -23.453 -19.328 1 97.12 295 PHE B N 1
ATOM 5151 C CA . PHE B 1 295 ? -6.539 -24.906 -19.125 1 97.12 295 PHE B CA 1
ATOM 5152 C C . PHE B 1 295 ? -7.711 -25.344 -18.266 1 97.12 295 PHE B C 1
ATOM 5154 O O . PHE B 1 295 ? -8.406 -26.312 -18.594 1 97.12 295 PHE B O 1
ATOM 5161 N N . LEU B 1 296 ? -7.926 -24.656 -17.141 1 97.5 296 LEU B N 1
ATOM 5162 C CA . LEU B 1 296 ? -8.969 -25.047 -16.203 1 97.5 296 LEU B CA 1
ATOM 5163 C C . LEU B 1 296 ? -10.352 -24.891 -16.828 1 97.5 296 LEU B C 1
ATOM 5165 O O . LEU B 1 296 ? -11.289 -25.594 -16.438 1 97.5 296 LEU B O 1
ATOM 5169 N N . GLN B 1 297 ? -10.43 -24.047 -17.797 1 95.5 297 GLN B N 1
ATOM 5170 C CA . GLN B 1 297 ? -11.703 -23.844 -18.469 1 95.5 297 GLN B CA 1
ATOM 5171 C C . GLN B 1 297 ? -11.883 -24.844 -19.609 1 95.5 297 GLN B C 1
ATOM 5173 O O . GLN B 1 297 ? -12.852 -24.75 -20.375 1 95.5 297 GLN B O 1
ATOM 5178 N N . GLY B 1 298 ? -10.914 -25.734 -19.828 1 94.75 298 GLY B N 1
ATOM 5179 C CA . GLY B 1 298 ? -11.016 -26.766 -20.844 1 94.75 298 GLY B CA 1
ATOM 5180 C C . GLY B 1 298 ? -10.695 -26.281 -22.234 1 94.75 298 GLY B C 1
ATOM 5181 O O . GLY B 1 298 ? -11.094 -26.891 -23.234 1 94.75 298 GLY B O 1
ATOM 5182 N N . LYS B 1 299 ? -10.047 -25.156 -22.281 1 92.5 299 LYS B N 1
ATOM 5183 C CA . LYS B 1 299 ? -9.695 -24.594 -23.578 1 92.5 299 LYS B CA 1
ATOM 5184 C C . LYS B 1 299 ? -8.281 -24.984 -24 1 92.5 299 LYS B C 1
ATOM 5186 O O . LYS B 1 299 ? -7.391 -25.109 -23.141 1 92.5 299 LYS B O 1
ATOM 5191 N N . PRO B 1 300 ? -8.102 -25.172 -25.25 1 89.19 300 PRO B N 1
ATOM 5192 C CA . PRO B 1 300 ? -6.77 -25.578 -25.703 1 89.19 300 PRO B CA 1
ATOM 5193 C C . PRO B 1 300 ? -5.75 -24.438 -25.594 1 89.19 300 PRO B C 1
ATOM 5195 O O . PRO B 1 300 ? -6.133 -23.266 -25.562 1 89.19 300 PRO B O 1
ATOM 5198 N N . ALA B 1 301 ? -4.562 -24.875 -25.578 1 85.56 301 ALA B N 1
ATOM 5199 C CA . ALA B 1 301 ? -3.48 -23.891 -25.672 1 85.56 301 ALA B CA 1
ATOM 5200 C C . ALA B 1 301 ? -3.586 -23.062 -26.938 1 85.56 301 ALA B C 1
ATOM 5202 O O . ALA B 1 301 ? -3.947 -23.594 -28 1 85.56 301 ALA B O 1
ATOM 5203 N N . LYS B 1 302 ? -3.506 -21.797 -26.828 1 76.69 302 LYS B N 1
ATOM 5204 C CA . LYS B 1 302 ? -3.717 -20.906 -27.953 1 76.69 302 LYS B CA 1
ATOM 5205 C C . LYS B 1 302 ? -2.443 -20.125 -28.297 1 76.69 302 LYS B C 1
ATOM 5207 O O . LYS B 1 302 ? -1.584 -19.938 -27.438 1 76.69 302 LYS B O 1
ATOM 5212 N N . ASP B 1 303 ? -2.443 -19.859 -29.531 1 83 303 ASP B N 1
ATOM 5213 C CA . ASP B 1 303 ? -1.414 -18.922 -29.984 1 83 303 ASP B CA 1
ATOM 5214 C C . ASP B 1 303 ? -1.854 -17.484 -29.781 1 83 303 ASP B C 1
ATOM 5216 O O . ASP B 1 303 ? -2.646 -16.953 -30.562 1 83 303 ASP B O 1
ATOM 5220 N N . VAL B 1 304 ? -1.403 -16.969 -28.719 1 87.25 304 VAL B N 1
ATOM 5221 C CA . VAL B 1 304 ? -1.74 -15.586 -28.391 1 87.25 304 VAL B CA 1
ATOM 5222 C C . VAL B 1 304 ? -0.733 -14.641 -29.047 1 87.25 304 VAL B C 1
ATOM 5224 O O . VAL B 1 304 ? 0.478 -14.852 -28.953 1 87.25 304 VAL B O 1
ATOM 5227 N N . PRO B 1 305 ? -1.244 -13.656 -29.75 1 89.38 305 PRO B N 1
ATOM 5228 C CA . PRO B 1 305 ? -0.322 -12.695 -30.359 1 89.38 305 PRO B CA 1
ATOM 5229 C C . PRO B 1 305 ? 0.587 -12.023 -29.328 1 89.38 305 PRO B C 1
ATOM 5231 O O . PRO B 1 305 ? 0.165 -11.758 -28.203 1 89.38 305 PRO B O 1
ATOM 5234 N N . ARG B 1 306 ? 1.736 -11.727 -29.812 1 87.56 306 ARG B N 1
ATOM 5235 C CA . ARG B 1 306 ? 2.779 -11.164 -28.953 1 87.56 306 ARG B CA 1
ATOM 5236 C C . ARG B 1 306 ? 2.309 -9.875 -28.297 1 87.56 306 ARG B C 1
ATOM 5238 O O . ARG B 1 306 ? 2.574 -9.648 -27.109 1 87.56 306 ARG B O 1
ATOM 5245 N N . HIS B 1 307 ? 1.611 -9.086 -29.031 1 87.81 307 HIS B N 1
ATOM 5246 C CA . HIS B 1 307 ? 1.162 -7.805 -28.484 1 87.81 307 HIS B CA 1
ATOM 5247 C C . HIS B 1 307 ? 0.21 -8.008 -27.312 1 87.81 307 HIS B C 1
ATOM 5249 O O . HIS B 1 307 ? 0.216 -7.223 -26.359 1 87.81 307 HIS B O 1
ATOM 5255 N N . GLU B 1 308 ? -0.582 -9.031 -27.344 1 89.31 308 GLU B N 1
ATOM 5256 C CA . GLU B 1 308 ? -1.478 -9.359 -26.234 1 89.31 308 GLU B CA 1
ATOM 5257 C C . GLU B 1 308 ? -0.702 -9.906 -25.047 1 89.31 308 GLU B C 1
ATOM 5259 O O . GLU B 1 308 ? -1.014 -9.578 -23.891 1 89.31 308 GLU B O 1
ATOM 5264 N N . MET B 1 309 ? 0.295 -10.672 -25.344 1 92.19 309 MET B N 1
ATOM 5265 C CA . MET B 1 309 ? 1.121 -11.234 -24.281 1 92.19 309 MET B CA 1
ATOM 5266 C C . MET B 1 309 ? 1.814 -10.133 -23.484 1 92.19 309 MET B C 1
ATOM 5268 O O . MET B 1 309 ? 1.888 -10.195 -22.266 1 92.19 309 MET B O 1
ATOM 5272 N N . ASP B 1 310 ? 2.193 -9.102 -24.203 1 90.38 310 ASP B N 1
ATOM 5273 C CA . ASP B 1 310 ? 2.924 -8 -23.578 1 90.38 310 ASP B CA 1
ATOM 5274 C C . ASP B 1 310 ? 2 -7.141 -22.719 1 90.38 310 ASP B C 1
ATOM 5276 O O . ASP B 1 310 ? 2.465 -6.395 -21.859 1 90.38 310 ASP B O 1
ATOM 5280 N N . GLN B 1 311 ? 0.717 -7.25 -22.938 1 91 311 GLN B N 1
ATOM 5281 C CA . GLN B 1 311 ? -0.244 -6.414 -22.219 1 91 311 GLN B CA 1
ATOM 5282 C C . GLN B 1 311 ? -1.031 -7.234 -21.203 1 91 311 GLN B C 1
ATOM 5284 O O . GLN B 1 311 ? -2.068 -6.785 -20.703 1 91 311 GLN B O 1
ATOM 5289 N N . MET B 1 312 ? -0.552 -8.383 -20.922 1 94.12 312 MET B N 1
ATOM 5290 C CA . MET B 1 312 ? -1.297 -9.297 -20.047 1 94.12 312 MET B CA 1
ATOM 5291 C C . MET B 1 312 ? -1.481 -8.703 -18.656 1 94.12 312 MET B C 1
ATOM 5293 O O . MET B 1 312 ? -2.471 -8.992 -17.984 1 94.12 312 MET B O 1
ATOM 5297 N N . GLY B 1 313 ? -0.541 -7.84 -18.281 1 94.38 313 GLY B N 1
ATOM 5298 C CA . GLY B 1 313 ? -0.628 -7.191 -16.984 1 94.38 313 GLY B CA 1
ATOM 5299 C C . GLY B 1 313 ? -1.859 -6.32 -16.844 1 94.38 313 GLY B C 1
ATOM 5300 O O . GLY B 1 313 ? -2.344 -6.105 -15.727 1 94.38 313 GLY B O 1
ATOM 5301 N N . ARG B 1 314 ? -2.387 -5.84 -17.922 1 93.75 314 ARG B N 1
ATOM 5302 C CA . ARG B 1 314 ? -3.596 -5.02 -17.891 1 93.75 314 ARG B CA 1
ATOM 5303 C C . ARG B 1 314 ? -4.832 -5.879 -17.641 1 93.75 314 ARG B C 1
ATOM 5305 O O . ARG B 1 314 ? -5.816 -5.406 -17.078 1 93.75 314 ARG B O 1
ATOM 5312 N N . GLN B 1 315 ? -4.754 -7.141 -18.125 1 95.19 315 GLN B N 1
ATOM 5313 C CA . GLN B 1 315 ? -5.887 -8.055 -18 1 95.19 315 GLN B CA 1
ATOM 5314 C C . GLN B 1 315 ? -5.91 -8.711 -16.625 1 95.19 315 GLN B C 1
ATOM 5316 O O . GLN B 1 315 ? -6.977 -9.055 -16.109 1 95.19 315 GLN B O 1
ATOM 5321 N N . TYR B 1 316 ? -4.75 -8.914 -16.109 1 97.62 316 TYR B N 1
ATOM 5322 C CA . TYR B 1 316 ? -4.535 -9.484 -14.781 1 97.62 316 TYR B CA 1
ATOM 5323 C C . TYR B 1 316 ? -3.623 -8.594 -13.945 1 97.62 316 TYR B C 1
ATOM 5325 O O . TYR B 1 316 ? -2.424 -8.852 -13.836 1 97.62 316 TYR B O 1
ATOM 5333 N N . PRO B 1 317 ? -4.184 -7.539 -13.305 1 97.5 317 PRO B N 1
ATOM 5334 C CA . PRO B 1 317 ? -3.363 -6.609 -12.531 1 97.5 317 PRO B CA 1
ATOM 5335 C C . PRO B 1 317 ? -2.619 -7.293 -11.383 1 97.5 317 PRO B C 1
ATOM 5337 O O . PRO B 1 317 ? -2.852 -8.477 -11.109 1 97.5 317 PRO B O 1
ATOM 5340 N N . TYR B 1 318 ? -1.644 -6.582 -10.805 1 98.44 318 TYR B N 1
ATOM 5341 C CA . TYR B 1 318 ? -0.888 -7.109 -9.672 1 98.44 318 TYR B CA 1
ATOM 5342 C C . TYR B 1 318 ? -1.821 -7.668 -8.609 1 98.44 318 TYR B C 1
ATOM 5344 O O . TYR B 1 318 ? -2.859 -7.074 -8.312 1 98.44 318 TYR B O 1
ATOM 5352 N N . CYS B 1 319 ? -1.486 -8.82 -8.07 1 98.25 319 CYS B N 1
ATOM 5353 C CA . CYS B 1 319 ? -2.174 -9.492 -6.977 1 98.25 319 CYS B CA 1
ATOM 5354 C C . CYS B 1 319 ? -3.582 -9.906 -7.387 1 98.25 319 CYS B C 1
ATOM 5356 O O . CYS B 1 319 ? -4.449 -10.094 -6.535 1 98.25 319 CYS B O 1
ATOM 5358 N N . THR B 1 320 ? -3.832 -9.953 -8.664 1 97.81 320 THR B N 1
ATOM 5359 C CA . THR B 1 320 ? -5.078 -10.562 -9.117 1 97.81 320 THR B CA 1
ATOM 5360 C C . THR B 1 320 ? -5.223 -11.977 -8.562 1 97.81 320 THR B C 1
ATOM 5362 O O . THR B 1 320 ? -4.254 -12.734 -8.523 1 97.81 320 THR B O 1
ATOM 5365 N N . VAL B 1 321 ? -6.422 -12.344 -8.148 1 97.94 321 VAL B N 1
ATOM 5366 C CA . VAL B 1 321 ? -6.73 -13.703 -7.711 1 97.94 321 VAL B CA 1
ATOM 5367 C C . VAL B 1 321 ? -7.922 -14.242 -8.5 1 97.94 321 VAL B C 1
ATOM 5369 O O . VAL B 1 321 ? -9 -13.633 -8.5 1 97.94 321 VAL B O 1
ATOM 5372 N N . VAL B 1 322 ? -7.719 -15.32 -9.18 1 97.44 322 VAL B N 1
ATOM 5373 C CA . VAL B 1 322 ? -8.773 -16.016 -9.906 1 97.44 322 VAL B CA 1
ATOM 5374 C C . VAL B 1 322 ? -9.055 -17.359 -9.25 1 97.44 322 VAL B C 1
ATOM 5376 O O . VAL B 1 322 ? -8.133 -18.141 -9.008 1 97.44 322 VAL B O 1
ATOM 5379 N N . GLY B 1 323 ? -10.312 -17.625 -8.953 1 96.69 323 GLY B N 1
ATOM 5380 C CA . GLY B 1 323 ? -10.688 -18.859 -8.297 1 96.69 323 GLY B CA 1
ATOM 5381 C C . GLY B 1 323 ? -11.469 -19.797 -9.195 1 96.69 323 GLY B C 1
ATOM 5382 O O . GLY B 1 323 ? -12.312 -19.359 -9.977 1 96.69 323 GLY B O 1
ATOM 5383 N N . PHE B 1 324 ? -11.164 -21.078 -9.102 1 96.38 324 PHE B N 1
ATOM 5384 C CA . PHE B 1 324 ? -11.906 -22.141 -9.773 1 96.38 324 PHE B CA 1
ATOM 5385 C C . PHE B 1 324 ? -12.32 -23.219 -8.781 1 96.38 324 PHE B C 1
ATOM 5387 O O . PHE B 1 324 ? -11.602 -23.5 -7.812 1 96.38 324 PHE B O 1
ATOM 5394 N N . GLU B 1 325 ? -13.391 -23.781 -9.039 1 94.75 325 GLU B N 1
ATOM 5395 C CA . GLU B 1 325 ? -13.867 -24.922 -8.258 1 94.75 325 GLU B CA 1
ATOM 5396 C C . GLU B 1 325 ? -14.148 -26.109 -9.156 1 94.75 325 GLU B C 1
ATOM 5398 O O . GLU B 1 325 ? -14.688 -25.969 -10.258 1 94.75 325 GLU B O 1
ATOM 5403 N N . GLU B 1 326 ? -13.719 -27.266 -8.68 1 95.44 326 GLU B N 1
ATOM 5404 C CA . GLU B 1 326 ? -13.977 -28.484 -9.445 1 95.44 326 GLU B CA 1
ATOM 5405 C C . GLU B 1 326 ? -15.406 -28.969 -9.258 1 95.44 326 GLU B C 1
ATOM 5407 O O . GLU B 1 326 ? -15.898 -29.031 -8.125 1 95.44 326 GLU B O 1
ATOM 5412 N N . LEU B 1 327 ? -16.031 -29.297 -10.328 1 91.94 327 LEU B N 1
ATOM 5413 C CA . LEU B 1 327 ? -17.391 -29.812 -10.305 1 91.94 327 LEU B CA 1
ATOM 5414 C C . LEU B 1 327 ? -17.406 -31.328 -10.242 1 91.94 327 LEU B C 1
ATOM 5416 O O . LEU B 1 327 ? -16.359 -31.969 -10.352 1 91.94 327 LEU B O 1
ATOM 5420 N N . THR B 1 328 ? -18.562 -31.891 -10.141 1 89.38 328 THR B N 1
ATOM 5421 C CA . THR B 1 328 ? -18.75 -33.344 -9.992 1 89.38 328 THR B CA 1
ATOM 5422 C C . THR B 1 328 ? -18.281 -34.062 -11.25 1 89.38 328 THR B C 1
ATOM 5424 O O . THR B 1 328 ? -17.797 -35.188 -11.172 1 89.38 328 THR B O 1
ATOM 5427 N N . ASN B 1 329 ? -18.391 -33.438 -12.406 1 90.88 329 ASN B N 1
ATOM 5428 C CA . ASN B 1 329 ? -17.984 -34.062 -13.656 1 90.88 329 ASN B CA 1
ATOM 5429 C C . ASN B 1 329 ? -16.5 -33.844 -13.93 1 90.88 329 ASN B C 1
ATOM 5431 O O . ASN B 1 329 ? -16.031 -34.062 -15.039 1 90.88 329 ASN B O 1
ATOM 5435 N N . LYS B 1 330 ? -15.805 -33.281 -12.938 1 90.25 330 LYS B N 1
ATOM 5436 C CA . LYS B 1 330 ? -14.359 -33.094 -12.93 1 90.25 330 LYS B CA 1
ATOM 5437 C C . LYS B 1 330 ? -13.945 -31.922 -13.812 1 90.25 330 LYS B C 1
ATOM 5439 O O . LYS B 1 330 ? -12.766 -31.75 -14.133 1 90.25 330 LYS B O 1
ATOM 5444 N N . THR B 1 331 ? -14.977 -31.188 -14.242 1 93.44 331 THR B N 1
ATOM 5445 C CA . THR B 1 331 ? -14.672 -29.922 -14.891 1 93.44 331 THR B CA 1
ATOM 5446 C C . THR B 1 331 ? -14.578 -28.797 -13.867 1 93.44 331 THR B C 1
ATOM 5448 O O . THR B 1 331 ? -14.922 -28.984 -12.695 1 93.44 331 THR B O 1
ATOM 5451 N N . TRP B 1 332 ? -14 -27.703 -14.312 1 96.12 332 TRP B N 1
ATOM 5452 C CA . TRP B 1 332 ? -13.758 -26.594 -13.391 1 96.12 332 TRP B CA 1
ATOM 5453 C C . TRP B 1 332 ? -14.625 -25.391 -13.75 1 96.12 332 TRP B C 1
ATOM 5455 O O . TRP B 1 332 ? -14.805 -25.078 -14.93 1 96.12 332 TRP B O 1
ATOM 5465 N N . ARG B 1 333 ? -15.117 -24.734 -12.719 1 94.25 333 ARG B N 1
ATOM 5466 C CA . ARG B 1 333 ? -15.945 -23.547 -12.875 1 94.25 333 ARG B CA 1
ATOM 5467 C C . ARG B 1 333 ? -15.297 -22.344 -12.227 1 94.25 333 ARG B C 1
ATOM 5469 O O . ARG B 1 333 ? -14.797 -22.422 -11.109 1 94.25 333 ARG B O 1
ATOM 5476 N N . LEU B 1 334 ? -15.305 -21.281 -13.008 1 93.88 334 LEU B N 1
ATOM 5477 C CA . LEU B 1 334 ? -14.828 -20.016 -12.469 1 93.88 334 LEU B CA 1
ATOM 5478 C C . LEU B 1 334 ? -15.68 -19.562 -11.289 1 93.88 334 LEU B C 1
ATOM 5480 O O . LEU B 1 334 ? -16.906 -19.609 -11.352 1 93.88 334 LEU B O 1
ATOM 5484 N N . VAL B 1 335 ? -15.016 -19.219 -10.211 1 90.31 335 VAL B N 1
ATOM 5485 C CA . VAL B 1 335 ? -15.695 -18.656 -9.039 1 90.31 335 VAL B CA 1
ATOM 5486 C C . VAL B 1 335 ? -15.633 -17.141 -9.078 1 90.31 335 VAL B C 1
ATOM 5488 O O . VAL B 1 335 ? -14.578 -16.547 -8.828 1 90.31 335 VAL B O 1
ATOM 5491 N N . PRO B 1 336 ? -16.75 -16.531 -9.375 1 83 336 PRO B N 1
ATOM 5492 C CA . PRO B 1 336 ? -16.703 -15.062 -9.398 1 83 336 PRO B CA 1
ATOM 5493 C C . PRO B 1 336 ? -16.422 -14.453 -8.023 1 83 336 PRO B C 1
ATOM 5495 O O . PRO B 1 336 ? -16.891 -14.969 -7.012 1 83 336 PRO B O 1
ATOM 5498 N N . ASN B 1 337 ? -15.648 -13.438 -7.93 1 79.12 337 ASN B N 1
ATOM 5499 C CA . ASN B 1 337 ? -15.344 -12.695 -6.711 1 79.12 337 ASN B CA 1
ATOM 5500 C C . ASN B 1 337 ? -14.914 -13.625 -5.578 1 79.12 337 ASN B C 1
ATOM 5502 O O . ASN B 1 337 ? -15.453 -13.555 -4.473 1 79.12 337 ASN B O 1
ATOM 5506 N N . ALA B 1 338 ? -13.992 -14.578 -5.922 1 85.12 338 ALA B N 1
ATOM 5507 C CA . ALA B 1 338 ? -13.492 -15.539 -4.953 1 85.12 338 ALA B CA 1
ATOM 5508 C C . ALA B 1 338 ? -12.969 -14.844 -3.699 1 85.12 338 ALA B C 1
ATOM 5510 O O . ALA B 1 338 ? -13.078 -15.375 -2.594 1 85.12 338 ALA B O 1
ATOM 5511 N N . LEU B 1 339 ? -12.445 -13.664 -3.859 1 92.06 339 LEU B N 1
ATOM 5512 C CA . LEU B 1 339 ? -11.992 -12.797 -2.779 1 92.06 339 LEU B CA 1
ATOM 5513 C C . LEU B 1 339 ? -12.391 -11.352 -3.043 1 92.06 339 LEU B C 1
ATOM 5515 O O . LEU B 1 339 ? -12.539 -10.945 -4.199 1 92.06 339 LEU B O 1
ATOM 5519 N N . PRO B 1 340 ? -12.609 -10.609 -1.92 1 91.88 340 PRO B N 1
ATOM 5520 C CA . PRO B 1 340 ? -12.773 -9.172 -2.154 1 91.88 340 PRO B CA 1
ATOM 5521 C C . PRO B 1 340 ? -11.562 -8.547 -2.85 1 91.88 340 PRO B C 1
ATOM 5523 O O . PRO B 1 340 ? -10.438 -9.016 -2.668 1 91.88 340 PRO B O 1
ATOM 5526 N N . PRO B 1 341 ? -11.836 -7.582 -3.625 1 95 341 PRO B N 1
ATOM 5527 C CA . PRO B 1 341 ? -10.719 -6.953 -4.332 1 95 341 PRO B CA 1
ATOM 5528 C C . PRO B 1 341 ? -9.898 -6.023 -3.438 1 95 341 PRO B C 1
ATOM 5530 O O . PRO B 1 341 ? -10.297 -5.75 -2.301 1 95 341 PRO B O 1
ATOM 5533 N N . VAL B 1 342 ? -8.773 -5.672 -3.848 1 96.25 342 VAL B N 1
ATOM 5534 C CA . VAL B 1 342 ? -7.984 -4.57 -3.314 1 96.25 342 VAL B CA 1
ATOM 5535 C C . VAL B 1 342 ? -8.039 -3.383 -4.277 1 96.25 342 VAL B C 1
ATOM 5537 O O . VAL B 1 342 ? -7.602 -3.484 -5.422 1 96.25 342 VAL B O 1
ATOM 5540 N N . THR B 1 343 ? -8.609 -2.271 -3.832 1 96 343 THR B N 1
ATOM 5541 C CA . THR B 1 343 ? -8.75 -1.083 -4.668 1 96 343 THR B CA 1
ATOM 5542 C C . THR B 1 343 ? -8.055 0.113 -4.023 1 96 343 THR B C 1
ATOM 5544 O O . THR B 1 343 ? -8.25 0.387 -2.836 1 96 343 THR B O 1
ATOM 5547 N N . TYR B 1 344 ? -7.172 0.753 -4.688 1 95.06 344 TYR B N 1
ATOM 5548 C CA . TYR B 1 344 ? -6.531 1.977 -4.219 1 95.06 344 TYR B CA 1
ATOM 5549 C C . TYR B 1 344 ? -6.184 2.893 -5.387 1 95.06 344 TYR B C 1
ATOM 5551 O O . TYR B 1 344 ? -5.863 2.422 -6.48 1 95.06 344 TYR B O 1
ATOM 5559 N N . LEU B 1 345 ? -6.234 4.219 -5.152 1 94.56 345 LEU B N 1
ATOM 5560 C CA . LEU B 1 345 ? -6.09 5.188 -6.234 1 94.56 345 LEU B CA 1
ATOM 5561 C C . LEU B 1 345 ? -7.004 4.832 -7.402 1 94.56 345 LEU B C 1
ATOM 5563 O O . LEU B 1 345 ? -8.227 4.758 -7.246 1 94.56 345 LEU B O 1
ATOM 5567 N N . GLU B 1 346 ? -6.488 4.676 -8.57 1 89.94 346 GLU B N 1
ATOM 5568 C CA . GLU B 1 346 ? -7.277 4.27 -9.727 1 89.94 346 GLU B CA 1
ATOM 5569 C C . GLU B 1 346 ? -7.027 2.805 -10.078 1 89.94 346 GLU B C 1
ATOM 5571 O O . GLU B 1 346 ? -7.387 2.352 -11.164 1 89.94 346 GLU B O 1
ATOM 5576 N N . PHE B 1 347 ? -6.469 2.057 -9.148 1 95.31 347 PHE B N 1
ATOM 5577 C CA . PHE B 1 347 ? -6.082 0.666 -9.359 1 95.31 347 PHE B CA 1
ATOM 5578 C C . PHE B 1 347 ? -7.094 -0.279 -8.719 1 95.31 347 PHE B C 1
ATOM 5580 O O . PHE B 1 347 ? -7.637 0.013 -7.648 1 95.31 347 PHE B O 1
ATOM 5587 N N . SER B 1 348 ? -7.348 -1.392 -9.312 1 95.88 348 SER B N 1
ATOM 5588 C CA . SER B 1 348 ? -8.031 -2.555 -8.758 1 95.88 348 SER B CA 1
ATOM 5589 C C . SER B 1 348 ? -7.375 -3.854 -9.211 1 95.88 348 SER B C 1
ATOM 5591 O O . SER B 1 348 ? -6.965 -3.979 -10.367 1 95.88 348 SER B O 1
ATOM 5593 N N . ASN B 1 349 ? -7.301 -4.801 -8.312 1 96.88 349 ASN B N 1
ATOM 5594 C CA . ASN B 1 349 ? -6.664 -6.059 -8.695 1 96.88 349 ASN B CA 1
ATOM 5595 C C . ASN B 1 349 ? -7.66 -7.012 -9.352 1 96.88 349 ASN B C 1
ATOM 5597 O O . ASN B 1 349 ? -7.371 -8.195 -9.516 1 96.88 349 ASN B O 1
ATOM 5601 N N . ARG B 1 350 ? -8.852 -6.547 -9.727 1 95 350 ARG B N 1
ATOM 5602 C CA . ARG B 1 350 ? -9.828 -7.383 -10.414 1 95 350 ARG B CA 1
ATOM 5603 C C . ARG B 1 350 ? -9.367 -7.715 -11.828 1 95 350 ARG B C 1
ATOM 5605 O O . ARG B 1 350 ? -8.883 -6.844 -12.547 1 95 350 ARG B O 1
ATOM 5612 N N . PRO B 1 351 ? -9.492 -8.969 -12.172 1 95.38 351 PRO B N 1
ATOM 5613 C CA . PRO B 1 351 ? -9.164 -9.312 -13.555 1 95.38 351 PRO B CA 1
ATOM 5614 C C . PRO B 1 351 ? -10.211 -8.812 -14.547 1 95.38 351 PRO B C 1
ATOM 5616 O O . PRO B 1 351 ? -11.344 -8.523 -14.156 1 95.38 351 PRO B O 1
ATOM 5619 N N . ASN B 1 352 ? -9.758 -8.617 -15.781 1 93.94 352 ASN B N 1
ATOM 5620 C CA . ASN B 1 352 ? -10.719 -8.438 -16.859 1 93.94 352 ASN B CA 1
ATOM 5621 C C . ASN B 1 352 ? -11.477 -9.727 -17.156 1 93.94 352 ASN B C 1
ATOM 5623 O O . ASN B 1 352 ? -10.953 -10.617 -17.844 1 93.94 352 ASN B O 1
ATOM 5627 N N . THR B 1 353 ? -12.664 -9.828 -16.688 1 91.25 353 THR B N 1
ATOM 5628 C CA . THR B 1 353 ? -13.422 -11.07 -16.719 1 91.25 353 THR B CA 1
ATOM 5629 C C . THR B 1 353 ? -13.727 -11.477 -18.172 1 91.25 353 THR B C 1
ATOM 5631 O O . THR B 1 353 ? -13.734 -12.664 -18.5 1 91.25 353 THR B O 1
ATOM 5634 N N . ASP B 1 354 ? -13.992 -10.461 -19 1 89.25 354 ASP B N 1
ATOM 5635 C CA . ASP B 1 354 ? -14.258 -10.766 -20.406 1 89.25 354 ASP B CA 1
ATOM 5636 C C . ASP B 1 354 ? -13.047 -11.422 -21.078 1 89.25 354 ASP B C 1
ATOM 5638 O O . ASP B 1 354 ? -13.188 -12.383 -21.828 1 89.25 354 ASP B O 1
ATOM 5642 N N . PHE B 1 355 ? -11.922 -10.891 -20.719 1 92 355 PHE B N 1
ATOM 5643 C CA . PHE B 1 355 ? -10.688 -11.453 -21.266 1 92 355 PHE B CA 1
ATOM 5644 C C . PHE B 1 355 ? -10.422 -12.836 -20.703 1 92 355 PHE B C 1
ATOM 5646 O O . PHE B 1 355 ? -10.055 -13.758 -21.438 1 92 355 PHE B O 1
ATOM 5653 N N . LEU B 1 356 ? -10.609 -13 -19.438 1 91.88 356 LEU B N 1
ATOM 5654 C CA . LEU B 1 356 ? -10.383 -14.242 -18.688 1 91.88 356 LEU B CA 1
ATOM 5655 C C . LEU B 1 356 ? -11.242 -15.367 -19.25 1 91.88 356 LEU B C 1
ATOM 5657 O O . LEU B 1 356 ? -10.797 -16.516 -19.312 1 91.88 356 LEU B O 1
ATOM 5661 N N . THR B 1 357 ? -12.453 -15.094 -19.734 1 89.94 357 THR B N 1
ATOM 5662 C CA . THR B 1 357 ? -13.398 -16.141 -20.125 1 89.94 357 THR B CA 1
ATOM 5663 C C . THR B 1 357 ? -13.414 -16.312 -21.641 1 89.94 357 THR B C 1
ATOM 5665 O O . THR B 1 357 ? -14.25 -17.047 -22.172 1 89.94 357 THR B O 1
ATOM 5668 N N . ARG B 1 358 ? -12.539 -15.664 -22.297 1 86.94 358 ARG B N 1
ATOM 5669 C CA . ARG B 1 358 ? -12.523 -15.742 -23.766 1 86.94 358 ARG B CA 1
ATOM 5670 C C . ARG B 1 358 ? -12.148 -17.156 -24.234 1 86.94 358 ARG B C 1
ATOM 5672 O O . ARG B 1 358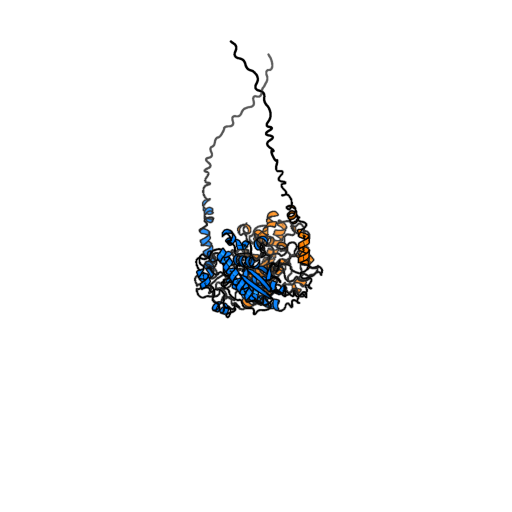 ? -11.453 -17.875 -23.516 1 86.94 358 ARG B O 1
#

Nearest PDB structures (foldseek):
  8u5m-assembly3_D-2  TM=9.298E-01  e=2.909E-24  Homo sapiens
  8u7e-assembly3_D-2  TM=9.285E-01  e=5.205E-23  Homo sapiens
  2ikq-assembly1_A  TM=9.357E-01  e=1.008E-22  Mus musculus
  8u7e-assembly1_F  TM=9.280E-01  e=1.115E-21  Homo sapiens
  5wdi-assembly2_A  TM=9.219E-01  e=7.776E-22  Homo sapiens